Protein AF-0000000080703286 (afdb_homodimer)

InterPro domains:
  IPR001001 DNA polymerase III, beta sliding clamp [PIRSF000804] (1-372)
  IPR001001 DNA polymerase III, beta sliding clamp [PTHR30478] (1-373)
  IPR001001 DNA polymerase III, beta sliding clamp [SM00480] (17-368)
  IPR001001 DNA polymerase III, beta sliding clamp [TIGR00663] (1-370)
  IPR001001 DNA polymerase III, beta sliding clamp [cd00140] (15-370)
  IPR022634 DNA polymerase III, beta sliding clamp, N-terminal [PF00712] (1-120)
  IPR022635 DNA polymerase III, beta sliding clamp, C-terminal [PF02768] (248-370)
  IPR022637 DNA polymerase III, beta sliding clamp, central [PF02767] (132-245)
  IPR046938 DNA clamp superfamily [SSF55979] (1-121)
  IPR046938 DNA clamp superfamily [SSF55979] (129-246)
  IPR046938 DNA clamp superfamily [SSF55979] (248-371)

pLDDT: mean 95.36, std 4.74, range [57.53, 98.88]

Nearest PDB structures (foldseek):
  8dt6-assembly1_D  TM=9.372E-01  e=6.647E-42  Elizabethkingia anophelis NUHP1
  8dt6-assembly1_B  TM=9.494E-01  e=1.550E-41  Elizabethkingia anophelis NUHP1
  8dt6-assembly1_A  TM=9.505E-01  e=1.676E-40  Elizabethkingia anophelis NUHP1
  8dt6-assembly1_C  TM=9.365E-01  e=1.287E-40  Elizabethkingia anophelis NUHP1
  7azg-assembly4_G  TM=9.129E-01  e=4.544E-32  Escherichia coli 2-427-07_S4_C3

Secondary structure (DSSP, 8-state):
-EEEEEHHHHHHHHHHHHTTS-SS-SSGGGGEEEEEEETTEEEEEEE-SSEEEEEEEE-S-B-S-EEEEEEHHHHHHHHTTPPS-EEEEEEETTTTEEEEEETTEEEEEE-EEGGGSPPPPPPPTT-EEEEEEHHHHHHHHHHHGGG----SS-GGGSEEEEEE-SS-EEEEEE-SSEEEEEEETT---SS-EEEEEEHHHHHHHHHH--TT--EEEEEE-SSEEEEEETTEEEEEEPBPSPPP-GGGGS-S---EEEEEEHHHHHHHHHHHGGGS-TTT-EEEEEEETTEEEEEEEETTTTEEEEEEEEEE--S--EEEEEEHHHHHHHHHT--SSEEEEEE-STTSPEEEEESSPPTTEEEEEEE--B----/-EEEEEHHHHHHHHHHHHTTS-SS-SSGGGGEEEEEEETTEEEEEEE-SSEEEEEEEE-S-B-S-EEEEEEHHHHHHHHTTPPS-EEEEEEETTTTEEEEEETTEEEEEE-EEGGGSPPPPPPPTT-EEEEEEHHHHHHHHHHHGGG----SS-GGGSEEEEEE-SS-EEEEEE-SSEEEEEEETT---SS-EEEEEEHHHHHHHHHH--TT--EEEEEE-SSEEEEEETTEEEEEEPPPSPPP-GGGGS-S---EEEEEEHHHHHHHHHHHGGGS-TTT-EEEEEEETTEEEEEEEETTTTEEEEEEEEEE--S--EEEEEEHHHHHHHHHT--SSEEEEEE-STTSPEEEEESSPPTTEEEEEEE--B----

Structure (mmCIF, N/CA/C/O backbone):
data_AF-0000000080703286-model_v1
#
loop_
_entity.id
_entity.type
_entity.pdbx_description
1 polymer 'Beta sliding clamp'
#
loop_
_atom_site.group_PDB
_atom_site.id
_atom_site.type_symbol
_atom_site.label_atom_id
_atom_site.label_alt_id
_atom_site.label_comp_id
_atom_site.label_asym_id
_atom_site.label_entity_id
_atom_site.label_seq_id
_atom_site.pdbx_PDB_ins_code
_atom_site.Cartn_x
_atom_site.Cartn_y
_atom_site.Cartn_z
_atom_site.occupancy
_atom_site.B_iso_or_equiv
_atom_site.auth_seq_id
_atom_site.auth_comp_id
_atom_site.auth_asym_id
_atom_site.auth_atom_id
_atom_site.pdbx_PDB_model_num
ATOM 1 N N . MET A 1 1 ? 35.312 19.719 4.98 1 90.06 1 MET A N 1
ATOM 2 C CA . MET A 1 1 ? 34.688 19.703 6.301 1 90.06 1 MET A CA 1
ATOM 3 C C . MET A 1 1 ? 34.188 18.312 6.652 1 90.06 1 MET A C 1
ATOM 5 O O . MET A 1 1 ? 33.625 17.609 5.805 1 90.06 1 MET A O 1
ATOM 9 N N . ARG A 1 2 ? 34.469 17.969 7.996 1 92.44 2 ARG A N 1
ATOM 10 C CA . ARG A 1 2 ? 34.062 16.641 8.438 1 92.44 2 ARG A CA 1
ATOM 11 C C . ARG A 1 2 ? 33.188 16.703 9.68 1 92.44 2 ARG A C 1
ATOM 13 O O . ARG A 1 2 ? 33.438 17.516 10.57 1 92.44 2 ARG A O 1
ATOM 20 N N . PHE A 1 3 ? 32.156 15.828 9.695 1 93.69 3 PHE A N 1
ATOM 21 C CA . PHE A 1 3 ? 31.312 15.695 10.875 1 93.69 3 PHE A CA 1
ATOM 22 C C . PHE A 1 3 ? 30.656 14.32 10.914 1 93.69 3 PHE A C 1
ATOM 24 O O . PHE A 1 3 ? 30.625 13.617 9.898 1 93.69 3 PHE A O 1
ATOM 31 N N . ASN A 1 4 ? 30.234 13.93 12.094 1 93.81 4 ASN A N 1
ATOM 32 C CA . ASN A 1 4 ? 29.625 12.625 12.312 1 93.81 4 ASN A CA 1
ATOM 33 C C . ASN A 1 4 ? 28.188 12.766 12.828 1 93.81 4 ASN A C 1
ATOM 35 O O . ASN A 1 4 ? 27.875 13.719 13.539 1 93.81 4 ASN A O 1
ATOM 39 N N . LEU A 1 5 ? 27.406 11.805 12.422 1 94.38 5 LEU A N 1
ATOM 40 C CA . LEU A 1 5 ? 26.047 11.75 12.977 1 94.38 5 LEU A CA 1
ATOM 41 C C . LEU A 1 5 ? 25.438 10.367 12.797 1 94.38 5 LEU A C 1
ATOM 43 O O . LEU A 1 5 ? 26.047 9.492 12.164 1 94.38 5 LEU A O 1
ATOM 47 N N . SER A 1 6 ? 24.359 10.156 13.438 1 95.75 6 SER A N 1
ATOM 48 C CA . SER A 1 6 ? 23.656 8.875 13.391 1 95.75 6 SER A CA 1
ATOM 49 C C . SER A 1 6 ? 22.922 8.695 12.062 1 95.75 6 SER A C 1
ATOM 51 O O . SER A 1 6 ? 22.266 9.617 11.578 1 95.75 6 SER A O 1
ATOM 53 N N . SER A 1 7 ? 22.969 7.473 11.516 1 96.75 7 SER A N 1
ATOM 54 C CA . SER A 1 7 ? 22.281 7.16 10.266 1 96.75 7 SER A CA 1
ATOM 55 C C . SER A 1 7 ? 20.766 7.316 10.414 1 96.75 7 SER A C 1
ATOM 57 O O . SER A 1 7 ? 20.109 7.914 9.562 1 96.75 7 SER A O 1
ATOM 59 N N . SER A 1 8 ? 20.203 6.863 11.508 1 96.88 8 SER A N 1
ATOM 60 C CA . SER A 1 8 ? 18.766 6.883 11.719 1 96.88 8 SER A CA 1
ATOM 61 C C . SER A 1 8 ? 18.25 8.305 11.914 1 96.88 8 SER A C 1
ATOM 63 O O . SER A 1 8 ? 17.172 8.648 11.445 1 96.88 8 SER A O 1
ATOM 65 N N . VAL A 1 9 ? 19.062 9.133 12.617 1 95.69 9 VAL A N 1
ATOM 66 C CA . VAL A 1 9 ? 18.672 10.516 12.844 1 95.69 9 VAL A CA 1
ATOM 67 C C . VAL A 1 9 ? 18.625 11.273 11.516 1 95.69 9 VAL A C 1
ATOM 69 O O . VAL A 1 9 ? 17.656 11.953 11.219 1 95.69 9 VAL A O 1
ATOM 72 N N . LEU A 1 10 ? 19.656 11.086 10.742 1 97 10 LEU A N 1
ATOM 73 C CA . LEU A 1 10 ? 19.703 11.758 9.445 1 97 10 LEU A CA 1
ATOM 74 C C . LEU A 1 10 ? 18.562 11.289 8.555 1 97 10 LEU A C 1
ATOM 76 O O . LEU A 1 10 ? 17.859 12.117 7.961 1 97 10 LEU A O 1
ATOM 80 N N . SER A 1 11 ? 18.375 9.992 8.469 1 97.75 11 SER A N 1
ATOM 81 C CA . SER A 1 11 ? 17.328 9.422 7.621 1 97.75 11 SER A CA 1
ATOM 82 C C . SER A 1 11 ? 15.945 9.945 8.008 1 97.75 11 SER A C 1
ATOM 84 O O . SER A 1 11 ? 15.164 10.352 7.145 1 97.75 11 SER A O 1
ATOM 86 N N . SER A 1 12 ? 15.68 9.969 9.258 1 96.12 12 SER A N 1
ATOM 87 C CA . SER A 1 12 ? 14.383 10.406 9.758 1 96.12 12 SER A CA 1
ATOM 88 C C . SER A 1 12 ? 14.125 11.867 9.398 1 96.12 12 SER A C 1
ATOM 90 O O . SER A 1 12 ? 13.039 12.211 8.922 1 96.12 12 SER A O 1
ATOM 92 N N . LYS A 1 13 ? 15.141 12.727 9.602 1 96.5 13 LYS A N 1
ATOM 93 C CA . LYS A 1 13 ? 14.992 14.148 9.289 1 96.5 13 LYS A CA 1
ATOM 94 C C . LYS A 1 13 ? 14.773 14.352 7.793 1 96.5 13 LYS A C 1
ATOM 96 O O . LYS A 1 13 ? 13.914 15.141 7.391 1 96.5 13 LYS A O 1
ATOM 101 N N . LEU A 1 14 ? 15.5 13.602 7.031 1 98.06 14 LEU A N 1
ATOM 102 C CA . LEU A 1 14 ? 15.391 13.75 5.582 1 98.06 14 LEU A CA 1
ATOM 103 C C . LEU A 1 14 ? 14.031 13.273 5.086 1 98.06 14 LEU A C 1
ATOM 105 O O . LEU A 1 14 ? 13.422 13.914 4.223 1 98.06 14 LEU A O 1
ATOM 109 N N . GLN A 1 15 ? 13.57 12.227 5.602 1 97.06 15 GLN A N 1
ATOM 110 C CA . GLN A 1 15 ? 12.266 11.703 5.199 1 97.06 15 GLN A CA 1
ATOM 111 C C . GLN A 1 15 ? 11.156 12.695 5.531 1 97.06 15 GLN A C 1
ATOM 113 O O . GLN A 1 15 ? 10.242 12.898 4.727 1 97.06 15 GLN A O 1
ATOM 118 N N . THR A 1 16 ? 11.266 13.273 6.652 1 95.31 16 THR A N 1
ATOM 119 C CA . THR A 1 16 ? 10.289 14.273 7.074 1 95.31 16 THR A CA 1
ATOM 120 C C . THR A 1 16 ? 10.32 15.484 6.148 1 95.31 16 THR A C 1
ATOM 122 O O . THR A 1 16 ? 9.281 15.945 5.688 1 95.31 16 THR A O 1
ATOM 125 N N . LEU A 1 17 ? 11.484 15.922 5.852 1 97.62 17 LEU A N 1
ATOM 126 C CA . LEU A 1 17 ? 11.664 17.141 5.062 1 97.62 17 LEU A CA 1
ATOM 127 C C . LEU A 1 17 ? 11.32 16.891 3.598 1 97.62 17 LEU A C 1
ATOM 129 O O . LEU A 1 17 ? 10.961 17.828 2.875 1 97.62 17 LEU A O 1
ATOM 133 N N . SER A 1 18 ? 11.461 15.672 3.186 1 97.75 18 SER A N 1
ATOM 134 C CA . SER A 1 18 ? 11.195 15.344 1.789 1 97.75 18 SER A CA 1
ATOM 135 C C . SER A 1 18 ? 9.75 15.641 1.417 1 97.75 18 SER A C 1
ATOM 137 O O . SER A 1 18 ? 9.438 15.891 0.25 1 97.75 18 SER A O 1
ATOM 139 N N . LYS A 1 19 ? 8.867 15.617 2.346 1 97.25 19 LYS A N 1
ATOM 140 C CA . LYS A 1 19 ? 7.441 15.852 2.121 1 97.25 19 LYS A CA 1
ATOM 141 C C . LYS A 1 19 ? 7.176 17.297 1.727 1 97.25 19 LYS A C 1
ATOM 143 O O . LYS A 1 19 ? 6.105 17.625 1.21 1 97.25 19 LYS A O 1
ATOM 148 N N . VAL A 1 20 ? 8.109 18.172 1.97 1 97.69 20 VAL A N 1
ATOM 149 C CA . VAL A 1 20 ? 7.984 19.578 1.628 1 97.69 20 VAL A CA 1
ATOM 150 C C . VAL A 1 20 ? 8.227 19.781 0.132 1 97.69 20 VAL A C 1
ATOM 152 O O . VAL A 1 20 ? 7.562 20.594 -0.509 1 97.69 20 VAL A O 1
ATOM 155 N N . ILE A 1 21 ? 9.133 18.969 -0.382 1 97.44 21 ILE A N 1
ATOM 156 C CA . ILE A 1 21 ? 9.617 19.156 -1.748 1 97.44 21 ILE A CA 1
ATOM 157 C C . ILE A 1 21 ? 8.516 18.766 -2.736 1 97.44 21 ILE A C 1
ATOM 159 O O . ILE A 1 21 ? 7.898 17.703 -2.598 1 97.44 21 ILE A O 1
ATOM 163 N N . ALA A 1 22 ? 8.312 19.594 -3.66 1 93.69 22 ALA A N 1
ATOM 164 C CA . ALA A 1 22 ? 7.277 19.359 -4.668 1 93.69 22 ALA A CA 1
ATOM 165 C C . ALA A 1 22 ? 7.746 18.359 -5.719 1 93.69 22 ALA A C 1
ATOM 167 O O . ALA A 1 22 ? 8.945 18.156 -5.898 1 93.69 22 ALA A O 1
ATOM 168 N N . SER A 1 23 ? 6.789 17.797 -6.352 1 89.94 23 SER A N 1
ATOM 169 C CA . SER A 1 23 ? 7.117 16.875 -7.438 1 89.94 23 SER A CA 1
ATOM 170 C C . SER A 1 23 ? 7.75 17.609 -8.617 1 89.94 23 SER A C 1
ATOM 172 O O . SER A 1 23 ? 8.641 17.078 -9.281 1 89.94 23 SER A O 1
ATOM 174 N N . LYS A 1 24 ? 7.297 18.891 -8.789 1 88.38 24 LYS A N 1
ATOM 175 C CA . LYS A 1 24 ? 7.859 19.75 -9.82 1 88.38 24 LYS A CA 1
ATOM 176 C C . LYS A 1 24 ? 8.195 21.125 -9.25 1 88.38 24 LYS A C 1
ATOM 178 O O . LYS A 1 24 ? 7.34 21.781 -8.641 1 88.38 24 LYS A O 1
ATOM 183 N N . ASN A 1 25 ? 9.469 21.5 -9.453 1 89.5 25 ASN A N 1
ATOM 184 C CA . ASN A 1 25 ? 9.914 22.797 -8.953 1 89.5 25 ASN A CA 1
ATOM 185 C C . ASN A 1 25 ? 10.422 23.688 -10.078 1 89.5 25 ASN A C 1
ATOM 187 O O . ASN A 1 25 ? 11.047 23.203 -11.023 1 89.5 25 ASN A O 1
ATOM 191 N N . SER A 1 26 ? 10.086 24.984 -10.016 1 86.88 26 SER A N 1
ATOM 192 C CA . SER A 1 26 ? 10.57 25.938 -11 1 86.88 26 SER A CA 1
ATOM 193 C C . SER A 1 26 ? 12.07 26.172 -10.852 1 86.88 26 SER A C 1
ATOM 195 O O . SER A 1 26 ? 12.773 26.375 -11.844 1 86.88 26 SER A O 1
ATOM 197 N N . LEU A 1 27 ? 12.523 26.156 -9.633 1 92.06 27 LEU A N 1
ATOM 198 C CA . LEU A 1 27 ? 13.953 26.281 -9.344 1 92.06 27 LEU A CA 1
ATOM 199 C C . LEU A 1 27 ? 14.562 24.922 -9.039 1 92.06 27 LEU A C 1
ATOM 201 O O . LEU A 1 27 ? 14.156 24.25 -8.086 1 92.06 27 LEU A O 1
ATOM 205 N N . ALA A 1 28 ? 15.547 24.562 -9.773 1 92.62 28 ALA A N 1
ATOM 206 C CA . ALA A 1 28 ? 16.125 23.219 -9.703 1 92.62 28 ALA A CA 1
ATOM 207 C C . ALA A 1 28 ? 16.703 22.953 -8.312 1 92.62 28 ALA A C 1
ATOM 209 O O . ALA A 1 28 ? 16.641 21.828 -7.816 1 92.62 28 ALA A O 1
ATOM 210 N N . ILE A 1 29 ? 17.219 23.922 -7.699 1 96.38 29 ILE A N 1
ATOM 211 C CA . ILE A 1 29 ? 17.891 23.734 -6.422 1 96.38 29 ILE A CA 1
ATOM 212 C C . ILE A 1 29 ? 16.875 23.344 -5.352 1 96.38 29 ILE A C 1
ATOM 214 O O . ILE A 1 29 ? 17.25 22.812 -4.297 1 96.38 29 ILE A O 1
ATOM 218 N N . LEU A 1 30 ? 15.594 23.547 -5.621 1 96.81 30 LEU A N 1
ATOM 219 C CA . LEU A 1 30 ? 14.547 23.219 -4.664 1 96.81 30 LEU A CA 1
ATOM 220 C C . LEU A 1 30 ? 14.266 21.719 -4.664 1 96.81 30 LEU A C 1
ATOM 222 O O . LEU A 1 30 ? 13.562 21.219 -3.781 1 96.81 30 LEU A O 1
ATOM 226 N N . ASP A 1 31 ? 14.875 21.047 -5.57 1 97.06 31 ASP A N 1
ATOM 227 C CA . ASP A 1 31 ? 14.859 19.578 -5.535 1 97.06 31 ASP A CA 1
ATOM 228 C C . ASP A 1 31 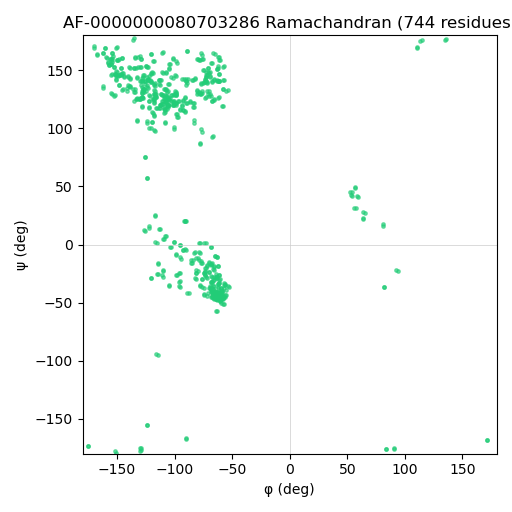? 15.867 19.047 -4.516 1 97.06 31 ASP A C 1
ATOM 230 O O . ASP A 1 31 ? 15.945 17.844 -4.293 1 97.06 31 ASP A O 1
ATOM 234 N N . SER A 1 32 ? 16.531 19.953 -3.857 1 97.94 32 SER A N 1
ATOM 235 C CA . SER A 1 32 ? 17.609 19.594 -2.943 1 97.94 32 SER A CA 1
ATOM 236 C C . SER A 1 32 ? 17.281 20.016 -1.515 1 97.94 32 SER A C 1
ATOM 238 O O . SER A 1 32 ? 16.391 20.844 -1.293 1 97.94 32 SER A O 1
ATOM 240 N N . PHE A 1 33 ? 17.938 19.359 -0.617 1 98.38 33 PHE A N 1
ATOM 241 C CA . PHE A 1 33 ? 18.031 19.859 0.748 1 98.38 33 PHE A CA 1
ATOM 242 C C . PHE A 1 33 ? 19.172 20.859 0.884 1 98.38 33 PHE A C 1
ATOM 244 O O . PHE A 1 33 ? 20.234 20.688 0.299 1 98.38 33 PHE A O 1
ATOM 251 N N . LEU A 1 34 ? 18.969 21.891 1.649 1 98.25 34 LEU A N 1
ATOM 252 C CA . LEU A 1 34 ? 20.047 22.797 2.043 1 98.25 34 LEU A CA 1
ATOM 253 C C . LEU A 1 34 ? 20.656 22.359 3.371 1 98.25 34 LEU A C 1
ATOM 255 O O . LEU A 1 34 ? 19.938 22.219 4.371 1 98.25 34 LEU A O 1
ATOM 259 N N . PHE A 1 35 ? 21.938 22.141 3.361 1 97.88 35 PHE A N 1
ATOM 260 C CA . PHE A 1 35 ? 22.703 21.812 4.562 1 97.88 35 PHE A CA 1
ATOM 261 C C . PHE A 1 35 ? 23.516 23.016 5.023 1 97.88 35 PHE A C 1
ATOM 263 O O . PHE A 1 35 ? 24.266 23.609 4.242 1 97.88 35 PHE A O 1
ATOM 270 N N . GLU A 1 36 ? 23.281 23.344 6.301 1 96.69 36 GLU A N 1
ATOM 271 C CA . GLU A 1 36 ? 24.078 24.406 6.91 1 96.69 36 GLU A CA 1
ATOM 272 C C . GLU A 1 36 ? 24.656 23.969 8.25 1 96.69 36 GLU A C 1
ATOM 274 O O . GLU A 1 36 ? 23.922 23.547 9.141 1 96.69 36 GLU A O 1
ATOM 279 N N . ILE A 1 37 ? 25.969 24.094 8.367 1 95.69 37 ILE A N 1
ATOM 280 C CA . ILE A 1 37 ? 26.656 23.766 9.609 1 95.69 37 ILE A CA 1
ATOM 281 C C . ILE A 1 37 ? 27.234 25.047 10.234 1 95.69 37 ILE A C 1
ATOM 283 O O . ILE A 1 37 ? 28.047 25.734 9.609 1 95.69 37 ILE A O 1
ATOM 287 N N . LYS A 1 38 ? 26.766 25.344 11.359 1 92.94 38 LYS A N 1
ATOM 288 C CA . LYS A 1 38 ? 27.219 26.484 12.141 1 92.94 38 LYS A CA 1
ATOM 289 C C . LYS A 1 38 ? 27.188 26.172 13.633 1 92.94 38 LYS A C 1
ATOM 291 O O . LYS A 1 38 ? 26.203 25.625 14.133 1 92.94 38 LYS A O 1
ATOM 296 N N . ASN A 1 39 ? 28.266 26.516 14.375 1 90.69 39 ASN A N 1
ATOM 297 C CA . ASN A 1 39 ? 28.312 26.359 15.828 1 90.69 39 ASN A CA 1
ATOM 298 C C . ASN A 1 39 ? 27.969 24.938 16.25 1 90.69 39 ASN A C 1
ATOM 300 O O . ASN A 1 39 ? 27.141 24.734 17.156 1 90.69 39 ASN A O 1
ATOM 304 N N . ASN A 1 40 ? 28.469 23.969 15.586 1 91.38 40 ASN A N 1
ATOM 305 C CA . ASN A 1 40 ? 28.312 22.547 15.875 1 91.38 40 ASN A CA 1
ATOM 306 C C . ASN A 1 40 ? 26.859 22.094 15.75 1 91.38 40 ASN A C 1
ATOM 308 O O . ASN A 1 40 ? 26.422 21.203 16.469 1 91.38 40 ASN A O 1
ATOM 312 N N . GLN A 1 41 ? 26.156 22.797 14.898 1 93.5 41 GLN A N 1
ATOM 313 C CA . GLN A 1 41 ? 24.766 22.438 14.617 1 93.5 41 GLN A CA 1
ATOM 314 C C . GLN A 1 41 ? 24.531 22.312 13.109 1 93.5 41 GLN A C 1
ATOM 316 O O . GLN A 1 41 ? 24.969 23.156 12.336 1 93.5 41 GLN A O 1
ATOM 321 N N . LEU A 1 42 ? 23.922 21.266 12.773 1 95.88 42 LEU A N 1
ATOM 322 C CA . LEU A 1 42 ? 23.5 21.078 11.391 1 95.88 42 LEU A CA 1
ATOM 323 C C . LEU A 1 42 ? 22.031 21.438 11.211 1 95.88 42 LEU A C 1
ATOM 325 O O . LEU A 1 42 ? 21.172 20.906 11.914 1 95.88 42 LEU A O 1
ATOM 329 N N . THR A 1 43 ? 21.75 22.375 10.336 1 96.19 43 THR A N 1
ATOM 330 C CA . THR A 1 43 ? 20.391 22.703 9.93 1 96.19 43 THR A CA 1
ATOM 331 C C . THR A 1 43 ? 20.125 22.219 8.516 1 96.19 43 THR A C 1
ATOM 333 O O . THR A 1 43 ? 20.875 22.531 7.586 1 96.19 43 THR A O 1
ATOM 336 N N . ILE A 1 44 ? 19.125 21.406 8.383 1 97.94 44 ILE A N 1
ATOM 337 C CA . ILE A 1 44 ? 18.688 20.938 7.07 1 97.94 44 ILE A CA 1
ATOM 338 C C . ILE A 1 44 ? 17.359 21.625 6.699 1 97.94 44 ILE A C 1
ATOM 340 O O . ILE A 1 44 ? 16.438 21.656 7.5 1 97.94 44 ILE A O 1
ATOM 344 N N . THR A 1 45 ? 17.297 22.141 5.457 1 97.88 45 THR A N 1
ATOM 345 C CA . THR A 1 45 ? 16.141 22.922 5.023 1 97.88 45 THR A CA 1
ATOM 346 C C . THR A 1 45 ? 15.57 22.359 3.727 1 97.88 45 THR A C 1
ATOM 348 O O . THR A 1 45 ? 16.312 22 2.812 1 97.88 45 THR A O 1
ATOM 351 N N . ALA A 1 46 ? 14.305 22.203 3.641 1 97.75 46 ALA A N 1
ATOM 352 C CA . ALA A 1 46 ? 13.562 21.906 2.42 1 97.75 46 ALA A CA 1
ATOM 353 C C . ALA A 1 46 ? 12.531 22.984 2.127 1 97.75 46 ALA A C 1
ATOM 355 O O . ALA A 1 46 ? 11.977 23.594 3.049 1 97.75 46 ALA A O 1
ATOM 356 N N . SER A 1 47 ? 12.281 23.234 0.828 1 97.19 47 SER A N 1
ATOM 357 C CA . SER A 1 47 ? 11.352 24.281 0.455 1 97.19 47 SER A CA 1
ATOM 358 C C . SER A 1 47 ? 10.68 23.984 -0.882 1 97.19 47 SER A C 1
ATOM 360 O O . SER A 1 47 ? 11.258 23.312 -1.734 1 97.19 47 SER A O 1
ATOM 362 N N . ASP A 1 48 ? 9.43 24.406 -1.013 1 96.12 48 ASP A N 1
ATOM 363 C CA . ASP A 1 48 ? 8.766 24.453 -2.312 1 96.12 48 ASP A CA 1
ATOM 364 C C . ASP A 1 48 ? 8.391 25.891 -2.684 1 96.12 48 ASP A C 1
ATOM 366 O O . ASP A 1 48 ? 7.434 26.109 -3.43 1 96.12 48 ASP A O 1
ATOM 370 N N . SER A 1 49 ? 9.148 26.828 -2.1 1 93 49 SER A N 1
ATOM 371 C CA . SER A 1 49 ? 8.984 28.25 -2.311 1 93 49 SER A CA 1
ATOM 372 C C . SER A 1 49 ? 7.863 28.828 -1.448 1 93 49 SER A C 1
ATOM 374 O O . SER A 1 49 ? 7.984 29.922 -0.902 1 93 49 SER A O 1
ATOM 376 N N . GLU A 1 50 ? 6.777 28.078 -1.243 1 94 50 GLU A N 1
ATOM 377 C CA . GLU A 1 50 ? 5.656 28.531 -0.425 1 94 50 GLU A CA 1
ATOM 378 C C . GLU A 1 50 ? 5.77 28.016 1.005 1 94 50 GLU A C 1
ATOM 380 O O . GLU A 1 50 ? 5.266 28.641 1.94 1 94 50 GLU A O 1
ATOM 385 N N . ASN A 1 51 ? 6.344 26.875 1.113 1 96.69 51 ASN A N 1
ATOM 386 C CA . ASN A 1 51 ? 6.59 26.219 2.391 1 96.69 51 ASN A CA 1
ATOM 387 C C . ASN A 1 51 ? 8.07 25.922 2.594 1 96.69 51 ASN A C 1
ATOM 389 O O . ASN A 1 51 ? 8.734 25.375 1.704 1 96.69 51 ASN A O 1
ATOM 393 N N . THR A 1 52 ? 8.609 26.312 3.691 1 97.38 52 THR A N 1
ATOM 394 C CA . THR A 1 52 ? 9.984 26.016 4.051 1 97.38 52 THR A CA 1
ATOM 395 C C . THR A 1 52 ? 10.062 25.406 5.449 1 97.38 52 THR A C 1
ATOM 397 O O . THR A 1 52 ? 9.508 25.953 6.402 1 97.38 52 THR A O 1
ATOM 400 N N . MET A 1 53 ? 10.68 24.281 5.555 1 97.31 53 MET A N 1
ATOM 401 C CA . MET A 1 53 ? 10.82 23.578 6.832 1 97.31 53 MET A CA 1
ATOM 402 C C . MET A 1 53 ? 12.289 23.328 7.152 1 97.31 53 MET A C 1
ATOM 404 O O . MET A 1 53 ? 13.078 23 6.262 1 97.31 53 MET A O 1
ATOM 408 N N . HIS A 1 54 ? 12.609 23.469 8.43 1 95.81 54 HIS A N 1
ATOM 409 C CA . HIS A 1 54 ? 13.961 23.266 8.922 1 95.81 54 HIS A CA 1
ATOM 410 C C . HIS A 1 54 ? 13.992 22.203 10.023 1 95.81 54 HIS A C 1
ATOM 412 O O . HIS A 1 54 ? 13.102 22.156 10.875 1 95.81 54 HIS A O 1
ATOM 418 N N . SER A 1 55 ? 14.984 21.453 9.984 1 95.19 55 SER A N 1
ATOM 419 C CA . SER A 1 55 ? 15.312 20.547 11.078 1 95.19 55 SER A CA 1
ATOM 420 C C . SER A 1 55 ? 16.75 20.734 11.547 1 95.19 55 SER A C 1
ATOM 422 O O . SER A 1 55 ? 17.641 21.016 10.742 1 95.19 55 SER A O 1
ATOM 424 N N . THR A 1 56 ? 16.938 20.562 12.828 1 93.31 56 THR A N 1
ATOM 425 C CA . THR A 1 56 ? 18.266 20.781 13.383 1 93.31 56 THR A CA 1
ATOM 426 C C . THR A 1 56 ? 18.781 19.516 14.055 1 93.31 56 THR A C 1
ATOM 428 O O . THR A 1 56 ? 18.016 18.781 14.688 1 93.31 56 THR A O 1
ATOM 431 N N . ILE A 1 57 ? 20.031 19.25 13.891 1 94 57 ILE A N 1
ATOM 432 C CA . ILE A 1 57 ? 20.75 18.156 14.523 1 94 57 ILE A CA 1
ATOM 433 C C . ILE A 1 57 ? 22 18.688 15.227 1 94 57 ILE A C 1
ATOM 435 O O . ILE A 1 57 ? 22.812 19.375 14.617 1 94 57 ILE A O 1
ATOM 439 N N . ASN A 1 58 ? 22.094 18.344 16.516 1 93 58 ASN A N 1
ATOM 440 C CA . ASN A 1 58 ? 23.312 18.688 17.219 1 93 58 ASN A CA 1
ATOM 441 C C . ASN A 1 58 ? 24.453 17.734 16.844 1 93 58 ASN A C 1
ATOM 443 O O . ASN A 1 58 ? 24.281 16.516 16.844 1 93 58 ASN A O 1
ATOM 447 N N . LEU A 1 59 ? 25.531 18.359 16.547 1 93.5 59 LEU A N 1
ATOM 448 C CA . LEU A 1 59 ? 26.703 17.562 16.188 1 93.5 59 LEU A CA 1
ATOM 449 C C . LEU A 1 59 ? 27.688 17.5 17.344 1 93.5 59 LEU A C 1
ATOM 451 O O . LEU A 1 59 ? 27.812 18.453 18.125 1 93.5 59 LEU A O 1
ATOM 455 N N . ASP A 1 60 ? 28.328 16.375 17.5 1 87.31 60 ASP A N 1
ATOM 456 C CA . ASP A 1 60 ? 29.359 16.266 18.531 1 87.31 60 ASP A CA 1
ATOM 457 C C . ASP A 1 60 ? 30.562 17.156 18.203 1 87.31 60 ASP A C 1
ATOM 459 O O . ASP A 1 60 ? 31.125 17.797 19.094 1 87.31 60 ASP A O 1
ATOM 463 N N . SER A 1 61 ? 31 17.109 17 1 83.75 61 SER A N 1
ATOM 464 C CA . SER A 1 61 ? 32.094 17.938 16.547 1 83.75 61 SER A CA 1
ATOM 465 C C . SER A 1 61 ? 32 18.234 15.055 1 83.75 61 SER A C 1
ATOM 467 O O . SER A 1 61 ? 31.641 17.359 14.273 1 83.75 61 SER A O 1
ATOM 469 N N . ALA A 1 62 ? 32.094 19.578 14.812 1 81.44 62 ALA A N 1
ATOM 470 C CA . ALA A 1 62 ? 32.188 19.984 13.414 1 81.44 62 ALA A CA 1
ATOM 471 C C . ALA A 1 62 ? 33.281 21.047 13.242 1 81.44 62 ALA A C 1
ATOM 473 O O . ALA A 1 62 ? 33.406 21.969 14.047 1 81.44 62 ALA A O 1
ATOM 474 N N . GLU A 1 63 ? 34.219 20.703 12.336 1 77.44 63 GLU A N 1
ATOM 475 C CA . GLU A 1 63 ? 35.281 21.688 12.078 1 77.44 63 GLU A CA 1
ATOM 476 C C . GLU A 1 63 ? 34.844 22.734 11.07 1 77.44 63 GLU A C 1
ATOM 478 O O . GLU A 1 63 ? 34.688 22.438 9.883 1 77.44 63 GLU A O 1
ATOM 483 N N . GLY A 1 64 ? 34.594 23.938 11.547 1 82.5 64 GLY A N 1
ATOM 484 C CA . GLY A 1 64 ? 34.312 25.047 10.648 1 82.5 64 GLY A CA 1
ATOM 485 C C . GLY A 1 64 ? 32.844 25.203 10.344 1 82.5 64 GLY A C 1
ATOM 486 O O . GLY A 1 64 ? 31.984 24.609 11.031 1 82.5 64 GLY A O 1
ATOM 487 N N . GLU A 1 65 ? 32.531 26.203 9.414 1 91.81 65 GLU A N 1
ATOM 488 C CA . GLU A 1 65 ? 31.172 26.5 8.922 1 91.81 65 GLU A CA 1
ATOM 489 C C . GLU A 1 65 ? 31.078 26.266 7.418 1 91.81 65 GLU A C 1
ATOM 491 O O . GLU A 1 65 ? 32.031 26.5 6.684 1 91.81 65 GLU A O 1
ATOM 496 N N . THR A 1 66 ? 30 25.672 6.988 1 93.19 66 THR A N 1
ATOM 497 C CA . THR A 1 66 ? 29.781 25.422 5.566 1 93.19 66 THR A CA 1
ATOM 498 C C . THR A 1 66 ? 28.297 25.297 5.25 1 93.19 66 THR A C 1
ATOM 500 O O . THR A 1 66 ? 27.484 25.109 6.148 1 93.19 66 THR A O 1
ATOM 503 N N . SER A 1 67 ? 27.969 25.594 3.959 1 96.5 67 SER A N 1
ATOM 504 C CA . SER A 1 67 ? 26.609 25.438 3.436 1 96.5 67 SER A CA 1
ATOM 505 C C . SER A 1 67 ? 26.641 24.844 2.031 1 96.5 67 SER A C 1
ATOM 507 O O . SER A 1 67 ? 27.469 25.203 1.207 1 96.5 67 SER A O 1
ATOM 509 N N . PHE A 1 68 ? 25.797 23.906 1.773 1 97.5 68 PHE A N 1
ATOM 510 C CA . PHE A 1 68 ? 25.719 23.25 0.472 1 97.5 68 PHE A CA 1
ATOM 511 C C . PHE A 1 68 ? 24.359 22.578 0.281 1 97.5 68 PHE A C 1
ATOM 513 O O . PHE A 1 68 ? 23.609 22.406 1.243 1 97.5 68 PHE A O 1
ATOM 520 N N . ALA A 1 69 ? 24.016 22.297 -0.952 1 98.12 69 ALA A N 1
ATOM 521 C CA . ALA A 1 69 ? 22.766 21.625 -1.28 1 98.12 69 ALA A CA 1
ATOM 522 C C . ALA A 1 69 ? 23.031 20.234 -1.854 1 98.12 69 ALA A C 1
ATOM 524 O O . ALA A 1 69 ? 24.016 20.016 -2.568 1 98.12 69 ALA A O 1
ATOM 525 N N . VAL A 1 70 ? 22.188 19.344 -1.471 1 97.75 70 VAL A N 1
ATOM 526 C CA . VAL A 1 70 ? 22.297 17.953 -1.921 1 97.75 70 VAL A CA 1
ATOM 527 C C . VAL A 1 70 ? 20.969 17.484 -2.488 1 97.75 70 VAL A C 1
ATOM 529 O O . VAL A 1 70 ? 19.906 17.719 -1.889 1 97.75 70 VAL A O 1
ATOM 532 N N . ASN A 1 71 ? 21.031 16.812 -3.605 1 97.12 71 ASN A N 1
ATOM 533 C CA . ASN A 1 71 ? 19.797 16.266 -4.191 1 97.12 71 ASN A CA 1
ATOM 534 C C . ASN A 1 71 ? 19.031 15.406 -3.197 1 97.12 71 ASN A C 1
ATOM 536 O O . ASN A 1 71 ? 19.625 14.531 -2.555 1 97.12 71 ASN A O 1
ATOM 540 N N . ASN A 1 72 ? 17.734 15.641 -3.109 1 97.75 72 ASN A N 1
ATOM 541 C CA . ASN A 1 72 ? 16.938 15 -2.066 1 97.75 72 ASN A CA 1
ATOM 542 C C . ASN A 1 72 ? 16.844 13.492 -2.273 1 97.75 72 ASN A C 1
ATOM 544 O O . ASN A 1 72 ? 17 12.727 -1.322 1 97.75 72 ASN A O 1
ATOM 548 N N . ARG A 1 73 ? 16.688 13.016 -3.484 1 96.25 73 ARG A N 1
ATOM 549 C CA . ARG A 1 73 ? 16.562 11.594 -3.77 1 96.25 73 ARG A CA 1
ATOM 550 C C . ARG A 1 73 ? 17.859 10.852 -3.484 1 96.25 73 ARG A C 1
ATOM 552 O O . ARG A 1 73 ? 17.844 9.781 -2.873 1 96.25 73 ARG A O 1
ATOM 559 N N . THR A 1 74 ? 18.938 11.453 -3.928 1 97.06 74 THR A N 1
ATOM 560 C CA . THR A 1 74 ? 20.234 10.812 -3.816 1 97.06 74 THR A CA 1
ATOM 561 C C . THR A 1 74 ? 20.594 10.555 -2.355 1 97.06 74 THR A C 1
ATOM 563 O O . THR A 1 74 ? 20.984 9.445 -1.992 1 97.06 74 THR A O 1
ATOM 566 N N . ILE A 1 75 ? 20.422 11.516 -1.586 1 98.06 75 ILE A N 1
ATOM 567 C CA . ILE A 1 75 ? 20.875 11.375 -0.208 1 98.06 75 ILE A CA 1
ATOM 568 C C . ILE A 1 75 ? 19.906 10.492 0.571 1 98.06 75 ILE A C 1
ATOM 570 O O . ILE A 1 75 ? 20.297 9.742 1.459 1 98.06 75 ILE A O 1
ATOM 574 N N . ILE A 1 76 ? 18.656 10.578 0.328 1 98.06 76 ILE A N 1
ATOM 575 C CA . ILE A 1 76 ? 17.703 9.68 0.975 1 98.06 76 ILE A CA 1
ATOM 576 C C . ILE A 1 76 ? 18.031 8.234 0.617 1 98.06 76 ILE A C 1
ATOM 578 O O . ILE A 1 76 ? 18.062 7.359 1.489 1 98.06 76 ILE A O 1
ATOM 582 N N . ASP A 1 77 ? 18.25 7.988 -0.627 1 96.56 77 ASP A N 1
ATOM 583 C CA . ASP A 1 77 ? 18.625 6.645 -1.065 1 96.56 77 ASP A CA 1
ATOM 584 C C . ASP A 1 77 ? 19.875 6.16 -0.337 1 96.56 77 ASP A C 1
ATOM 586 O O . ASP A 1 77 ? 20.031 4.961 -0.082 1 96.56 77 ASP A O 1
ATOM 590 N N . ALA A 1 78 ? 20.734 7.031 -0.04 1 96.12 78 ALA A N 1
ATOM 591 C CA . ALA A 1 78 ? 21.984 6.688 0.638 1 96.12 78 ALA A CA 1
ATOM 592 C C . ALA A 1 78 ? 21.734 6.234 2.072 1 96.12 78 ALA A C 1
ATOM 594 O O . ALA A 1 78 ? 22.375 5.309 2.562 1 96.12 78 ALA A O 1
ATOM 595 N N . VAL A 1 79 ? 20.719 6.801 2.656 1 96.75 79 VAL A N 1
ATOM 596 C CA . VAL A 1 79 ? 20.688 6.598 4.102 1 96.75 79 VAL A CA 1
ATOM 597 C C . VAL A 1 79 ? 19.469 5.762 4.477 1 96.75 79 VAL A C 1
ATOM 599 O O . VAL A 1 79 ? 19.422 5.195 5.574 1 96.75 79 VAL A O 1
ATOM 602 N N . LYS A 1 80 ? 18.484 5.617 3.641 1 95.5 80 LYS A N 1
ATOM 603 C CA . LYS A 1 80 ? 17.203 5.031 4.012 1 95.5 80 LYS A CA 1
ATOM 604 C C . LYS A 1 80 ? 17.344 3.543 4.32 1 95.5 80 LYS A C 1
ATOM 606 O O . LYS A 1 80 ? 16.594 2.998 5.129 1 95.5 80 LYS A O 1
ATOM 611 N N . GLU A 1 81 ? 18.344 2.861 3.715 1 93.56 81 GLU A N 1
ATOM 612 C CA . GLU A 1 81 ? 18.484 1.421 3.904 1 93.56 81 GLU A CA 1
ATOM 613 C C . GLU A 1 81 ? 19.578 1.105 4.922 1 93.56 81 GLU A C 1
ATOM 615 O O . GLU A 1 81 ? 19.859 -0.063 5.199 1 93.56 81 GLU A O 1
ATOM 620 N N . LEU A 1 82 ? 20.188 2.109 5.504 1 96.81 82 LEU A N 1
ATOM 621 C CA . LEU A 1 82 ? 21.266 1.88 6.457 1 96.81 82 LEU A CA 1
ATOM 622 C C . LEU A 1 82 ? 20.719 1.525 7.832 1 96.81 82 LEU A C 1
ATOM 624 O O . LEU A 1 82 ? 19.812 2.203 8.336 1 96.81 82 LEU A O 1
ATOM 628 N N . PRO A 1 83 ? 21.266 0.483 8.445 1 95.31 83 PRO A N 1
ATOM 629 C CA . PRO A 1 83 ? 20.953 0.288 9.859 1 95.31 83 PRO A CA 1
ATOM 630 C C . PRO A 1 83 ? 21.516 1.396 10.75 1 95.31 83 PRO A C 1
ATOM 632 O O . PRO A 1 83 ? 22.344 2.186 10.297 1 95.31 83 PRO A O 1
ATOM 635 N N . GLU A 1 84 ? 21.047 1.474 11.945 1 97.12 84 GLU A N 1
ATOM 636 C CA . GLU A 1 84 ? 21.547 2.471 12.883 1 97.12 84 GLU A CA 1
ATOM 637 C C . GLU A 1 84 ? 23.047 2.299 13.109 1 97.12 84 GLU A C 1
ATOM 639 O O . GLU A 1 84 ? 23.5 1.235 13.539 1 97.12 84 GLU A O 1
ATOM 644 N N . GLN A 1 85 ? 23.797 3.273 12.797 1 97 85 GLN A N 1
ATOM 645 C CA . GLN A 1 85 ? 25.25 3.309 12.945 1 97 85 GLN A CA 1
ATOM 646 C C . GLN A 1 85 ? 25.781 4.727 12.773 1 97 85 GLN A C 1
ATOM 648 O O . GLN A 1 85 ? 25.109 5.586 12.203 1 97 85 GLN A O 1
ATOM 653 N N . PRO A 1 86 ? 26.984 4.969 13.211 1 95.88 86 PRO A N 1
ATOM 654 C CA . PRO A 1 86 ? 27.594 6.277 12.961 1 95.88 86 PRO A CA 1
ATOM 655 C C . PRO A 1 86 ? 27.984 6.477 11.492 1 95.88 86 PRO A C 1
ATOM 657 O O . PRO A 1 86 ? 28.422 5.535 10.836 1 95.88 86 PRO A O 1
ATOM 660 N N . LEU A 1 87 ? 27.734 7.656 11.023 1 96.38 87 LEU A N 1
ATOM 661 C CA . LEU A 1 87 ? 28.141 8.078 9.688 1 96.38 87 LEU A CA 1
ATOM 662 C C . LEU A 1 87 ? 29.203 9.172 9.766 1 96.38 87 LEU A C 1
ATOM 664 O O . LEU A 1 87 ? 29.109 10.07 10.594 1 96.38 87 LEU A O 1
ATOM 668 N N . SER A 1 88 ? 30.172 9.031 8.945 1 96 88 SER A N 1
ATOM 669 C CA . SER A 1 88 ? 31.125 10.109 8.75 1 96 88 SER A CA 1
ATOM 670 C C . SER A 1 88 ? 30.906 10.812 7.41 1 96 88 SER A C 1
ATOM 672 O O . SER A 1 88 ? 30.969 10.18 6.355 1 96 88 SER A O 1
ATOM 674 N N . LEU A 1 89 ? 30.625 12.07 7.469 1 95.75 89 LEU A N 1
ATOM 675 C CA . LEU A 1 89 ? 30.438 12.867 6.262 1 95.75 89 LEU A CA 1
ATOM 676 C C . LEU A 1 89 ? 31.625 13.805 6.027 1 95.75 89 LEU A C 1
ATOM 678 O O . LEU A 1 89 ? 32.062 14.5 6.945 1 95.75 89 LEU A O 1
ATOM 682 N N . ASP A 1 90 ? 32.125 13.719 4.855 1 95.88 90 ASP A N 1
ATOM 683 C CA . ASP A 1 90 ? 33.219 14.594 4.41 1 95.88 90 ASP A CA 1
ATOM 684 C C . ASP A 1 90 ? 32.781 15.414 3.191 1 95.88 90 ASP A C 1
ATOM 686 O O . ASP A 1 90 ? 32.594 14.859 2.107 1 95.88 90 ASP A O 1
ATOM 690 N N . VAL A 1 91 ? 32.688 16.734 3.404 1 95.62 91 VAL A N 1
ATOM 691 C CA . VAL A 1 91 ? 32.25 17.625 2.342 1 95.62 91 VAL A CA 1
ATOM 692 C C . VAL A 1 91 ? 33.469 18.328 1.721 1 95.62 91 VAL A C 1
ATOM 694 O O . VAL A 1 91 ? 34.188 19.031 2.408 1 95.62 91 VAL A O 1
ATOM 697 N N . ASN A 1 92 ? 33.625 18.094 0.421 1 95.38 92 ASN A N 1
ATOM 698 C CA . ASN A 1 92 ? 34.688 18.734 -0.338 1 95.38 92 ASN A CA 1
ATOM 699 C C . ASN A 1 92 ? 34.156 19.797 -1.285 1 95.38 92 ASN A C 1
ATOM 701 O O . ASN A 1 92 ? 33.656 19.484 -2.361 1 95.38 92 ASN A O 1
ATOM 705 N N . MET A 1 93 ? 34.344 21.031 -0.929 1 93.38 93 MET A N 1
ATOM 706 C CA . MET A 1 93 ? 33.781 22.141 -1.693 1 93.38 93 MET A CA 1
ATOM 707 C C . MET A 1 93 ? 34.562 22.344 -2.992 1 93.38 93 MET A C 1
ATOM 709 O O . MET A 1 93 ? 34 22.859 -3.973 1 93.38 93 MET A O 1
ATOM 713 N N . ASP A 1 94 ? 35.781 21.938 -3.014 1 94.94 94 ASP A N 1
ATOM 714 C CA . ASP A 1 94 ? 36.594 22.062 -4.215 1 94.94 94 ASP A CA 1
ATOM 715 C C . ASP A 1 94 ? 36.156 21.094 -5.297 1 94.94 94 ASP A C 1
ATOM 717 O O . ASP A 1 94 ? 36 21.469 -6.465 1 94.94 94 ASP A O 1
ATOM 721 N N . GLU A 1 95 ? 35.875 19.906 -4.852 1 95.62 95 GLU A N 1
ATOM 722 C CA . GLU A 1 95 ? 35.438 18.875 -5.777 1 95.62 95 GLU A CA 1
ATOM 723 C C . GLU A 1 95 ? 33.906 18.953 -6 1 95.62 95 GLU A C 1
ATOM 725 O O . GLU A 1 95 ? 33.375 18.328 -6.926 1 95.62 95 GLU A O 1
ATOM 730 N N . GLN A 1 96 ? 33.281 19.703 -5.148 1 96.25 96 GLN A N 1
ATOM 731 C CA . GLN A 1 96 ? 31.812 19.766 -5.125 1 96.25 96 GLN A CA 1
ATOM 732 C C . GLN A 1 96 ? 31.203 18.375 -4.945 1 96.25 96 GLN A C 1
ATOM 734 O O . GLN A 1 96 ? 30.312 17.984 -5.699 1 96.25 96 GLN A O 1
ATOM 739 N N . LYS A 1 97 ? 31.766 17.672 -3.91 1 97.69 97 LYS A N 1
ATOM 740 C CA . LYS A 1 97 ? 31.328 16.312 -3.615 1 97.69 97 LYS A CA 1
ATOM 741 C C . LYS A 1 97 ? 31.219 16.078 -2.109 1 97.69 97 LYS A C 1
ATOM 743 O O . LYS A 1 97 ? 31.906 16.734 -1.326 1 97.69 97 LYS A O 1
ATOM 748 N N . ILE A 1 98 ? 30.359 15.172 -1.776 1 97.69 98 ILE A N 1
ATOM 749 C CA . ILE A 1 98 ? 30.266 14.695 -0.401 1 97.69 98 ILE A CA 1
ATOM 750 C C . ILE A 1 98 ? 30.594 13.203 -0.35 1 97.69 98 ILE A C 1
ATOM 752 O O . ILE A 1 98 ? 30.203 12.445 -1.243 1 97.69 98 ILE A O 1
ATOM 756 N N . TYR A 1 99 ? 31.375 12.836 0.651 1 98 99 TYR A N 1
ATOM 757 C CA . TYR A 1 99 ? 31.734 11.445 0.925 1 98 99 TYR A CA 1
ATOM 758 C C . TYR A 1 99 ? 31.125 10.977 2.234 1 98 99 TYR A C 1
ATOM 760 O O . TYR A 1 99 ? 31.344 11.562 3.289 1 98 99 TYR A O 1
ATOM 768 N N . ILE A 1 100 ? 30.312 9.969 2.164 1 97.75 100 ILE A N 1
ATOM 769 C CA . ILE A 1 100 ? 29.688 9.383 3.344 1 97.75 100 ILE A CA 1
ATOM 770 C C . ILE A 1 100 ? 30.281 8 3.609 1 97.75 100 ILE A C 1
ATOM 772 O O . ILE A 1 100 ? 30.234 7.121 2.746 1 97.75 100 ILE A O 1
ATOM 776 N N . THR A 1 101 ? 30.812 7.824 4.785 1 98.06 101 THR A N 1
ATOM 777 C CA . THR A 1 101 ? 31.438 6.555 5.148 1 98.06 101 THR A CA 1
ATOM 778 C C . THR A 1 101 ? 30.688 5.906 6.312 1 98.06 101 THR A C 1
ATOM 780 O O . THR A 1 101 ? 30.328 6.582 7.277 1 98.06 101 THR A O 1
ATOM 783 N N . TYR A 1 102 ? 30.375 4.648 6.227 1 97.06 102 TYR A N 1
ATOM 784 C CA . TYR A 1 102 ? 29.797 3.834 7.289 1 97.06 102 TYR A CA 1
ATOM 785 C C . TYR A 1 102 ? 30.578 2.547 7.484 1 97.06 102 TYR A C 1
ATOM 787 O O . TYR A 1 102 ? 31.688 2.406 6.957 1 97.06 102 TYR A O 1
ATOM 795 N N . GLN A 1 103 ? 30.156 1.625 8.336 1 95.5 103 GLN A N 1
ATOM 796 C CA . GLN A 1 103 ? 30.938 0.507 8.852 1 95.5 103 GLN A CA 1
ATOM 797 C C . GLN A 1 103 ? 31.5 -0.336 7.711 1 95.5 103 GLN A C 1
ATOM 799 O O . GLN A 1 103 ? 32.688 -0.647 7.699 1 95.5 103 GLN A O 1
ATOM 804 N N . ASN A 1 104 ? 30.688 -0.64 6.648 1 95.81 104 ASN A N 1
ATOM 805 C CA . ASN A 1 104 ? 31.125 -1.595 5.637 1 95.81 104 ASN A CA 1
ATOM 806 C C . ASN A 1 104 ? 31.125 -0.977 4.242 1 95.81 104 ASN A C 1
ATOM 808 O O . ASN A 1 104 ? 31.234 -1.69 3.244 1 95.81 104 ASN A O 1
ATOM 812 N N . GLY A 1 105 ? 31.031 0.448 4.207 1 97.88 105 GLY A N 1
ATOM 813 C CA . GLY A 1 105 ? 30.938 0.999 2.863 1 97.88 105 GLY A CA 1
ATOM 814 C C . GLY A 1 105 ? 30.953 2.516 2.838 1 97.88 105 GLY A C 1
ATOM 815 O O . GLY A 1 105 ? 31.281 3.154 3.842 1 97.88 105 GLY A O 1
ATOM 816 N N . SER A 1 106 ? 30.719 2.988 1.627 1 98.38 106 SER A N 1
ATOM 817 C CA . SER A 1 106 ? 30.766 4.434 1.432 1 98.38 106 SER A CA 1
ATOM 818 C C . SER A 1 106 ? 29.969 4.848 0.194 1 98.38 106 SER A C 1
ATOM 820 O O . SER A 1 106 ? 29.734 4.027 -0.693 1 98.38 106 SER A O 1
ATOM 822 N N . TYR A 1 107 ? 29.562 6.086 0.225 1 98.25 107 TYR A N 1
ATOM 823 C CA . TYR A 1 107 ? 28.922 6.762 -0.895 1 98.25 107 TYR A CA 1
ATOM 824 C C . TYR A 1 107 ? 29.656 8.047 -1.254 1 98.25 107 TYR A C 1
ATOM 826 O O . TYR A 1 107 ? 30.312 8.656 -0.4 1 98.25 107 TYR A O 1
ATOM 834 N N . ASN A 1 108 ? 29.562 8.445 -2.432 1 97.75 108 ASN A N 1
ATOM 835 C CA . ASN A 1 108 ? 29.875 9.82 -2.775 1 97.75 108 ASN A CA 1
ATOM 836 C C . ASN A 1 108 ? 29.016 10.328 -3.924 1 97.75 108 ASN A C 1
ATOM 838 O O . ASN A 1 108 ? 28.656 9.562 -4.824 1 97.75 108 ASN A O 1
ATOM 842 N N . PHE A 1 109 ? 28.688 11.547 -3.912 1 98.06 109 PHE A N 1
ATOM 843 C CA . PHE A 1 109 ? 27.844 12.172 -4.926 1 98.06 109 PHE A CA 1
ATOM 844 C C . PHE A 1 109 ? 28 13.688 -4.883 1 98.06 109 PHE A C 1
ATOM 846 O O . PHE A 1 109 ? 28.547 14.242 -3.932 1 98.06 109 PHE A O 1
ATOM 853 N N . PRO A 1 110 ? 27.547 14.328 -5.922 1 98 110 PRO A N 1
ATOM 854 C CA . PRO A 1 110 ? 27.766 15.773 -6.055 1 98 110 PRO A CA 1
ATOM 855 C C . PRO A 1 110 ? 26.938 16.594 -5.062 1 98 110 PRO A C 1
ATOM 857 O O . PRO A 1 110 ? 25.891 16.141 -4.609 1 98 110 PRO A O 1
ATOM 860 N N . ILE A 1 111 ? 27.484 17.766 -4.723 1 97.62 111 ILE A N 1
ATOM 861 C CA . ILE A 1 111 ? 26.766 18.797 -3.984 1 97.62 111 ILE A CA 1
ATOM 862 C C . ILE A 1 111 ? 26.719 20.078 -4.812 1 97.62 111 ILE A C 1
ATOM 864 O O . ILE A 1 111 ? 27.391 20.188 -5.84 1 97.62 111 ILE A O 1
ATOM 868 N N . GLN A 1 112 ? 25.844 20.953 -4.43 1 95.75 112 GLN A N 1
ATOM 869 C CA . GLN A 1 112 ? 25.703 22.25 -5.105 1 95.75 112 GLN A CA 1
ATOM 870 C C . GLN A 1 112 ? 25.875 23.406 -4.125 1 95.75 112 GLN A C 1
ATOM 872 O O . GLN A 1 112 ? 25.594 23.266 -2.934 1 95.75 112 GLN A O 1
ATOM 877 N N . PRO A 1 113 ? 26.328 24.516 -4.715 1 95.56 113 PRO A N 1
ATOM 878 C CA . PRO A 1 113 ? 26.406 25.703 -3.852 1 95.56 113 PRO A CA 1
ATOM 879 C C . PRO A 1 113 ? 25.047 26.125 -3.311 1 95.56 113 PRO A C 1
ATOM 881 O O . PRO A 1 113 ? 24.031 26.016 -4.012 1 95.56 113 PRO A O 1
ATOM 884 N N . ALA A 1 114 ? 25.078 26.625 -2.166 1 95.5 114 ALA A N 1
ATOM 885 C CA . ALA A 1 114 ? 23.875 26.953 -1.435 1 95.5 114 ALA A CA 1
ATOM 886 C C . ALA A 1 114 ? 23.328 28.328 -1.868 1 95.5 114 ALA A C 1
ATOM 888 O O . ALA A 1 114 ? 22.203 28.688 -1.55 1 95.5 114 ALA A O 1
ATOM 889 N N . ASP A 1 115 ? 23.984 29.047 -2.635 1 93.19 115 ASP A N 1
ATOM 890 C CA . ASP A 1 115 ? 23.75 30.469 -2.848 1 93.19 115 ASP A CA 1
ATOM 891 C C . ASP A 1 115 ? 22.391 30.719 -3.51 1 93.19 115 ASP A C 1
ATOM 893 O O . ASP A 1 115 ? 21.734 31.734 -3.252 1 93.19 115 ASP A O 1
ATOM 897 N N . GLU A 1 116 ? 22.016 29.781 -4.281 1 92.12 116 GLU A N 1
ATOM 898 C CA . GLU A 1 116 ? 20.797 30 -5.047 1 92.12 116 GLU A CA 1
ATOM 899 C C . GLU A 1 116 ? 19.562 29.516 -4.277 1 92.12 116 GLU A C 1
ATOM 901 O O . GLU A 1 116 ? 18.438 29.703 -4.723 1 92.12 116 GLU A O 1
ATOM 906 N N . PHE A 1 117 ? 19.812 28.938 -3.178 1 95.38 117 PHE A N 1
ATOM 907 C CA . PHE A 1 117 ? 18.672 28.5 -2.393 1 95.38 117 PHE A CA 1
ATOM 908 C C . PHE A 1 117 ? 17.891 29.688 -1.829 1 95.38 117 PHE A C 1
ATOM 910 O O . PHE A 1 117 ? 18.469 30.562 -1.186 1 95.38 117 PHE A O 1
ATOM 917 N N . PRO A 1 118 ? 16.641 29.719 -2.047 1 92.69 118 PRO A N 1
ATOM 918 C CA . PRO A 1 118 ? 15.875 30.891 -1.628 1 92.69 118 PRO A CA 1
ATOM 919 C C . PRO A 1 118 ? 15.883 31.094 -0.114 1 92.69 118 PRO A C 1
ATOM 921 O O . PRO A 1 118 ? 15.82 30.125 0.641 1 92.69 118 PRO A O 1
ATOM 924 N N . LYS A 1 119 ? 15.977 32.281 0.227 1 88.62 119 LYS A N 1
ATOM 925 C CA . LYS A 1 119 ? 15.938 32.625 1.647 1 88.62 119 LYS A CA 1
ATOM 926 C C . LYS A 1 119 ? 14.516 32.938 2.102 1 88.62 119 LYS A C 1
ATOM 928 O O . LYS A 1 119 ? 13.75 33.562 1.367 1 88.62 119 LYS A O 1
ATOM 933 N N . VAL A 1 120 ? 14.258 32.5 3.295 1 86.06 120 VAL A N 1
ATOM 934 C CA . VAL A 1 120 ? 12.953 32.781 3.879 1 86.06 120 VAL A CA 1
ATOM 935 C C . VAL A 1 120 ? 12.922 34.188 4.438 1 86.06 120 VAL A C 1
ATOM 937 O O . VAL A 1 120 ? 13.844 34.625 5.148 1 86.06 120 VAL A O 1
ATOM 940 N N . GLN A 1 121 ? 11.898 34.875 4.047 1 84.44 121 GLN A N 1
ATOM 941 C CA . GLN A 1 121 ? 11.727 36.188 4.613 1 84.44 121 GLN A CA 1
ATOM 942 C C . GLN A 1 121 ? 11.156 36.125 6.027 1 84.44 121 GLN A C 1
ATOM 944 O O . GLN A 1 121 ? 10.164 35.438 6.27 1 84.44 121 GLN A O 1
ATOM 949 N N . PRO A 1 122 ? 11.812 36.844 6.895 1 85.19 122 PRO A N 1
ATOM 950 C CA . PRO A 1 122 ? 11.297 36.812 8.266 1 85.19 122 PRO A CA 1
ATOM 951 C C . PRO A 1 122 ? 9.945 37.531 8.414 1 85.19 122 PRO A C 1
ATOM 953 O O . PRO A 1 122 ? 9.648 38.469 7.664 1 85.19 122 PRO A O 1
ATOM 956 N N . ILE A 1 123 ? 9.18 37.031 9.32 1 87.81 123 ILE A N 1
ATOM 957 C CA . ILE A 1 123 ? 7.887 37.625 9.617 1 87.81 123 ILE A CA 1
ATOM 958 C C . ILE A 1 123 ? 8.094 38.938 10.375 1 87.81 123 ILE A C 1
ATOM 960 O O . ILE A 1 123 ? 9.07 39.094 11.109 1 87.81 123 ILE A O 1
ATOM 964 N N . ALA A 1 124 ? 7.203 39.844 10.172 1 84.31 124 ALA A N 1
ATOM 965 C CA . ALA A 1 124 ? 7.312 41.188 10.758 1 84.31 124 ALA A CA 1
ATOM 966 C C . ALA A 1 124 ? 7.293 41.094 12.289 1 84.31 124 ALA A C 1
ATOM 968 O O . ALA A 1 124 ? 6.711 40.188 12.859 1 84.31 124 ALA A O 1
ATOM 969 N N . ALA A 1 125 ? 7.898 42.062 12.953 1 84.44 125 ALA A N 1
ATOM 970 C CA . ALA A 1 125 ? 7.977 42.125 14.414 1 84.44 125 ALA A CA 1
ATOM 971 C C . ALA A 1 125 ? 6.59 42.281 15.031 1 84.44 125 ALA A C 1
ATOM 973 O O . ALA A 1 125 ? 6.34 41.812 16.141 1 84.44 125 ALA A O 1
ATOM 974 N N . GLY A 1 126 ? 5.613 42.875 14.367 1 87.31 126 GLY A N 1
ATOM 975 C CA . GLY A 1 126 ? 4.277 43.094 14.898 1 87.31 126 GLY A CA 1
ATOM 976 C C . GLY A 1 126 ? 3.318 41.969 14.609 1 87.31 126 GLY A C 1
ATOM 977 O O . GLY A 1 126 ? 2.104 42.125 14.766 1 87.31 126 GLY A O 1
ATOM 978 N N . ALA A 1 127 ? 3.863 40.844 14.32 1 91.38 127 ALA A N 1
ATOM 979 C CA . ALA A 1 127 ? 3.02 39.688 14.008 1 91.38 127 ALA A CA 1
ATOM 980 C C . ALA A 1 127 ? 2.314 39.156 15.258 1 91.38 127 ALA A C 1
ATOM 982 O O . ALA A 1 127 ? 2.824 39.312 16.375 1 91.38 127 ALA A O 1
ATOM 983 N N . THR A 1 128 ? 1.12 38.656 15.109 1 95.31 128 THR A N 1
ATOM 984 C CA . THR A 1 128 ? 0.391 38 16.203 1 95.31 128 THR A CA 1
ATOM 985 C C . THR A 1 128 ? 1.039 36.688 16.562 1 95.31 128 THR A C 1
ATOM 987 O O . THR A 1 128 ? 1.561 35.969 15.695 1 95.31 128 THR A O 1
ATOM 990 N N . THR A 1 129 ? 0.996 36.375 17.859 1 96.44 129 THR A N 1
ATOM 991 C CA . THR A 1 129 ? 1.614 35.156 18.328 1 96.44 129 THR A CA 1
ATOM 992 C C . THR A 1 129 ? 0.617 34.312 19.141 1 96.44 129 THR A C 1
ATOM 994 O O . THR A 1 129 ? -0.1 34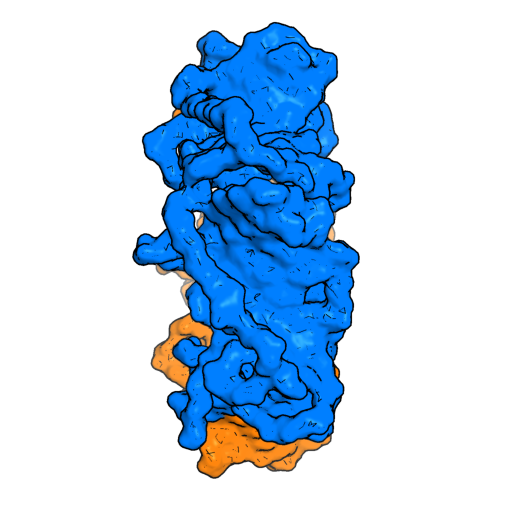.844 19.984 1 96.44 129 THR A O 1
ATOM 997 N N . ILE A 1 130 ? 0.569 33.062 18.797 1 96.62 130 ILE A N 1
ATOM 998 C CA . ILE A 1 130 ? -0.205 32.062 19.547 1 96.62 130 ILE A CA 1
ATOM 999 C C . ILE A 1 130 ? 0.708 30.922 20 1 96.62 130 ILE A C 1
ATOM 1001 O O . ILE A 1 130 ? 1.579 30.484 19.25 1 96.62 130 ILE A O 1
ATOM 1005 N N . THR A 1 131 ? 0.545 30.547 21.25 1 97.5 131 THR A N 1
ATOM 1006 C CA . THR A 1 131 ? 1.212 29.344 21.75 1 97.5 131 THR A CA 1
ATOM 1007 C C . THR A 1 131 ? 0.201 28.234 22.016 1 97.5 131 THR A C 1
ATOM 1009 O O . THR A 1 131 ? -0.807 28.469 22.688 1 97.5 131 THR A O 1
ATOM 1012 N N . ILE A 1 132 ? 0.489 27.141 21.484 1 96.69 132 ILE A N 1
ATOM 1013 C CA . ILE A 1 132 ? -0.448 26.031 21.594 1 96.69 132 ILE A CA 1
ATOM 1014 C C . ILE A 1 132 ? 0.316 24.734 21.859 1 96.69 132 ILE A C 1
ATOM 1016 O O . ILE A 1 132 ? 1.419 24.531 21.344 1 96.69 132 ILE A O 1
ATOM 1020 N N . ASP A 1 133 ? -0.276 23.922 22.688 1 96 133 ASP A N 1
ATOM 1021 C CA . ASP A 1 133 ? 0.311 22.594 22.938 1 96 133 ASP A CA 1
ATOM 1022 C C . ASP A 1 133 ? 0.364 21.781 21.641 1 96 133 ASP A C 1
ATOM 1024 O O . ASP A 1 133 ? -0.592 21.781 20.875 1 96 133 ASP A O 1
ATOM 1028 N N . ALA A 1 134 ? 1.463 21.031 21.453 1 96.19 134 ALA A N 1
ATOM 1029 C CA . ALA A 1 134 ? 1.698 20.297 20.219 1 96.19 134 ALA A CA 1
ATOM 1030 C C . ALA A 1 134 ? 0.616 19.25 20 1 96.19 134 ALA A C 1
ATOM 1032 O O . ALA A 1 134 ? 0.12 19.094 18.875 1 96.19 134 ALA A O 1
ATOM 1033 N N . ASP A 1 135 ? 0.236 18.562 21.031 1 94.94 135 ASP A N 1
ATOM 1034 C CA . ASP A 1 135 ? -0.771 17.5 20.906 1 94.94 135 ASP A CA 1
ATOM 1035 C C . ASP A 1 135 ? -2.133 18.094 20.531 1 94.94 135 ASP A C 1
ATOM 1037 O O . ASP A 1 135 ? -2.85 17.531 19.703 1 94.94 135 ASP A O 1
ATOM 1041 N N . ILE A 1 136 ? -2.455 19.203 21.141 1 95.94 136 ILE A N 1
ATOM 1042 C CA . ILE A 1 136 ? -3.73 19.859 20.891 1 95.94 136 ILE A CA 1
ATOM 1043 C C . ILE A 1 136 ? -3.785 20.328 19.438 1 95.94 136 ILE A C 1
ATOM 1045 O O . ILE A 1 136 ? -4.781 20.109 18.734 1 95.94 136 ILE A O 1
ATOM 1049 N N . LEU A 1 137 ? -2.688 20.906 19.016 1 97.25 137 LEU A N 1
ATOM 1050 C CA . LEU A 1 137 ? -2.65 21.375 17.625 1 97.25 137 LEU A CA 1
ATOM 1051 C C . LEU A 1 137 ? -2.75 20.203 16.656 1 97.25 137 LEU A C 1
ATOM 1053 O O . LEU A 1 137 ? -3.516 20.25 15.695 1 97.25 137 LEU A O 1
ATOM 1057 N N . ALA A 1 138 ? -1.999 19.156 16.906 1 96.31 138 ALA A N 1
ATOM 1058 C CA . ALA A 1 138 ? -1.999 17.984 16.031 1 96.31 138 ALA A CA 1
ATOM 1059 C C . ALA A 1 138 ? -3.395 17.375 15.938 1 96.31 138 ALA A C 1
ATOM 1061 O O . ALA A 1 138 ? -3.865 17.062 14.844 1 96.31 138 ALA A O 1
ATOM 1062 N N . GLU A 1 139 ? -4.039 17.203 17.016 1 95.56 139 GLU A N 1
ATOM 1063 C CA . GLU A 1 139 ? -5.375 16.609 17.062 1 95.56 139 GLU A CA 1
ATOM 1064 C C . GLU A 1 139 ? -6.379 17.469 16.281 1 95.56 139 GLU A C 1
ATOM 1066 O O . GLU A 1 139 ? -7.215 16.938 15.555 1 95.56 139 GLU A O 1
ATOM 1071 N N . ASN A 1 140 ? -6.281 18.75 16.5 1 97.06 140 ASN A N 1
ATOM 1072 C CA . ASN A 1 140 ? -7.207 19.656 15.828 1 97.06 140 ASN A CA 1
ATOM 1073 C C . ASN A 1 140 ? -6.984 19.672 14.32 1 97.06 140 ASN A C 1
ATOM 1075 O O . ASN A 1 140 ? -7.945 19.672 13.547 1 97.06 140 ASN A O 1
ATOM 1079 N N . ILE A 1 141 ? -5.758 19.609 13.914 1 97.81 141 ILE A N 1
ATOM 1080 C CA . ILE A 1 141 ? -5.445 19.547 12.492 1 97.81 141 ILE A CA 1
ATOM 1081 C C . ILE A 1 141 ? -5.965 18.234 11.914 1 97.81 141 ILE A C 1
ATOM 1083 O O . ILE A 1 141 ? -6.641 18.219 10.883 1 97.81 141 ILE A O 1
ATOM 1087 N N . ASN A 1 142 ? -5.766 17.172 12.586 1 96.25 142 ASN A N 1
ATOM 1088 C CA . ASN A 1 142 ? -6.168 15.852 12.133 1 96.25 142 ASN A CA 1
ATOM 1089 C C . ASN A 1 142 ? -7.684 15.75 11.969 1 96.25 142 ASN A C 1
ATOM 1091 O O . ASN A 1 142 ? -8.172 15.156 11.008 1 96.25 142 ASN A O 1
ATOM 1095 N N . ARG A 1 143 ? -8.391 16.375 12.836 1 96.62 143 ARG A N 1
ATOM 1096 C CA . ARG A 1 143 ? -9.844 16.312 12.844 1 96.62 143 ARG A CA 1
ATOM 1097 C C . ARG A 1 143 ? -10.445 17.203 11.766 1 96.62 143 ARG A C 1
ATOM 1099 O O . ARG A 1 143 ? -11.625 17.078 11.438 1 96.62 143 ARG A O 1
ATOM 1106 N N . SER A 1 144 ? -9.594 18.062 11.242 1 98.25 144 SER A N 1
ATOM 1107 C CA . SER A 1 144 ? -10.203 19.125 10.445 1 98.25 144 SER A CA 1
ATOM 1108 C C . SER A 1 144 ? -9.797 19.016 8.977 1 98.25 144 SER A C 1
ATOM 1110 O O . SER A 1 144 ? -10.547 19.438 8.086 1 98.25 144 SER A O 1
ATOM 1112 N N . LEU A 1 145 ? -8.68 18.422 8.711 1 98 145 LEU A N 1
ATOM 1113 C CA . LEU A 1 145 ? -8.055 18.484 7.395 1 98 145 LEU A CA 1
ATOM 1114 C C . LEU A 1 145 ? -8.984 17.922 6.328 1 98 145 LEU A C 1
ATOM 1116 O O . LEU A 1 145 ? -9.094 18.469 5.234 1 98 145 LEU A O 1
ATOM 1120 N N . PHE A 1 146 ? -9.695 16.859 6.59 1 97.5 146 PHE A N 1
ATOM 1121 C CA . PHE A 1 146 ? -10.5 16.156 5.598 1 97.5 146 PHE A CA 1
ATOM 1122 C C . PHE A 1 146 ? -11.648 17.031 5.109 1 97.5 146 PHE A C 1
ATOM 1124 O O . PHE A 1 146 ? -12.219 16.781 4.047 1 97.5 146 PHE A O 1
ATOM 1131 N N . ALA A 1 147 ? -11.977 18.047 5.863 1 98.44 147 ALA A N 1
ATOM 1132 C CA . ALA A 1 147 ? -13.164 18.844 5.57 1 98.44 147 ALA A CA 1
ATOM 1133 C C . ALA A 1 147 ? -12.82 20.047 4.695 1 98.44 147 ALA A C 1
ATOM 1135 O O . ALA A 1 147 ? -13.711 20.797 4.27 1 98.44 147 ALA A O 1
ATOM 1136 N N . THR A 1 148 ? -11.547 20.234 4.438 1 98.31 148 THR A N 1
ATOM 1137 C CA . THR A 1 148 ? -11.164 21.328 3.562 1 98.31 148 THR A CA 1
ATOM 1138 C C . THR A 1 148 ? -11.633 21.078 2.133 1 98.31 148 THR A C 1
ATOM 1140 O O . THR A 1 148 ? -11.82 19.938 1.731 1 98.31 148 THR A O 1
ATOM 1143 N N . ALA A 1 149 ? -11.789 22.109 1.394 1 97.38 149 ALA A N 1
ATOM 1144 C CA . ALA A 1 149 ? -12.203 22.016 -0.006 1 97.38 149 ALA A CA 1
ATOM 1145 C C . ALA A 1 149 ? -10.984 21.875 -0.923 1 97.38 149 ALA A C 1
ATOM 1147 O O . ALA A 1 149 ? -9.844 21.859 -0.456 1 97.38 149 ALA A O 1
ATOM 1148 N N . GLN A 1 150 ? -11.281 21.531 -2.08 1 94.25 150 GLN A N 1
ATOM 1149 C CA . GLN A 1 150 ? -10.336 21.609 -3.188 1 94.25 150 GLN A CA 1
ATOM 1150 C C . GLN A 1 150 ? -10.898 22.438 -4.336 1 94.25 150 GLN A C 1
ATOM 1152 O O . GLN A 1 150 ? -10.992 21.969 -5.469 1 94.25 150 GLN A O 1
ATOM 1157 N N . ASP A 1 151 ? -11.227 23.656 -3.992 1 89.62 151 ASP A N 1
ATOM 1158 C CA . ASP A 1 151 ? -11.93 24.547 -4.91 1 89.62 151 ASP A CA 1
ATOM 1159 C C . ASP A 1 151 ? -10.992 25.625 -5.453 1 89.62 151 ASP A C 1
ATOM 1161 O O . ASP A 1 151 ? -10.492 26.469 -4.695 1 89.62 151 ASP A O 1
ATOM 1165 N N . GLU A 1 152 ? -10.891 25.766 -6.699 1 90.94 152 GLU A N 1
ATOM 1166 C CA . GLU A 1 152 ? -10.016 26.781 -7.293 1 90.94 152 GLU A CA 1
ATOM 1167 C C . GLU A 1 152 ? -10.688 28.156 -7.297 1 90.94 152 GLU A C 1
ATOM 1169 O O . GLU A 1 152 ? -10.008 29.188 -7.266 1 90.94 152 GLU A O 1
ATOM 1174 N N . LEU A 1 153 ? -12 28.141 -7.281 1 91.69 153 LEU A N 1
ATOM 1175 C CA . LEU A 1 153 ? -12.766 29.375 -7.332 1 91.69 153 LEU A CA 1
ATOM 1176 C C . LEU A 1 153 ? -12.859 30.016 -5.949 1 91.69 153 LEU A C 1
ATOM 1178 O O . LEU A 1 153 ? -13.008 31.234 -5.832 1 91.69 153 LEU A O 1
ATOM 1182 N N . ARG A 1 154 ? -12.836 29.234 -4.898 1 91.56 154 ARG A N 1
ATOM 1183 C CA . ARG A 1 154 ? -12.891 29.719 -3.523 1 91.56 154 ARG A CA 1
ATOM 1184 C C . ARG A 1 154 ? -11.727 29.188 -2.707 1 91.56 154 ARG A C 1
ATOM 1186 O O . ARG A 1 154 ? -11.914 28.406 -1.763 1 91.56 154 ARG A O 1
ATOM 1193 N N . PRO A 1 155 ? -10.594 29.703 -2.9 1 96 155 PRO A N 1
ATOM 1194 C CA . PRO A 1 155 ? -9.391 29.156 -2.266 1 96 155 PRO A CA 1
ATOM 1195 C C . PRO A 1 155 ? -9.406 29.312 -0.748 1 96 155 PRO A C 1
ATOM 1197 O O . PRO A 1 155 ? -8.688 28.594 -0.043 1 96 155 PRO A O 1
ATOM 1200 N N . VAL A 1 156 ? -10.156 30.219 -0.26 1 97.5 156 VAL A N 1
ATOM 1201 C CA . VAL A 1 156 ? -10.203 30.484 1.175 1 97.5 156 VAL A CA 1
ATOM 1202 C C . VAL A 1 156 ? -10.719 29.234 1.908 1 97.5 156 VAL A C 1
ATOM 1204 O O . VAL A 1 156 ? -10.477 29.078 3.107 1 97.5 156 VAL A O 1
ATOM 1207 N N . MET A 1 157 ? -11.367 28.328 1.189 1 97.44 157 MET A N 1
ATOM 1208 C CA . MET A 1 157 ? -11.93 27.141 1.807 1 97.44 157 MET A CA 1
ATOM 1209 C C . MET A 1 157 ? -10.961 25.969 1.701 1 97.44 157 MET A C 1
ATOM 1211 O O . MET A 1 157 ? -11.25 24.875 2.195 1 97.44 157 MET A O 1
ATOM 1215 N N . ASN A 1 158 ? -9.805 26.172 1.083 1 98.12 158 ASN A N 1
ATOM 1216 C CA . ASN A 1 158 ? -8.836 25.109 0.842 1 98.12 158 ASN A CA 1
ATOM 1217 C C . ASN A 1 158 ? -7.836 25 1.989 1 98.12 158 ASN A C 1
ATOM 1219 O O . ASN A 1 158 ? -6.746 24.453 1.815 1 98.12 158 ASN A O 1
ATOM 1223 N N . GLY A 1 159 ? -8.164 25.516 3.178 1 98.56 159 GLY A N 1
ATOM 1224 C CA . GLY A 1 159 ? -7.281 25.469 4.332 1 98.56 159 GLY A CA 1
ATOM 1225 C C . GLY A 1 159 ? -8.023 25.453 5.652 1 98.56 159 GLY A C 1
ATOM 1226 O O . GLY A 1 159 ? -9.25 25.344 5.68 1 98.56 159 GLY A O 1
ATOM 1227 N N . LEU A 1 160 ? -7.273 25.453 6.676 1 98.81 160 LEU A N 1
ATOM 1228 C CA . LEU A 1 160 ? -7.797 25.531 8.039 1 98.81 160 LEU A CA 1
ATOM 1229 C C . LEU A 1 160 ? -7.891 26.984 8.5 1 98.81 160 LEU A C 1
ATOM 1231 O O . LEU A 1 160 ? -6.906 27.719 8.438 1 98.81 160 LEU A O 1
ATOM 1235 N N . TYR A 1 161 ? -9.031 27.375 8.938 1 98.81 161 TYR A N 1
ATOM 1236 C CA . TYR A 1 161 ? -9.258 28.719 9.445 1 98.81 161 TYR A CA 1
ATOM 1237 C C . TYR A 1 161 ? -9.008 28.797 10.953 1 98.81 161 TYR A C 1
ATOM 1239 O O . TYR A 1 161 ? -9.68 28.109 11.727 1 98.81 161 TYR A O 1
ATOM 1247 N N . PHE A 1 162 ? -7.996 29.547 11.297 1 98.88 162 PHE A N 1
ATOM 1248 C CA . PHE A 1 162 ? -7.727 29.844 12.695 1 98.88 162 PHE A CA 1
ATOM 1249 C C . PHE A 1 162 ? -8.406 31.156 13.109 1 98.88 162 PHE A C 1
ATOM 1251 O O . PHE A 1 162 ? -8.055 32.219 12.609 1 98.88 162 PHE A O 1
ATOM 1258 N N . ASP A 1 163 ? -9.32 31.016 14.008 1 98.62 163 ASP A N 1
ATOM 1259 C CA . ASP A 1 163 ? -10.148 32.125 14.438 1 98.62 163 ASP A CA 1
ATOM 1260 C C . ASP A 1 163 ? -9.945 32.438 15.922 1 98.62 163 ASP A C 1
ATOM 1262 O O . ASP A 1 163 ? -10.539 31.781 16.781 1 98.62 163 ASP A O 1
ATOM 1266 N N . LEU A 1 164 ? -9.094 33.469 16.188 1 98.5 164 LEU A N 1
ATOM 1267 C CA . LEU A 1 164 ? -8.758 33.844 17.562 1 98.5 164 LEU A CA 1
ATOM 1268 C C . LEU A 1 164 ? -9.68 34.938 18.062 1 98.5 164 LEU A C 1
ATOM 1270 O O . LEU A 1 164 ? -9.758 36.031 17.453 1 98.5 164 LEU A O 1
ATOM 1274 N N . SER A 1 165 ? -10.414 34.656 19.125 1 98.06 165 SER A N 1
ATOM 1275 C CA . SER A 1 165 ? -11.344 35.594 19.703 1 98.06 165 SER A CA 1
ATOM 1276 C C . SER A 1 165 ? -11.125 35.719 21.203 1 98.06 165 SER A C 1
ATOM 1278 O O . SER A 1 165 ? -10.18 35.156 21.75 1 98.06 165 SER A O 1
ATOM 1280 N N . ALA A 1 166 ? -11.938 36.5 21.844 1 97.81 166 ALA A N 1
ATOM 1281 C CA . ALA A 1 166 ? -11.836 36.719 23.281 1 97.81 166 ALA A CA 1
ATOM 1282 C C . ALA A 1 166 ? -12.25 35.469 24.078 1 97.81 166 ALA A C 1
ATOM 1284 O O . ALA A 1 166 ? -11.914 35.344 25.25 1 97.81 166 ALA A O 1
ATOM 1285 N N . ASP A 1 167 ? -12.867 34.594 23.453 1 97.44 167 ASP A N 1
ATOM 1286 C CA . ASP A 1 167 ? -13.43 33.438 24.156 1 97.44 167 ASP A CA 1
ATOM 1287 C C . ASP A 1 167 ? -12.609 32.188 23.922 1 97.44 167 ASP A C 1
ATOM 1289 O O . ASP A 1 167 ? -12.531 31.312 24.781 1 97.44 167 ASP A O 1
ATOM 1293 N N . SER A 1 168 ? -12.078 32.094 22.688 1 98.38 168 SER A N 1
ATOM 1294 C CA . SER A 1 168 ? -11.398 30.844 22.344 1 98.38 168 SER A CA 1
ATOM 1295 C C . SER A 1 168 ? -10.656 30.984 21.016 1 98.38 168 SER A C 1
ATOM 1297 O O . SER A 1 168 ? -10.773 32 20.328 1 98.38 168 SER A O 1
ATOM 1299 N N . LEU A 1 169 ? -9.891 30.016 20.719 1 98.75 169 LEU A N 1
ATOM 1300 C CA . LEU A 1 169 ? -9.383 29.781 19.375 1 98.75 169 LEU A CA 1
ATOM 1301 C C . LEU A 1 169 ? -10.195 28.688 18.688 1 98.75 169 LEU A C 1
ATOM 1303 O O . LEU A 1 169 ? -10.273 27.562 19.172 1 98.75 169 LEU A O 1
ATOM 1307 N N . ALA A 1 170 ? -10.797 29.016 17.594 1 98.75 170 ALA A N 1
ATOM 1308 C CA . ALA A 1 170 ? -11.5 28.031 16.781 1 98.75 170 ALA A CA 1
ATOM 1309 C C . ALA A 1 170 ? -10.68 27.641 15.562 1 98.75 170 ALA A C 1
ATOM 1311 O O . ALA A 1 170 ? -10.156 28.516 14.852 1 98.75 170 ALA A O 1
ATOM 1312 N N . ILE A 1 171 ? -10.492 26.406 15.344 1 98.81 171 ILE A N 1
ATOM 1313 C CA . ILE A 1 171 ? -9.906 25.875 14.117 1 98.81 171 ILE A CA 1
ATOM 1314 C C . ILE A 1 171 ? -10.992 25.219 13.266 1 98.81 171 ILE A C 1
ATOM 1316 O O . ILE A 1 171 ? -11.609 24.234 13.688 1 98.81 171 ILE A O 1
ATOM 1320 N N . VAL A 1 172 ? -11.18 25.75 12.062 1 98.81 172 VAL A N 1
ATOM 1321 C CA . VAL A 1 172 ? -12.375 25.438 11.289 1 98.81 172 VAL A CA 1
ATOM 1322 C C . VAL A 1 172 ? -11.977 25 9.875 1 98.81 172 VAL A C 1
ATOM 1324 O O . VAL A 1 172 ? -11.055 25.578 9.281 1 98.81 172 VAL A O 1
ATOM 1327 N N . ALA A 1 173 ? -12.648 24.031 9.336 1 98.75 173 ALA A N 1
ATOM 1328 C CA . ALA A 1 173 ? -12.555 23.656 7.926 1 98.75 173 ALA A CA 1
ATOM 1329 C C . ALA A 1 173 ? -13.922 23.281 7.363 1 98.75 173 ALA A C 1
ATOM 1331 O O . ALA A 1 173 ? -14.758 22.734 8.078 1 98.75 173 ALA A O 1
ATOM 1332 N N . SER A 1 174 ? -14.148 23.609 6.133 1 98.19 174 SER A N 1
ATOM 1333 C CA . SER A 1 174 ? -15.398 23.25 5.465 1 98.19 174 SER A CA 1
ATOM 1334 C C . SER A 1 174 ? -15.211 23.156 3.955 1 98.19 174 SER A C 1
ATOM 1336 O O . SER A 1 174 ? -14.375 23.859 3.383 1 98.19 174 SER A O 1
ATOM 1338 N N . ASP A 1 175 ? -15.969 22.234 3.352 1 97.38 175 ASP A N 1
ATOM 1339 C CA . ASP A 1 175 ? -16 22.172 1.893 1 97.38 175 ASP A CA 1
ATOM 1340 C C . ASP A 1 175 ? -17.375 22.547 1.355 1 97.38 175 ASP A C 1
ATOM 1342 O O . ASP A 1 175 ? -17.703 22.281 0.197 1 97.38 175 ASP A O 1
ATOM 1346 N N . GLY A 1 176 ? -18.188 23.109 2.184 1 96.12 176 GLY A N 1
ATOM 1347 C CA . GLY A 1 176 ? -19.516 23.5 1.779 1 96.12 176 GLY A CA 1
ATOM 1348 C C . GLY A 1 176 ? -20.562 22.422 2.049 1 96.12 176 GLY A C 1
ATOM 1349 O O . GLY A 1 176 ? -21.75 22.734 2.201 1 96.12 176 GLY A O 1
ATOM 1350 N N . HIS A 1 177 ? -20.156 21.188 2.166 1 96.19 177 HIS A N 1
ATOM 1351 C CA . HIS A 1 177 ? -21.078 20.078 2.434 1 96.19 177 HIS A CA 1
ATOM 1352 C C . HIS A 1 177 ? -20.875 19.531 3.84 1 96.19 177 HIS A C 1
ATOM 1354 O O . HIS A 1 177 ? -21.781 18.906 4.402 1 96.19 177 HIS A O 1
ATOM 1360 N N . LYS A 1 178 ? -19.734 19.672 4.305 1 98.12 178 LYS A N 1
ATOM 1361 C CA . LYS A 1 178 ? -19.406 19.344 5.688 1 98.12 178 LYS A CA 1
ATOM 1362 C C . LYS A 1 178 ? -18.562 20.438 6.336 1 98.12 178 LYS A C 1
ATOM 1364 O O . LYS A 1 178 ? -17.984 21.266 5.641 1 98.12 178 LYS A O 1
ATOM 1369 N N . LEU A 1 179 ? -18.531 20.438 7.684 1 98.62 179 LEU A N 1
ATOM 1370 C CA . LEU A 1 179 ? -17.828 21.438 8.469 1 98.62 179 LEU A CA 1
ATOM 1371 C C . LEU A 1 179 ? -17.297 20.828 9.766 1 98.62 179 LEU A C 1
ATOM 1373 O O . LEU A 1 179 ? -18 20.047 10.422 1 98.62 179 LEU A O 1
ATOM 1377 N N . VAL A 1 180 ? -16.078 21.156 10.125 1 98.81 180 VAL A N 1
ATOM 1378 C CA . VAL A 1 180 ? -15.5 20.844 11.422 1 98.81 180 VAL A CA 1
ATOM 1379 C C . VAL A 1 180 ? -15.141 22.125 12.164 1 98.81 180 VAL A C 1
ATOM 1381 O O . VAL A 1 180 ? -14.539 23.031 11.586 1 98.81 180 VAL A O 1
ATOM 1384 N N . ARG A 1 181 ? -15.539 22.25 13.352 1 98.81 181 ARG A N 1
ATOM 1385 C CA . ARG A 1 181 ? -15.125 23.344 14.227 1 98.81 181 ARG A CA 1
ATOM 1386 C C . ARG A 1 181 ? -14.602 22.797 15.555 1 98.81 181 ARG A C 1
ATOM 1388 O O . ARG A 1 181 ? -15.32 22.109 16.281 1 98.81 181 ARG A O 1
ATOM 1395 N N . ASN A 1 182 ? -13.391 23.078 15.844 1 98.5 182 ASN A N 1
ATOM 1396 C CA . ASN A 1 182 ? -12.766 22.797 17.141 1 98.5 182 ASN A CA 1
ATOM 1397 C C . ASN A 1 182 ? -12.516 24.094 17.922 1 98.5 182 ASN A C 1
ATOM 1399 O O . ASN A 1 182 ? -11.727 24.938 17.484 1 98.5 182 ASN A O 1
ATOM 1403 N N . LYS A 1 183 ? -13.117 24.234 19.016 1 98.62 183 LYS A N 1
ATOM 1404 C CA . LYS A 1 183 ? -12.82 25.375 19.891 1 98.62 183 LYS A CA 1
ATOM 1405 C C . LYS A 1 183 ? -11.859 24.969 21 1 98.62 183 LYS A C 1
ATOM 1407 O O . LYS A 1 183 ? -12.055 23.953 21.656 1 98.62 183 LYS A O 1
ATOM 1412 N N . ILE A 1 184 ? -10.836 25.719 21.141 1 98.56 184 ILE A N 1
ATOM 1413 C CA . ILE A 1 184 ? -9.875 25.578 22.234 1 98.56 184 ILE A CA 1
ATOM 1414 C C . ILE A 1 184 ? -10.031 26.734 23.203 1 98.56 184 ILE A C 1
ATOM 1416 O O . ILE A 1 184 ? -9.664 27.875 22.891 1 98.56 184 ILE A O 1
ATOM 1420 N N . PHE A 1 185 ? -10.461 26.453 24.422 1 98.5 185 PHE A N 1
ATOM 1421 C CA . PHE A 1 185 ? -10.867 27.516 25.328 1 98.5 185 PHE A CA 1
ATOM 1422 C C . PHE A 1 185 ? -9.672 28.078 26.094 1 98.5 185 PHE A C 1
ATOM 1424 O O . PHE A 1 185 ? -9.75 29.156 26.672 1 98.5 185 PHE A O 1
ATOM 1431 N N . THR A 1 186 ? -8.578 27.359 26.094 1 97.56 186 THR A N 1
ATOM 1432 C CA . THR A 1 186 ? -7.395 27.797 26.812 1 97.56 186 THR A CA 1
ATOM 1433 C C . THR A 1 186 ? -6.613 28.844 26.016 1 97.56 186 THR A C 1
ATOM 1435 O O . THR A 1 186 ? -5.68 29.453 26.531 1 97.56 186 THR A O 1
ATOM 1438 N N . ILE A 1 187 ? -6.926 29.016 24.812 1 97.88 187 ILE A N 1
ATOM 1439 C CA . ILE A 1 187 ? -6.25 29.984 23.953 1 97.88 187 ILE A CA 1
ATOM 1440 C C . ILE A 1 187 ? -7.238 31.062 23.516 1 97.88 187 ILE A C 1
ATOM 1442 O O . ILE A 1 187 ? -8.203 30.797 22.797 1 97.88 187 ILE A O 1
ATOM 1446 N N . LYS A 1 188 ? -6.977 32.25 23.891 1 96.94 188 LYS A N 1
ATOM 1447 C CA . LYS A 1 188 ? -7.859 33.375 23.609 1 96.94 188 LYS A CA 1
ATOM 1448 C C . LYS A 1 188 ? -7.082 34.719 23.578 1 96.94 188 LYS A C 1
ATOM 1450 O O . LYS A 1 188 ? -5.934 34.75 24.016 1 96.94 188 LYS A O 1
ATOM 1455 N N . SER A 1 189 ? -7.676 35.688 22.969 1 96.81 189 SER A N 1
ATOM 1456 C CA . SER A 1 189 ? -7.082 37.031 22.859 1 96.81 189 SER A CA 1
ATOM 1457 C C . SER A 1 189 ? -8.156 38.094 22.781 1 96.81 189 SER A C 1
ATOM 1459 O O . SER A 1 189 ? -9.156 37.938 22.078 1 96.81 189 SER A O 1
ATOM 1461 N N . ASP A 1 190 ? -7.879 39.219 23.438 1 95.94 190 ASP A N 1
ATOM 1462 C CA . ASP A 1 190 ? -8.797 40.344 23.375 1 95.94 190 ASP A CA 1
ATOM 1463 C C . ASP A 1 190 ? -8.742 41.031 22 1 95.94 190 ASP A C 1
ATOM 1465 O O . ASP A 1 190 ? -9.648 41.781 21.641 1 95.94 190 ASP A O 1
ATOM 1469 N N . THR A 1 191 ? -7.715 40.812 21.328 1 95.94 191 THR A N 1
ATOM 1470 C CA . THR A 1 191 ? -7.598 41.312 19.969 1 95.94 191 THR A CA 1
ATOM 1471 C C . THR A 1 191 ? -7.879 40.219 18.953 1 95.94 191 THR A C 1
ATOM 1473 O O . THR A 1 191 ? -7.012 39.375 18.672 1 95.94 191 THR A O 1
ATOM 1476 N N . PRO A 1 192 ? -9.039 40.219 18.453 1 96.25 192 PRO A N 1
ATOM 1477 C CA . PRO A 1 192 ? -9.375 39.188 17.5 1 96.25 192 PRO A CA 1
ATOM 1478 C C . PRO A 1 192 ? -8.445 39.156 16.297 1 96.25 192 PRO A C 1
ATOM 1480 O O . PRO A 1 192 ? -8 40.219 15.836 1 96.25 192 PRO A O 1
ATOM 1483 N N . SER A 1 193 ? -8.109 38.031 15.828 1 96.69 193 SER A N 1
ATOM 1484 C CA . SER A 1 193 ? -7.281 37.812 14.648 1 96.69 193 SER A CA 1
ATOM 1485 C C . SER A 1 193 ? -7.531 36.438 14.039 1 96.69 193 SER A C 1
ATOM 1487 O O . SER A 1 193 ? -8.031 35.531 14.711 1 96.69 193 SER A O 1
ATOM 1489 N N . ALA A 1 194 ? -7.246 36.406 12.75 1 97.88 194 ALA A N 1
ATOM 1490 C CA . ALA A 1 194 ? -7.492 35.125 12.07 1 97.88 194 ALA A CA 1
ATOM 1491 C C . ALA A 1 194 ? -6.527 34.938 10.906 1 97.88 194 ALA A C 1
ATOM 1493 O O . ALA A 1 194 ? -5.945 35.906 10.406 1 97.88 194 ALA A O 1
ATOM 1494 N N . PHE A 1 195 ? -6.352 33.781 10.516 1 98.31 195 PHE A N 1
ATOM 1495 C CA . PHE A 1 195 ? -5.613 33.438 9.297 1 98.31 195 PHE A CA 1
ATOM 1496 C C . PHE A 1 195 ? -6.066 32.094 8.75 1 98.31 195 PHE A C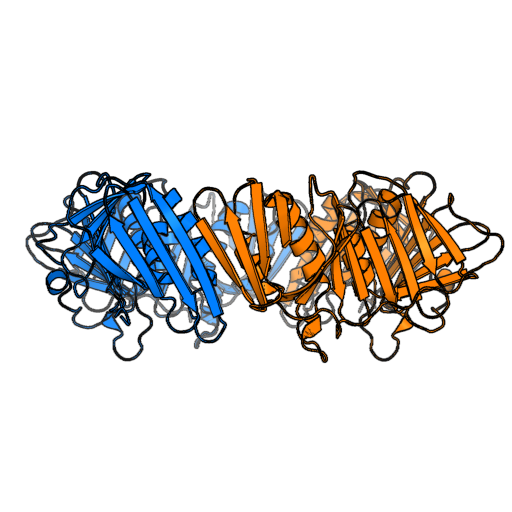 1
ATOM 1498 O O . PHE A 1 195 ? -6.754 31.328 9.438 1 98.31 195 PHE A O 1
ATOM 1505 N N . ILE A 1 196 ? -5.719 31.812 7.516 1 98.75 196 ILE A N 1
ATOM 1506 C CA . ILE A 1 196 ? -6.059 30.547 6.859 1 98.75 196 ILE A CA 1
ATOM 1507 C C . ILE A 1 196 ? -4.777 29.812 6.488 1 98.75 196 ILE A C 1
ATOM 1509 O O . ILE A 1 196 ? -4.012 30.266 5.633 1 98.75 196 ILE A O 1
ATOM 1513 N N . LEU A 1 197 ? -4.574 28.703 7.18 1 98.75 197 LEU A N 1
ATOM 1514 C CA . LEU A 1 197 ? -3.428 27.844 6.914 1 98.75 197 LEU A CA 1
ATOM 1515 C C . LEU A 1 197 ? -3.721 26.891 5.766 1 98.75 197 LEU A C 1
ATOM 1517 O O . LEU A 1 197 ? -4.629 26.062 5.859 1 98.75 197 LEU A O 1
ATOM 1521 N N . PRO A 1 198 ? -2.93 26.953 4.734 1 98.19 198 PRO A N 1
ATOM 1522 C CA . PRO A 1 198 ? -3.18 26.047 3.609 1 98.19 198 PRO A CA 1
ATOM 1523 C C . PRO A 1 198 ? -3.066 24.578 4 1 98.19 198 PRO A C 1
ATOM 1525 O O . PRO A 1 198 ? -2.457 24.25 5.023 1 98.19 198 PRO A O 1
ATOM 1528 N N . LYS A 1 199 ? -3.633 23.719 3.178 1 97.25 199 LYS A N 1
ATOM 1529 C CA . LYS A 1 199 ? -3.703 22.281 3.432 1 97.25 199 LYS A CA 1
ATOM 1530 C C . LYS A 1 199 ? -2.307 21.672 3.535 1 97.25 199 LYS A C 1
ATOM 1532 O O . LYS A 1 199 ? -2.035 20.875 4.438 1 97.25 199 LYS A O 1
ATOM 1537 N N . LYS A 1 200 ? -1.405 22.016 2.707 1 96.56 200 LYS A N 1
ATOM 1538 C CA . LYS A 1 200 ? -0.091 21.391 2.65 1 96.56 200 LYS A CA 1
ATOM 1539 C C . LYS A 1 200 ? 0.691 21.625 3.938 1 96.56 200 LYS A C 1
ATOM 1541 O O . LYS A 1 200 ? 1.128 20.672 4.59 1 96.56 200 LYS A O 1
ATOM 1546 N N . PRO A 1 201 ? 0.9 22.891 4.32 1 98.12 201 PRO A N 1
ATOM 1547 C CA . PRO A 1 201 ? 1.621 23.078 5.582 1 98.12 201 PRO A CA 1
ATOM 1548 C C . PRO A 1 201 ? 0.885 22.469 6.773 1 98.12 201 PRO A C 1
ATOM 1550 O O . PRO A 1 201 ? 1.519 22.016 7.734 1 98.12 201 PRO A O 1
ATOM 1553 N N . ALA A 1 202 ? -0.441 22.422 6.738 1 98.19 202 ALA A N 1
ATOM 1554 C CA . ALA A 1 202 ? -1.181 21.734 7.793 1 98.19 202 ALA A CA 1
ATOM 1555 C C . ALA A 1 202 ? -0.821 20.266 7.84 1 98.19 202 ALA A C 1
ATOM 1557 O O . ALA A 1 202 ? -0.607 19.703 8.922 1 98.19 202 ALA A O 1
ATOM 1558 N N . ASN A 1 203 ? -0.744 19.672 6.699 1 97.12 203 ASN A N 1
ATOM 1559 C CA . ASN A 1 203 ? -0.359 18.266 6.609 1 97.12 203 ASN A CA 1
ATOM 1560 C C . ASN A 1 203 ? 1.072 18.047 7.09 1 97.12 203 ASN A C 1
ATOM 1562 O O . ASN A 1 203 ? 1.363 17.047 7.754 1 97.12 203 ASN A O 1
ATOM 1566 N N . LEU A 1 204 ? 1.949 18.922 6.734 1 97.12 204 LEU A N 1
ATOM 1567 C CA . LEU A 1 204 ? 3.332 18.844 7.188 1 97.12 204 LEU A CA 1
ATOM 1568 C C . LEU A 1 204 ? 3.406 18.875 8.711 1 97.12 204 LEU A C 1
ATOM 1570 O O . LEU A 1 204 ? 4.152 18.094 9.312 1 97.12 204 LEU A O 1
ATOM 1574 N N . LEU A 1 205 ? 2.617 19.75 9.289 1 96.88 205 LEU A N 1
ATOM 1575 C CA . LEU A 1 205 ? 2.594 19.859 10.742 1 96.88 205 LEU A CA 1
ATOM 1576 C C . LEU A 1 205 ? 2.059 18.578 11.383 1 96.88 205 LEU A C 1
ATOM 1578 O O . LEU A 1 205 ? 2.586 18.125 12.398 1 96.88 205 LEU A O 1
ATOM 1582 N N . LYS A 1 206 ? 1.036 18.078 10.773 1 94.38 206 LYS A N 1
ATOM 1583 C CA . LYS A 1 206 ? 0.446 16.828 11.258 1 94.38 206 LYS A CA 1
ATOM 1584 C C . LYS A 1 206 ? 1.5 15.734 11.383 1 94.38 206 LYS A C 1
ATOM 1586 O O . LYS A 1 206 ? 1.485 14.953 12.336 1 94.38 206 LYS A O 1
ATOM 1591 N N . ASN A 1 207 ? 2.412 15.695 10.516 1 92.06 207 ASN A N 1
ATOM 1592 C CA . ASN A 1 207 ? 3.42 14.648 10.438 1 92.06 207 ASN A CA 1
ATOM 1593 C C . ASN A 1 207 ? 4.539 14.859 11.453 1 92.06 207 ASN A C 1
ATOM 1595 O O . ASN A 1 207 ? 5.227 13.914 11.828 1 92.06 207 ASN A O 1
ATOM 1599 N N . VAL A 1 208 ? 4.754 16.031 11.922 1 93.44 208 VAL A N 1
ATOM 1600 C CA . VAL A 1 208 ? 5.949 16.297 12.719 1 93.44 208 VAL A CA 1
ATOM 1601 C C . VAL A 1 208 ? 5.562 16.531 14.18 1 93.44 208 VAL A C 1
ATOM 1603 O O . VAL A 1 208 ? 6.402 16.438 15.07 1 93.44 208 VAL A O 1
ATOM 1606 N N . LEU A 1 209 ? 4.316 16.906 14.32 1 93.06 209 LEU A N 1
ATOM 1607 C CA . LEU A 1 209 ? 3.904 17.188 15.688 1 93.06 209 LEU A CA 1
ATOM 1608 C C . LEU A 1 209 ? 3.643 15.906 16.453 1 93.06 209 LEU A C 1
ATOM 1610 O O . LEU A 1 209 ? 2.873 15.055 16.016 1 93.06 209 LEU A O 1
ATOM 1614 N N . THR A 1 210 ? 4.723 15.406 17.016 1 75.88 210 THR A N 1
ATOM 1615 C CA . THR A 1 210 ? 4.66 14.141 17.75 1 75.88 210 THR A CA 1
ATOM 1616 C C . THR A 1 210 ? 4.023 14.344 19.125 1 75.88 210 THR A C 1
ATOM 1618 O O . THR A 1 210 ? 3.855 15.477 19.562 1 75.88 210 THR A O 1
ATOM 1621 N N . LYS A 1 211 ? 3.652 13.234 19.609 1 64.75 211 LYS A N 1
ATOM 1622 C CA . LYS A 1 211 ? 2.967 13.258 20.891 1 64.75 211 LYS A CA 1
ATOM 1623 C C . LYS A 1 211 ? 3.941 13.562 22.031 1 64.75 211 LYS A C 1
ATOM 1625 O O . LYS A 1 211 ? 3.543 13.633 23.188 1 64.75 211 LYS A O 1
ATOM 1630 N N . ASP A 1 212 ? 5.219 13.766 21.562 1 66.5 212 ASP A N 1
ATOM 1631 C CA . ASP A 1 212 ? 6.125 13.953 22.688 1 66.5 212 ASP A CA 1
ATOM 1632 C C . ASP A 1 212 ? 5.836 15.266 23.406 1 66.5 212 ASP A C 1
ATOM 1634 O O . ASP A 1 212 ? 6.508 15.602 24.391 1 66.5 212 ASP A O 1
ATOM 1638 N N . GLY A 1 213 ? 4.902 16.031 22.922 1 77.38 213 GLY A N 1
ATOM 1639 C CA . GLY A 1 213 ? 4.422 17.219 23.625 1 77.38 213 GLY A CA 1
ATOM 1640 C C . GLY A 1 213 ? 5.281 18.453 23.391 1 77.38 213 GLY A C 1
ATOM 1641 O O . GLY A 1 213 ? 6.016 18.516 22.391 1 77.38 213 GLY A O 1
ATOM 1642 N N . GLY A 1 214 ? 4.957 19.516 24.047 1 90.31 214 GLY A N 1
ATOM 1643 C CA . GLY A 1 214 ? 5.652 20.781 24 1 90.31 214 GLY A CA 1
ATOM 1644 C C . GLY A 1 214 ? 4.816 21.891 23.391 1 90.31 214 GLY A C 1
ATOM 1645 O O . GLY A 1 214 ? 3.703 21.656 22.906 1 90.31 214 GLY A O 1
ATOM 1646 N N . ASP A 1 215 ? 5.406 23.047 23.422 1 95.06 215 ASP A N 1
ATOM 1647 C CA . ASP A 1 215 ? 4.715 24.234 22.906 1 95.06 215 ASP A CA 1
ATOM 1648 C C . ASP A 1 215 ? 5.016 24.438 21.422 1 95.06 215 ASP A C 1
ATOM 1650 O O . ASP A 1 215 ? 6.141 24.219 20.969 1 95.06 215 ASP A O 1
ATOM 1654 N N . VAL A 1 216 ? 4.016 24.75 20.781 1 97.31 216 VAL A N 1
ATOM 1655 C CA . VAL A 1 216 ? 4.141 25.25 19.406 1 97.31 216 VAL A CA 1
ATOM 1656 C C . VAL A 1 216 ? 3.838 26.75 19.375 1 97.31 216 VAL A C 1
ATOM 1658 O O . VAL A 1 216 ? 2.801 27.188 19.875 1 97.31 216 VAL A O 1
ATOM 1661 N N . VAL A 1 217 ? 4.754 27.484 18.828 1 97.25 217 VAL A N 1
ATOM 1662 C CA . VAL A 1 217 ? 4.57 28.922 18.703 1 97.25 217 VAL A CA 1
ATOM 1663 C C . VAL A 1 217 ? 4.258 29.297 17.266 1 97.25 217 VAL A C 1
ATOM 1665 O O . VAL A 1 217 ? 5.059 29.031 16.359 1 97.25 217 VAL A O 1
ATOM 1668 N N . ILE A 1 218 ? 3.107 29.891 17.078 1 98 218 ILE A N 1
ATOM 1669 C CA . ILE A 1 218 ? 2.678 30.344 15.758 1 98 218 ILE A CA 1
ATOM 1670 C C . ILE A 1 218 ? 2.723 31.859 15.688 1 98 218 ILE A C 1
ATOM 1672 O O . ILE A 1 218 ? 1.995 32.562 16.406 1 98 218 ILE A O 1
ATOM 1676 N N . ARG A 1 219 ? 3.564 32.375 14.859 1 97.69 219 ARG A N 1
ATOM 1677 C CA . ARG A 1 219 ? 3.592 33.781 14.523 1 97.69 219 ARG A CA 1
ATOM 1678 C C . ARG A 1 219 ? 3.068 34.031 13.109 1 97.69 219 ARG A C 1
ATOM 1680 O O . ARG A 1 219 ? 3.465 33.344 12.172 1 97.69 219 ARG A O 1
ATOM 1687 N N . TYR A 1 220 ? 2.092 34.969 12.992 1 97.75 220 TYR A N 1
ATOM 1688 C CA . TYR A 1 220 ? 1.535 35.125 11.656 1 97.75 220 TYR A CA 1
ATOM 1689 C C . TYR A 1 220 ? 1.141 36.562 11.391 1 97.75 220 TYR A C 1
ATOM 1691 O O . TYR A 1 220 ? 0.874 37.312 12.328 1 97.75 220 TYR A O 1
ATOM 1699 N N . ASP A 1 221 ? 1.182 36.906 10.164 1 95 221 ASP A N 1
ATOM 1700 C CA . ASP A 1 221 ? 0.603 38.156 9.641 1 95 221 ASP A CA 1
ATOM 1701 C C . ASP A 1 221 ? -0.391 37.844 8.516 1 95 221 ASP A C 1
ATOM 1703 O O . ASP A 1 221 ? -0.979 36.781 8.469 1 95 221 ASP A O 1
ATOM 1707 N N . GLN A 1 222 ? -0.596 38.812 7.652 1 91.81 222 GLN A N 1
ATOM 1708 C CA . GLN A 1 222 ? -1.637 38.656 6.641 1 91.81 222 GLN A CA 1
ATOM 1709 C C . GLN A 1 222 ? -1.173 37.719 5.523 1 91.81 222 GLN A C 1
ATOM 1711 O O . GLN A 1 222 ? -1.994 37.156 4.805 1 91.81 222 GLN A O 1
ATOM 1716 N N . ARG A 1 223 ? 0.153 37.5 5.48 1 93.69 223 ARG A N 1
ATOM 1717 C CA . ARG A 1 223 ? 0.671 36.844 4.281 1 93.69 223 ARG A CA 1
ATOM 1718 C C . ARG A 1 223 ? 1.367 35.531 4.637 1 93.69 223 ARG A C 1
ATOM 1720 O O . ARG A 1 223 ? 1.445 34.625 3.807 1 93.69 223 ARG A O 1
ATOM 1727 N N . SER A 1 224 ? 1.914 35.5 5.855 1 96.25 224 SER A N 1
ATOM 1728 C CA . SER A 1 224 ? 2.775 34.344 6.156 1 96.25 224 SER A CA 1
ATOM 1729 C C . SER A 1 224 ? 2.65 33.938 7.621 1 96.25 224 SER A C 1
ATOM 1731 O O . SER A 1 224 ? 2.119 34.688 8.438 1 96.25 224 SER A O 1
ATOM 1733 N N . ALA A 1 225 ? 3.043 32.75 7.879 1 97.44 225 ALA A N 1
ATOM 1734 C CA . ALA A 1 225 ? 3.119 32.219 9.242 1 97.44 225 ALA A CA 1
ATOM 1735 C C . ALA A 1 225 ? 4.449 31.516 9.477 1 97.44 225 ALA A C 1
ATOM 1737 O O . ALA A 1 225 ? 5.008 30.906 8.562 1 97.44 225 ALA A O 1
ATOM 1738 N N . GLU A 1 226 ? 4.941 31.641 10.641 1 97.25 226 GLU A N 1
ATOM 1739 C CA . GLU A 1 226 ? 6.086 30.906 11.156 1 97.25 226 GLU A CA 1
ATOM 1740 C C . GLU A 1 226 ? 5.695 30.047 12.359 1 97.25 226 GLU A C 1
ATOM 1742 O O . GLU A 1 226 ? 5.195 30.578 13.359 1 97.25 226 GLU A O 1
ATOM 1747 N N . ILE A 1 227 ? 5.957 28.797 12.273 1 97.19 227 ILE A N 1
ATOM 1748 C CA . ILE A 1 227 ? 5.539 27.875 13.312 1 97.19 227 ILE A CA 1
ATOM 1749 C C . ILE A 1 227 ? 6.762 27.141 13.875 1 97.19 227 ILE A C 1
ATOM 1751 O O . ILE A 1 227 ? 7.434 26.406 13.156 1 97.19 227 ILE A O 1
ATOM 1755 N N . SER A 1 228 ? 7 27.344 15.133 1 95.5 228 SER A N 1
ATOM 1756 C CA . SER A 1 228 ? 8.141 26.719 15.805 1 95.5 228 SER A CA 1
ATOM 1757 C C . SER A 1 228 ? 7.691 25.578 16.719 1 95.5 228 SER A C 1
ATOM 1759 O O . SER A 1 228 ? 6.746 25.75 17.5 1 95.5 228 SER A O 1
ATOM 1761 N N . TYR A 1 229 ? 8.289 24.5 16.641 1 94.38 229 TYR A N 1
ATOM 1762 C CA . TYR A 1 229 ? 8.047 23.328 17.469 1 94.38 229 TYR A CA 1
ATOM 1763 C C . TYR A 1 229 ? 9.359 22.703 17.922 1 94.38 229 TYR A C 1
ATOM 1765 O O . TYR A 1 229 ? 10.438 23.203 17.625 1 94.38 229 TYR A O 1
ATOM 1773 N N . ALA A 1 230 ? 9.367 21.703 18.734 1 88.12 230 ALA A N 1
ATOM 1774 C CA . ALA A 1 230 ? 10.523 21.156 19.438 1 88.12 230 ALA A CA 1
ATOM 1775 C C . ALA A 1 230 ? 11.633 20.781 18.469 1 88.12 230 ALA A C 1
ATOM 1777 O O . ALA A 1 230 ? 12.797 21.125 18.688 1 88.12 230 ALA A O 1
ATOM 1778 N N . GLU A 1 231 ? 11.359 20.219 17.281 1 83.75 231 GLU A N 1
ATOM 1779 C CA . GLU A 1 231 ? 12.398 19.641 16.422 1 83.75 231 GLU A CA 1
ATOM 1780 C C . GLU A 1 231 ? 12.633 20.5 15.18 1 83.75 231 GLU A C 1
ATOM 1782 O O . GLU A 1 231 ? 13.375 20.094 14.281 1 83.75 231 GLU A O 1
ATOM 1787 N N . GLY A 1 232 ? 11.891 21.688 15.172 1 90.56 232 GLY A N 1
ATOM 1788 C CA . GLY A 1 232 ? 12.086 22.438 13.945 1 90.56 232 GLY A CA 1
ATOM 1789 C C . GLY A 1 232 ? 11.141 23.609 13.812 1 90.56 232 GLY A C 1
ATOM 1790 O O . GLY A 1 232 ? 10.609 24.109 14.812 1 90.56 232 GLY A O 1
ATOM 1791 N N . TYR A 1 233 ? 11.133 24.172 12.586 1 93.19 233 TYR A N 1
ATOM 1792 C CA . TYR A 1 233 ? 10.242 25.297 12.289 1 93.19 233 TYR A CA 1
ATOM 1793 C C . TYR A 1 233 ? 9.742 25.234 10.852 1 93.19 233 TYR A C 1
ATOM 1795 O O . TYR A 1 233 ? 10.414 24.672 9.984 1 93.19 233 TYR A O 1
ATOM 1803 N N . LEU A 1 234 ? 8.531 25.703 10.68 1 97.06 234 LEU A N 1
ATOM 1804 C CA . LEU A 1 234 ? 7.855 25.766 9.391 1 97.06 234 LEU A CA 1
ATOM 1805 C C . LEU A 1 234 ? 7.453 27.203 9.062 1 97.06 234 LEU A C 1
ATOM 1807 O O . LEU A 1 234 ? 6.867 27.891 9.898 1 97.06 234 LEU A O 1
ATOM 1811 N N . SER A 1 235 ? 7.895 27.703 7.945 1 97.25 235 SER A N 1
ATOM 1812 C CA . SER A 1 235 ? 7.41 28.953 7.387 1 97.25 235 SER A CA 1
ATOM 1813 C C . SER A 1 235 ? 6.555 28.719 6.148 1 97.25 235 SER A C 1
ATOM 1815 O O . SER A 1 235 ? 6.922 27.938 5.27 1 97.25 235 SER A O 1
ATOM 1817 N N . CYS A 1 236 ? 5.422 29.391 6.086 1 97.38 236 CYS A N 1
ATOM 1818 C CA . CYS A 1 236 ? 4.559 29.156 4.934 1 97.38 236 CYS A CA 1
ATOM 1819 C C . CYS A 1 236 ? 3.773 30.406 4.57 1 97.38 236 CYS A C 1
ATOM 1821 O O . CYS A 1 236 ? 3.66 31.328 5.383 1 97.38 236 CYS A O 1
ATOM 1823 N N . ARG A 1 237 ? 3.334 30.391 3.326 1 96.44 237 ARG A N 1
ATOM 1824 C CA . ARG A 1 237 ? 2.398 31.422 2.869 1 96.44 237 ARG A CA 1
ATOM 1825 C C . ARG A 1 237 ? 0.969 31.062 3.271 1 96.44 237 ARG A C 1
ATOM 1827 O O . ARG A 1 237 ? 0.569 29.906 3.219 1 96.44 237 ARG A O 1
ATOM 1834 N N . LEU A 1 238 ? 0.225 32.125 3.629 1 97.94 238 LEU A N 1
ATOM 1835 C CA . LEU A 1 238 ? -1.162 31.922 4.035 1 97.94 238 LEU A CA 1
ATOM 1836 C C . LEU A 1 238 ? -2.113 32.219 2.881 1 97.94 238 LEU A C 1
ATOM 1838 O O . LEU A 1 238 ? -1.728 32.875 1.902 1 97.94 238 LEU A O 1
ATOM 1842 N N . ILE A 1 239 ? -3.303 31.656 2.955 1 98 239 ILE A N 1
ATOM 1843 C CA . ILE A 1 239 ? -4.344 32 1.993 1 98 239 ILE A CA 1
ATOM 1844 C C . ILE A 1 239 ? -4.957 33.344 2.367 1 98 239 ILE A C 1
ATOM 1846 O O . ILE A 1 239 ? -5.367 33.562 3.512 1 98 239 ILE A O 1
ATOM 1850 N N . GLU A 1 240 ? -5.008 34.188 1.4 1 96.75 240 GLU A N 1
ATOM 1851 C CA . GLU A 1 240 ? -5.586 35.5 1.632 1 96.75 240 GLU A CA 1
ATOM 1852 C C . GLU A 1 240 ? -7.086 35.5 1.354 1 96.75 240 GLU A C 1
ATOM 1854 O O . GLU A 1 240 ? -7.551 34.844 0.424 1 96.75 240 GLU A O 1
ATOM 1859 N N . GLY A 1 241 ? -7.812 36.25 2.254 1 96.31 241 GLY A N 1
ATOM 1860 C CA . GLY A 1 241 ? -9.242 36.406 2.031 1 96.31 241 GLY A CA 1
ATOM 1861 C C . GLY A 1 241 ? -10.062 36.219 3.291 1 96.31 241 GLY A C 1
ATOM 1862 O O . GLY A 1 241 ? -9.516 35.938 4.359 1 96.31 241 GLY A O 1
ATOM 1863 N N . ARG A 1 242 ? -11.312 36.438 3.07 1 96.12 242 ARG A N 1
ATOM 1864 C CA . ARG A 1 242 ? -12.242 36.312 4.184 1 96.12 242 ARG A CA 1
ATOM 1865 C C . ARG A 1 242 ? -12.891 34.906 4.195 1 96.12 242 ARG A C 1
ATOM 1867 O O . ARG A 1 242 ? -13.484 34.5 3.197 1 96.12 242 ARG A O 1
ATOM 1874 N N . TYR A 1 243 ? -12.719 34.281 5.305 1 97.75 243 TYR A N 1
ATOM 1875 C CA . TYR A 1 243 ? -13.367 33 5.457 1 97.75 243 TYR A CA 1
ATOM 1876 C C . TYR A 1 243 ? -14.867 33.156 5.676 1 97.75 243 TYR A C 1
ATOM 1878 O O . TYR A 1 243 ? -15.305 34.094 6.367 1 97.75 243 TYR A O 1
ATOM 1886 N N . PRO A 1 244 ? -15.711 32.281 5.105 1 96.69 244 PRO A N 1
ATOM 1887 C CA . PRO A 1 244 ? -17.156 32.406 5.305 1 96.69 244 PRO A CA 1
ATOM 1888 C C . PRO A 1 244 ? -17.562 32.375 6.781 1 96.69 244 PRO A C 1
ATOM 1890 O O . PRO A 1 244 ? -16.844 31.797 7.598 1 96.69 244 PRO A O 1
ATOM 1893 N N . ASN A 1 245 ? -18.672 33 7.062 1 97.44 245 ASN A N 1
ATOM 1894 C CA . ASN A 1 245 ? -19.203 32.938 8.422 1 97.44 245 ASN A CA 1
ATOM 1895 C C . ASN A 1 245 ? -19.672 31.547 8.797 1 97.44 245 ASN A C 1
ATOM 1897 O O . ASN A 1 245 ? -20.844 31.219 8.648 1 97.44 245 ASN A O 1
ATOM 1901 N N . TYR A 1 246 ? -18.812 30.828 9.375 1 97.88 246 TYR A N 1
ATOM 1902 C CA . TYR A 1 246 ? -19.062 29.406 9.625 1 97.88 246 TYR A CA 1
ATOM 1903 C C . TYR A 1 246 ? -20.094 29.219 10.734 1 97.88 246 TYR A C 1
ATOM 1905 O O . TYR A 1 246 ? -20.812 28.219 10.773 1 97.88 246 TYR A O 1
ATOM 1913 N N . ASN A 1 247 ? -20.234 30.078 11.641 1 96.62 247 ASN A N 1
ATOM 1914 C CA . ASN A 1 247 ? -21.172 29.969 12.742 1 96.62 247 ASN A CA 1
ATOM 1915 C C . ASN A 1 247 ? -22.625 30.016 12.258 1 96.62 247 ASN A C 1
ATOM 1917 O O . ASN A 1 247 ? -23.5 29.422 12.867 1 96.62 247 ASN A O 1
ATOM 1921 N N . SER A 1 248 ? -22.875 30.641 11.188 1 96.25 248 SER A N 1
ATOM 1922 C CA . SER A 1 248 ? -24.234 30.859 10.688 1 96.25 248 SER A CA 1
ATOM 1923 C C . SER A 1 248 ? -24.844 29.562 10.195 1 96.25 248 SER A C 1
ATOM 1925 O O . SER A 1 248 ? -26.078 29.438 10.125 1 96.25 248 SER A O 1
ATOM 1927 N N . VAL A 1 249 ? -24.094 28.594 9.82 1 95.62 249 VAL A N 1
ATOM 1928 C CA . VAL A 1 249 ? -24.625 27.375 9.234 1 95.62 249 VAL A CA 1
ATOM 1929 C C . VAL A 1 249 ? -24.797 26.312 10.312 1 95.62 249 VAL A C 1
ATOM 1931 O O . VAL A 1 249 ? -25.406 25.266 10.078 1 95.62 249 VAL A O 1
ATOM 1934 N N . ILE A 1 250 ? -24.281 26.531 11.477 1 97.38 250 ILE A N 1
ATOM 1935 C CA . ILE A 1 250 ? -24.375 25.562 12.57 1 97.38 250 ILE A CA 1
ATOM 1936 C C . ILE A 1 250 ? -25.703 25.734 13.289 1 97.38 250 ILE A C 1
ATOM 1938 O O . ILE A 1 250 ? -25.969 26.766 13.914 1 97.38 250 ILE A O 1
ATOM 1942 N N . PRO A 1 251 ? -26.469 24.688 13.25 1 95.44 251 PRO A N 1
ATOM 1943 C CA . PRO A 1 251 ? -27.766 24.797 13.938 1 95.44 251 PRO A CA 1
ATOM 1944 C C . PRO A 1 251 ? -27.625 24.938 15.445 1 95.44 251 PRO A C 1
ATOM 1946 O O . PRO A 1 251 ? -26.75 24.312 16.062 1 95.44 251 PRO A O 1
ATOM 1949 N N . GLU A 1 252 ? -28.453 25.75 16 1 89.5 252 GLU A N 1
ATOM 1950 C CA . GLU A 1 252 ? -28.391 26 17.438 1 89.5 252 GLU A CA 1
ATOM 1951 C C . GLU A 1 252 ? -29.406 25.156 18.188 1 89.5 252 GLU A C 1
ATOM 1953 O O . GLU A 1 252 ? -29.25 24.891 19.391 1 89.5 252 GLU A O 1
ATOM 1958 N N . THR A 1 253 ? -30.453 24.812 17.484 1 89.5 253 THR A N 1
ATOM 1959 C CA . THR A 1 253 ? -31.5 24.047 18.141 1 89.5 253 THR A CA 1
ATOM 1960 C C . THR A 1 253 ? -31.766 22.75 17.391 1 89.5 253 THR A C 1
ATOM 1962 O O . THR A 1 253 ? -32.25 22.766 16.25 1 89.5 253 THR A O 1
ATOM 1965 N N . ASN A 1 254 ? -31.312 21.672 17.922 1 92.75 254 ASN A N 1
ATOM 1966 C CA . ASN A 1 254 ? -31.578 20.328 17.406 1 92.75 254 ASN A CA 1
ATOM 1967 C C . ASN A 1 254 ? -32.281 19.453 18.438 1 92.75 254 ASN A C 1
ATOM 1969 O O . ASN A 1 254 ? -31.641 18.906 19.328 1 92.75 254 ASN A O 1
ATOM 1973 N N . PRO A 1 255 ? -33.562 19.312 18.312 1 92.56 255 PRO A N 1
ATOM 1974 C CA . PRO A 1 255 ? -34.312 18.641 19.359 1 92.56 255 PRO A CA 1
ATOM 1975 C C . PRO A 1 255 ? -34.094 17.125 19.359 1 92.56 255 PRO A C 1
ATOM 1977 O O . PRO A 1 255 ? -34.344 16.469 20.375 1 92.56 255 PRO A O 1
ATOM 1980 N N . ASN A 1 256 ? -33.719 16.562 18.266 1 94.5 256 ASN A N 1
ATOM 1981 C CA . ASN A 1 256 ? -33.531 15.117 18.156 1 94.5 256 ASN A CA 1
ATOM 1982 C C . ASN A 1 256 ? -32.094 14.727 18.375 1 94.5 256 ASN A C 1
ATOM 1984 O O . ASN A 1 256 ? -31.203 15.086 17.594 1 94.5 256 ASN A O 1
ATOM 1988 N N . GLN A 1 257 ? -31.859 13.969 19.438 1 95.31 257 GLN A N 1
ATOM 1989 C CA . GLN A 1 257 ? -30.516 13.531 19.797 1 95.31 257 GLN A CA 1
ATOM 1990 C C . GLN A 1 257 ? -30.391 12.016 19.75 1 95.31 257 GLN A C 1
ATOM 1992 O O . GLN A 1 257 ? -31.141 11.305 20.438 1 95.31 257 GLN A O 1
ATOM 1997 N N . ILE A 1 258 ? -29.5 11.594 18.969 1 97.12 258 ILE A N 1
ATOM 1998 C CA . ILE A 1 258 ? -29.234 10.164 18.844 1 97.12 258 ILE A CA 1
ATOM 1999 C C . ILE A 1 258 ? -27.859 9.836 19.422 1 97.12 258 ILE A C 1
ATOM 2001 O O . ILE A 1 258 ? -26.844 10.367 18.953 1 97.12 258 ILE A O 1
ATOM 2005 N N . THR A 1 259 ? -27.734 8.984 20.422 1 98 259 THR A N 1
ATOM 2006 C CA . THR A 1 259 ? -26.469 8.461 20.906 1 98 259 THR A CA 1
ATOM 2007 C C . THR A 1 259 ? -26.219 7.051 20.375 1 98 259 THR A C 1
ATOM 2009 O O . THR A 1 259 ? -27.094 6.18 20.5 1 98 259 THR A O 1
ATOM 2012 N N . ILE A 1 260 ? -25.094 6.84 19.812 1 98.31 260 ILE A N 1
ATOM 2013 C CA . ILE A 1 260 ? -24.859 5.582 19.094 1 98.31 260 ILE A CA 1
ATOM 2014 C C . ILE A 1 260 ? -23.391 5.211 19.156 1 98.31 260 ILE A C 1
ATOM 2016 O O . ILE A 1 260 ? -22.516 6.086 19.234 1 98.31 260 ILE A O 1
ATOM 2020 N N . ASP A 1 261 ? -23.109 3.949 19.156 1 98.31 261 ASP A N 1
ATOM 2021 C CA . ASP A 1 261 ? -21.734 3.463 19.094 1 98.31 261 ASP A CA 1
ATOM 2022 C C . ASP A 1 261 ? -21.094 3.818 17.75 1 98.31 261 ASP A C 1
ATOM 2024 O O . ASP A 1 261 ? -21.594 3.438 16.703 1 98.31 261 ASP A O 1
ATOM 2028 N N . ARG A 1 262 ? -19.984 4.48 17.75 1 98.25 262 ARG A N 1
ATOM 2029 C CA . ARG A 1 262 ? -19.312 5.02 16.562 1 98.25 262 ARG A CA 1
ATOM 2030 C C . ARG A 1 262 ? -18.859 3.898 15.641 1 98.25 262 ARG A C 1
ATOM 2032 O O . ARG A 1 262 ? -19.062 3.973 14.422 1 98.25 262 ARG A O 1
ATOM 2039 N N . ARG A 1 263 ? -18.25 2.906 16.156 1 97.62 263 ARG A N 1
ATOM 2040 C CA . ARG A 1 263 ? -17.703 1.814 15.367 1 97.62 263 ARG A CA 1
ATOM 2041 C C . ARG A 1 263 ? -18.812 1.006 14.703 1 97.62 263 ARG A C 1
ATOM 2043 O O . ARG A 1 263 ? -18.688 0.592 13.547 1 97.62 263 ARG A O 1
ATOM 2050 N N . SER A 1 264 ? -19.859 0.771 15.453 1 97.75 264 SER A N 1
ATOM 2051 C CA . SER A 1 264 ? -21 0.062 14.906 1 97.75 264 SER A CA 1
ATOM 2052 C C . SER A 1 264 ? -21.609 0.819 13.727 1 97.75 264 SER A C 1
ATOM 2054 O O . SER A 1 264 ? -21.969 0.216 12.711 1 97.75 264 SER A O 1
ATOM 2056 N N . LEU A 1 265 ? -21.688 2.064 13.93 1 98.5 265 LEU A N 1
ATOM 2057 C CA . LEU A 1 265 ? -22.25 2.887 12.867 1 98.5 265 LEU A CA 1
ATOM 2058 C C . LEU A 1 265 ? -21.328 2.887 11.641 1 98.5 265 LEU A C 1
ATOM 2060 O O . LEU A 1 265 ? -21.812 2.756 10.508 1 98.5 265 LEU A O 1
ATOM 2064 N N . ILE A 1 266 ? -20.047 3 11.836 1 98.44 266 ILE A N 1
ATOM 2065 C CA . ILE A 1 266 ? -19.078 2.955 10.75 1 98.44 266 ILE A CA 1
ATOM 2066 C C . ILE A 1 266 ? -19.234 1.643 9.977 1 98.44 266 ILE A C 1
ATOM 2068 O O . ILE A 1 266 ? -19.328 1.645 8.75 1 98.44 266 ILE A O 1
ATOM 2072 N N . GLY A 1 267 ? -19.234 0.545 10.742 1 97.81 267 GLY A N 1
ATOM 2073 C CA . GLY A 1 267 ? -19.375 -0.756 10.109 1 97.81 267 GLY A CA 1
ATOM 2074 C C . GLY A 1 267 ? -20.641 -0.875 9.273 1 97.81 267 GLY A C 1
ATOM 2075 O O . GLY A 1 267 ? -20.594 -1.365 8.148 1 97.81 267 GLY A O 1
ATOM 2076 N N . ALA A 1 268 ? -21.734 -0.43 9.797 1 98.38 268 ALA A N 1
ATOM 2077 C CA . ALA A 1 268 ? -23.016 -0.515 9.109 1 98.38 268 ALA A CA 1
ATOM 2078 C C . ALA A 1 268 ? -23.016 0.32 7.832 1 98.38 268 ALA A C 1
ATOM 2080 O O . ALA A 1 268 ? -23.484 -0.132 6.785 1 98.38 268 ALA A O 1
ATOM 2081 N N . ILE A 1 269 ? -22.5 1.523 7.941 1 98.56 269 ILE A N 1
ATOM 2082 C CA . ILE A 1 269 ? -22.438 2.396 6.773 1 98.56 269 ILE A CA 1
ATOM 2083 C C . ILE A 1 269 ? -21.547 1.773 5.707 1 98.56 269 ILE A C 1
ATOM 2085 O O . ILE A 1 269 ? -21.875 1.782 4.52 1 98.56 269 ILE A O 1
ATOM 2089 N N . ARG A 1 270 ? -20.422 1.223 6.09 1 97.88 270 ARG A N 1
ATOM 2090 C CA . ARG A 1 270 ? -19.516 0.569 5.152 1 97.88 270 ARG A CA 1
ATOM 2091 C C . ARG A 1 270 ? -20.203 -0.583 4.434 1 97.88 270 ARG A C 1
ATOM 2093 O O . ARG A 1 270 ? -19.953 -0.823 3.248 1 97.88 270 ARG A O 1
ATOM 2100 N N . ARG A 1 271 ? -21.031 -1.303 5.129 1 97.88 271 ARG A N 1
ATOM 2101 C CA . ARG A 1 271 ? -21.688 -2.486 4.582 1 97.88 271 ARG A CA 1
ATOM 2102 C C . ARG A 1 271 ? -22.828 -2.1 3.645 1 97.88 271 ARG A C 1
ATOM 2104 O O . ARG A 1 271 ? -23.047 -2.76 2.629 1 97.88 271 ARG A O 1
ATOM 2111 N N . VAL A 1 272 ? -23.5 -0.955 3.828 1 98.19 272 VAL A N 1
ATOM 2112 C CA . VAL A 1 272 ? -24.656 -0.616 3.012 1 98.19 272 VAL A CA 1
ATOM 2113 C C . VAL A 1 272 ? -24.234 0.283 1.854 1 98.19 272 VAL A C 1
ATOM 2115 O O . VAL A 1 272 ? -24.859 0.282 0.794 1 98.19 272 VAL A O 1
ATOM 2118 N N . SER A 1 273 ? -23.172 0.988 1.998 1 97.88 273 SER A N 1
ATOM 2119 C CA . SER A 1 273 ? -22.75 2.049 1.089 1 97.88 273 SER A CA 1
ATOM 2120 C C . SER A 1 273 ? -22.547 1.517 -0.326 1 97.88 273 SER A C 1
ATOM 2122 O O . SER A 1 273 ? -22.922 2.17 -1.301 1 97.88 273 SER A O 1
ATOM 2124 N N . PRO A 1 274 ? -21.953 0.279 -0.518 1 97.12 274 PRO A N 1
ATOM 2125 C CA . PRO A 1 274 ? -21.688 -0.196 -1.878 1 97.12 274 PRO A CA 1
ATOM 2126 C C . PRO A 1 274 ? -22.953 -0.385 -2.695 1 97.12 274 PRO A C 1
ATOM 2128 O O . PRO A 1 274 ? -22.891 -0.547 -3.918 1 97.12 274 PRO A O 1
ATOM 2131 N N . PHE A 1 275 ? -24.125 -0.337 -2.123 1 97.69 275 PHE A N 1
ATOM 2132 C CA . PHE A 1 275 ? -25.391 -0.629 -2.801 1 97.69 275 PHE A CA 1
ATOM 2133 C C . PHE A 1 275 ? -26.141 0.657 -3.123 1 97.69 275 PHE A C 1
ATOM 2135 O O . PHE A 1 275 ? -27.219 0.619 -3.719 1 97.69 275 PHE A O 1
ATOM 2142 N N . ALA A 1 276 ? -25.547 1.768 -2.701 1 96.75 276 ALA A N 1
ATOM 2143 C CA . ALA A 1 276 ? -26.062 3.08 -3.086 1 96.75 276 ALA A CA 1
ATOM 2144 C C . ALA A 1 276 ? -25.609 3.461 -4.488 1 96.75 276 ALA A C 1
ATOM 2146 O O . ALA A 1 276 ? -24.656 2.881 -5.016 1 96.75 276 ALA A O 1
ATOM 2147 N N . SER A 1 277 ? -26.344 4.387 -5.047 1 95.06 277 SER A N 1
ATOM 2148 C CA . SER A 1 277 ? -25.906 4.93 -6.328 1 95.06 277 SER A CA 1
ATOM 2149 C C . SER A 1 277 ? -24.5 5.523 -6.227 1 95.06 277 SER A C 1
ATOM 2151 O O . SER A 1 277 ? -24.188 6.234 -5.266 1 95.06 277 SER A O 1
ATOM 2153 N N . GLU A 1 278 ? -23.656 5.172 -7.211 1 91.38 278 GLU A N 1
ATOM 2154 C CA . GLU A 1 278 ? -22.281 5.672 -7.207 1 91.38 278 GLU A CA 1
ATOM 2155 C C . GLU A 1 278 ? -22.25 7.195 -7.289 1 91.38 278 GLU A C 1
ATOM 2157 O O . GLU A 1 278 ? -21.359 7.832 -6.715 1 91.38 278 GLU A O 1
ATOM 2162 N N . SER A 1 279 ? -23.234 7.719 -8 1 92.38 279 SER A N 1
ATOM 2163 C CA . SER A 1 279 ? -23.266 9.164 -8.227 1 92.38 279 SER A CA 1
ATOM 2164 C C . SER A 1 279 ? -23.688 9.914 -6.965 1 92.38 279 SER A C 1
ATOM 2166 O O . SER A 1 279 ? -23.031 10.875 -6.566 1 92.38 279 SER A O 1
ATOM 2168 N N . SER A 1 280 ? -24.703 9.43 -6.27 1 91.56 280 SER A N 1
ATOM 2169 C CA . SER A 1 280 ? -25.219 10.18 -5.137 1 91.56 280 SER A CA 1
ATOM 2170 C C . SER A 1 280 ? -24.594 9.711 -3.824 1 91.56 280 SER A C 1
ATOM 2172 O O . SER A 1 280 ? -24.391 10.508 -2.906 1 91.56 280 SER A O 1
ATOM 2174 N N . GLN A 1 281 ? -24.344 8.391 -3.695 1 96.5 281 GLN A N 1
ATOM 2175 C CA . GLN A 1 281 ? -23.875 7.773 -2.459 1 96.5 281 GLN A CA 1
ATOM 2176 C C . GLN A 1 281 ? -24.844 8.055 -1.311 1 96.5 281 GLN A C 1
ATOM 2178 O O . GLN A 1 281 ? -24.422 8.234 -0.168 1 96.5 281 GLN A O 1
ATOM 2183 N N . LEU A 1 282 ? -26.125 8.18 -1.625 1 97.62 282 LEU A N 1
ATOM 2184 C CA . LEU A 1 282 ? -27.172 8.516 -0.656 1 97.62 282 LEU A CA 1
ATOM 2185 C C . LEU A 1 282 ? -27.469 7.328 0.255 1 97.62 282 LEU A C 1
ATOM 2187 O O . LEU A 1 282 ? -27.719 6.223 -0.225 1 97.62 282 LEU A O 1
ATOM 2191 N N . ILE A 1 283 ? -27.406 7.551 1.522 1 98.38 283 ILE A N 1
ATOM 2192 C CA . ILE A 1 283 ? -27.875 6.605 2.529 1 98.38 283 ILE A CA 1
ATOM 2193 C C . ILE A 1 283 ? -29.031 7.219 3.311 1 98.38 283 ILE A C 1
ATOM 2195 O O . ILE A 1 283 ? -28.906 8.32 3.848 1 98.38 283 ILE A O 1
ATOM 2199 N N . ARG A 1 284 ? -30.141 6.523 3.393 1 98.06 284 ARG A N 1
ATOM 2200 C CA . ARG A 1 284 ? -31.297 6.957 4.18 1 98.06 284 ARG A CA 1
ATOM 2201 C C . ARG A 1 284 ? -31.156 6.5 5.629 1 98.06 284 ARG A C 1
ATOM 2203 O O . ARG A 1 284 ? -31 5.309 5.898 1 98.06 284 ARG A O 1
ATOM 2210 N N . PHE A 1 285 ? -31.203 7.461 6.488 1 98.44 285 PHE A N 1
ATOM 2211 C CA . PHE A 1 285 ? -31.234 7.227 7.926 1 98.44 285 PHE A CA 1
ATOM 2212 C C . PHE A 1 285 ? -32.656 7.305 8.461 1 98.44 285 PHE A C 1
ATOM 2214 O O . PHE A 1 285 ? -33.281 8.375 8.461 1 98.44 285 PHE A O 1
ATOM 2221 N N . HIS A 1 286 ? -33.156 6.176 8.898 1 98.12 286 HIS A N 1
ATOM 2222 C CA . HIS A 1 286 ? -34.438 6.156 9.562 1 98.12 286 HIS A CA 1
ATOM 2223 C C . HIS A 1 286 ? -34.281 5.848 11.055 1 98.12 286 HIS A C 1
ATOM 2225 O O . HIS A 1 286 ? -33.781 4.789 11.422 1 98.12 286 HIS A O 1
ATOM 2231 N N . ILE A 1 287 ? -34.719 6.742 11.898 1 97.06 287 ILE A N 1
ATOM 2232 C CA . ILE A 1 287 ? -34.562 6.562 13.336 1 97.06 287 ILE A CA 1
ATOM 2233 C C . ILE A 1 287 ? -35.938 6.449 14.008 1 97.06 287 ILE A C 1
ATOM 2235 O O . ILE A 1 287 ? -36.812 7.262 13.758 1 97.06 287 ILE A O 1
ATOM 2239 N N . GLU A 1 288 ? -36.062 5.398 14.805 1 95.31 288 GLU A N 1
ATOM 2240 C CA . GLU A 1 288 ? -37.281 5.176 15.547 1 95.31 288 GLU A CA 1
ATOM 2241 C C . GLU A 1 288 ? -37.062 4.195 16.703 1 95.31 288 GLU A C 1
ATOM 2243 O O . GLU A 1 288 ? -36.438 3.143 16.516 1 95.31 288 GLU A O 1
ATOM 2248 N N . ASN A 1 289 ? -37.562 4.477 17.891 1 90.88 289 ASN A N 1
ATOM 2249 C CA . ASN A 1 289 ? -37.688 3.541 19.016 1 90.88 289 ASN A CA 1
ATOM 2250 C C . ASN A 1 289 ? -36.344 2.885 19.328 1 90.88 289 ASN A C 1
ATOM 2252 O O . ASN A 1 289 ? -36.25 1.661 19.422 1 90.88 289 ASN A O 1
ATOM 2256 N N . GLY A 1 290 ? -35.281 3.711 19.359 1 94.5 290 GLY A N 1
ATOM 2257 C CA . GLY A 1 290 ? -34 3.203 19.797 1 94.5 290 GLY A CA 1
ATOM 2258 C C . GLY A 1 290 ? -33.25 2.455 18.719 1 94.5 290 GLY A C 1
ATOM 2259 O O . GLY A 1 290 ? -32.312 1.711 19.016 1 94.5 290 GLY A O 1
ATOM 2260 N N . GLN A 1 291 ? -33.688 2.689 17.484 1 96.88 291 GLN A N 1
ATOM 2261 C CA . GLN A 1 291 ? -33.062 1.987 16.359 1 96.88 291 GLN A CA 1
ATOM 2262 C C . GLN A 1 291 ? -32.812 2.928 15.188 1 96.88 291 GLN A C 1
ATOM 2264 O O . GLN A 1 291 ? -33.688 3.727 14.836 1 96.88 291 GLN A O 1
ATOM 2269 N N . LEU A 1 292 ? -31.656 2.82 14.688 1 98.31 292 LEU A N 1
ATOM 2270 C CA . LEU A 1 292 ? -31.312 3.502 13.445 1 98.31 292 LEU A CA 1
ATOM 2271 C C . LEU A 1 292 ? -31.234 2.514 12.289 1 98.31 292 LEU A C 1
ATOM 2273 O O . LEU A 1 292 ? -30.422 1.587 12.312 1 98.31 292 LEU A O 1
ATOM 2277 N N . THR A 1 293 ? -32.062 2.684 11.32 1 98.62 293 THR A N 1
ATOM 2278 C CA . THR A 1 293 ? -32.031 1.837 10.133 1 98.62 293 THR A CA 1
ATOM 2279 C C . THR A 1 293 ? -31.422 2.576 8.953 1 98.62 293 THR A C 1
ATOM 2281 O O . THR A 1 293 ? -31.875 3.668 8.594 1 98.62 293 THR A O 1
ATOM 2284 N N . LEU A 1 294 ? -30.438 2.01 8.414 1 98.75 294 LEU A N 1
ATOM 2285 C CA . LEU A 1 294 ? -29.75 2.543 7.238 1 98.75 294 LEU A CA 1
ATOM 2286 C C . LEU A 1 294 ? -30.234 1.833 5.973 1 98.75 294 LEU A C 1
ATOM 2288 O O . LEU A 1 294 ? -30.297 0.603 5.934 1 98.75 294 LEU A O 1
ATOM 2292 N N . ASN A 1 295 ? -30.562 2.621 5.008 1 98.19 295 ASN A N 1
ATOM 2293 C CA . ASN A 1 295 ? -30.984 2.082 3.721 1 98.19 295 ASN A CA 1
ATOM 2294 C C . ASN A 1 295 ? -30.203 2.695 2.564 1 98.19 295 ASN A C 1
ATOM 2296 O O . ASN A 1 295 ? -30.047 3.914 2.498 1 98.19 295 ASN A O 1
ATOM 2300 N N . ALA A 1 296 ? -29.688 1.881 1.72 1 97.88 296 ALA A N 1
ATOM 2301 C CA . ALA A 1 296 ? -29.031 2.289 0.482 1 97.88 296 ALA A CA 1
ATOM 2302 C C . ALA A 1 296 ? -29.609 1.549 -0.719 1 97.88 296 ALA A C 1
ATOM 2304 O O . ALA A 1 296 ? -29.922 0.359 -0.631 1 97.88 296 ALA A O 1
ATOM 2305 N N . GLU A 1 297 ? -29.75 2.285 -1.823 1 96.81 297 GLU A N 1
ATOM 2306 C CA . GLU A 1 297 ? -30.281 1.65 -3.025 1 96.81 297 GLU A CA 1
ATOM 2307 C C . GLU A 1 297 ? -29.719 2.291 -4.285 1 96.81 297 GLU A C 1
ATOM 2309 O O . GLU A 1 297 ? -29.406 3.484 -4.297 1 96.81 297 GLU A O 1
ATOM 2314 N N . ASP A 1 298 ? -29.531 1.478 -5.258 1 96.5 298 ASP A N 1
ATOM 2315 C CA . ASP A 1 298 ? -29.234 1.896 -6.625 1 96.5 298 ASP A CA 1
ATOM 2316 C C . ASP A 1 298 ? -30.312 1.406 -7.59 1 96.5 298 ASP A C 1
ATOM 2318 O O . ASP A 1 298 ? -30.328 0.235 -7.977 1 96.5 298 ASP A O 1
ATOM 2322 N N . ILE A 1 299 ? -31.094 2.27 -8 1 93.88 299 ILE A N 1
ATOM 2323 C CA . ILE A 1 299 ? -32.25 1.921 -8.805 1 93.88 299 ILE A CA 1
ATOM 2324 C C . ILE A 1 299 ? -31.812 1.428 -10.18 1 93.88 299 ILE A C 1
ATOM 2326 O O . ILE A 1 299 ? -32.375 0.461 -10.711 1 93.88 299 ILE A O 1
ATOM 2330 N N . ASP A 1 300 ? -30.797 2.059 -10.734 1 93.38 300 ASP A N 1
ATOM 2331 C CA . ASP A 1 300 ? -30.312 1.722 -12.07 1 93.38 300 ASP A CA 1
ATOM 2332 C C . ASP A 1 300 ? -29.781 0.29 -12.125 1 93.38 300 ASP A C 1
ATOM 2334 O O . ASP A 1 300 ? -29.922 -0.392 -13.141 1 93.38 300 ASP A O 1
ATOM 2338 N N . PHE A 1 301 ? -29.328 -0.167 -10.984 1 93.25 301 PHE A N 1
ATOM 2339 C CA . PHE A 1 301 ? -28.703 -1.485 -10.984 1 93.25 301 PHE A CA 1
ATOM 2340 C C . PHE A 1 301 ? -29.484 -2.455 -10.109 1 93.25 301 PHE A C 1
ATOM 2342 O O . PHE A 1 301 ? -29.062 -3.594 -9.898 1 93.25 301 PHE A O 1
ATOM 2349 N N . SER A 1 302 ? -30.578 -1.992 -9.547 1 96.06 302 SER A N 1
ATOM 2350 C CA . SER A 1 302 ? -31.516 -2.799 -8.766 1 96.06 302 SER A CA 1
ATOM 2351 C C . SER A 1 302 ? -30.812 -3.449 -7.578 1 96.06 302 SER A C 1
ATOM 2353 O O . SER A 1 302 ? -31 -4.641 -7.32 1 96.06 302 SER A O 1
ATOM 2355 N N . THR A 1 303 ? -29.953 -2.744 -6.902 1 96.81 303 THR A N 1
ATOM 2356 C CA . THR A 1 303 ? -29.312 -3.209 -5.676 1 96.81 303 THR A CA 1
ATOM 2357 C C . THR A 1 303 ? -29.875 -2.467 -4.461 1 96.81 303 THR A C 1
ATOM 2359 O O . THR A 1 303 ? -30.266 -1.307 -4.57 1 96.81 303 THR A O 1
ATOM 2362 N N . SER A 1 304 ? -29.906 -3.137 -3.363 1 97.5 304 SER A N 1
ATOM 2363 C CA . SER A 1 304 ? -30.359 -2.506 -2.131 1 97.5 304 SER A CA 1
ATOM 2364 C C . SER A 1 304 ? -29.734 -3.166 -0.906 1 97.5 304 SER A C 1
ATOM 2366 O O . SER A 1 304 ? -29.359 -4.336 -0.951 1 97.5 304 SER A O 1
ATOM 2368 N N . ALA A 1 305 ? -29.609 -2.428 0.115 1 98.31 305 ALA A N 1
ATOM 2369 C CA . ALA A 1 305 ? -29.125 -2.887 1.409 1 98.31 305 ALA A CA 1
ATOM 2370 C C . ALA A 1 305 ? -29.844 -2.182 2.555 1 98.31 305 ALA A C 1
ATOM 2372 O O . ALA A 1 305 ? -30.203 -1.011 2.438 1 98.31 305 ALA A O 1
ATOM 2373 N N . LYS A 1 306 ? -30.047 -2.9 3.57 1 98.5 306 LYS A N 1
ATOM 2374 C CA . LYS A 1 306 ? -30.656 -2.396 4.793 1 98.5 306 LYS A CA 1
ATOM 2375 C C . LYS A 1 306 ? -29.984 -2.971 6.031 1 98.5 306 LYS A C 1
ATOM 2377 O O . LYS A 1 306 ? -29.656 -4.16 6.074 1 98.5 306 LYS A O 1
ATOM 2382 N N . GLU A 1 307 ? -29.766 -2.113 6.988 1 98.38 307 GLU A N 1
ATOM 2383 C CA . GLU A 1 307 ? -29.172 -2.59 8.234 1 98.38 307 GLU A CA 1
ATOM 2384 C C . GLU A 1 307 ? -29.625 -1.729 9.414 1 98.38 307 GLU A C 1
ATOM 2386 O O . GLU A 1 307 ? -29.75 -0.512 9.289 1 98.38 307 GLU A O 1
ATOM 2391 N N . SER A 1 308 ? -29.766 -2.361 10.523 1 98.44 308 SER A N 1
ATOM 2392 C CA . SER A 1 308 ? -30.203 -1.665 11.727 1 98.44 308 SER A CA 1
ATOM 2393 C C . SER A 1 308 ? -29.094 -1.633 12.773 1 98.44 308 SER A C 1
ATOM 2395 O O . SER A 1 308 ? -28.375 -2.617 12.953 1 98.44 308 SER A O 1
ATOM 2397 N N . VAL A 1 309 ? -29 -0.526 13.438 1 98.19 309 VAL A N 1
ATOM 2398 C CA . VAL A 1 309 ? -28.062 -0.324 14.531 1 98.19 309 VAL A CA 1
ATOM 2399 C C . VAL A 1 309 ? -28.797 0.169 15.773 1 98.19 309 VAL A C 1
ATOM 2401 O O . VAL A 1 309 ? -29.609 1.091 15.688 1 98.19 309 VAL A O 1
ATOM 2404 N N . ILE A 1 310 ? -28.469 -0.426 16.859 1 97.94 310 ILE A N 1
ATOM 2405 C CA . ILE A 1 310 ? -29.094 0.002 18.109 1 97.94 310 ILE A CA 1
ATOM 2406 C C . ILE A 1 310 ? -28.516 1.354 18.531 1 97.94 310 ILE A C 1
ATOM 2408 O O . ILE A 1 310 ? -27.312 1.584 18.438 1 97.94 310 ILE A O 1
ATOM 2412 N N . CYS A 1 311 ? -29.422 2.182 19.031 1 97.88 311 CYS A N 1
ATOM 2413 C CA . CYS A 1 311 ? -29 3.498 19.5 1 97.88 311 CYS A CA 1
ATOM 2414 C C . CYS A 1 311 ? -29.906 3.988 20.625 1 97.88 311 CYS A C 1
ATOM 2416 O O . CYS A 1 311 ? -30.875 3.314 20.984 1 97.88 311 CYS A O 1
ATOM 2418 N N . ASP A 1 312 ? -29.453 5.059 21.25 1 97.5 312 ASP A N 1
ATOM 2419 C CA . ASP A 1 312 ? -30.297 5.734 22.234 1 97.5 312 ASP A CA 1
ATOM 2420 C C . ASP A 1 312 ? -31.016 6.93 21.609 1 97.5 312 ASP A C 1
ATOM 2422 O O . ASP A 1 312 ? -30.391 7.918 21.234 1 97.5 312 ASP A O 1
ATOM 2426 N N . TYR A 1 313 ? -32.281 6.797 21.453 1 95.69 313 TYR A N 1
ATOM 2427 C CA . TYR A 1 313 ? -33.156 7.816 20.844 1 95.69 313 TYR A CA 1
ATOM 2428 C C . TYR A 1 313 ? -34.594 7.691 21.344 1 95.69 313 TYR A C 1
ATOM 2430 O O . TYR A 1 313 ? -35.156 6.609 21.297 1 95.69 313 TYR A O 1
ATOM 2438 N N . ALA A 1 314 ? -35.188 8.828 21.812 1 89.25 314 ALA A N 1
ATOM 2439 C CA . ALA A 1 314 ? -36.531 8.789 22.359 1 89.25 314 ALA A CA 1
ATOM 2440 C C . ALA A 1 314 ? -37.438 9.789 21.656 1 89.25 314 ALA A C 1
ATOM 2442 O O . ALA A 1 314 ? -38.562 10.031 22.109 1 89.25 314 ALA A O 1
ATOM 2443 N N . GLY A 1 315 ? -37.062 10.352 20.594 1 90 315 GLY A N 1
ATOM 2444 C CA . GLY A 1 315 ? -37.844 11.344 19.906 1 90 315 GLY A CA 1
ATOM 2445 C C . GLY A 1 315 ? -38.781 10.742 18.859 1 90 315 GLY A C 1
ATOM 2446 O O . GLY A 1 315 ? -39.031 9.539 18.875 1 90 315 GLY A O 1
ATOM 2447 N N . ASN A 1 316 ? -39.312 11.594 18.031 1 92.56 316 ASN A N 1
ATOM 2448 C CA . ASN A 1 316 ? -40.219 11.164 16.953 1 92.56 316 ASN A CA 1
ATOM 2449 C C . ASN A 1 316 ? -39.438 10.508 15.812 1 92.56 316 ASN A C 1
ATOM 2451 O O . ASN A 1 316 ? -38.281 10.898 15.523 1 92.56 316 ASN A O 1
ATOM 2455 N N . ALA A 1 317 ? -40.156 9.633 15.227 1 95.75 317 ALA A N 1
ATOM 2456 C CA . ALA A 1 317 ? -39.562 8.977 14.062 1 95.75 317 ALA A CA 1
ATOM 2457 C C . ALA A 1 317 ? -39.25 9.992 12.961 1 95.75 317 ALA A C 1
ATOM 2459 O O . ALA A 1 317 ? -40.031 10.922 12.727 1 95.75 317 ALA A O 1
ATOM 2460 N N . MET A 1 318 ? -38.125 9.812 12.305 1 95.31 318 MET A N 1
ATOM 2461 C CA . MET A 1 318 ? -37.75 10.688 11.195 1 95.31 318 MET A CA 1
ATOM 2462 C C . MET A 1 318 ? -36.812 9.977 10.227 1 95.31 318 MET A C 1
ATOM 2464 O O . MET A 1 318 ? -36.219 8.961 10.578 1 95.31 318 MET A O 1
ATOM 2468 N N . SER A 1 319 ? -36.812 10.477 9.039 1 97.19 319 SER A N 1
ATOM 2469 C CA . SER A 1 319 ? -35.875 10.031 8 1 97.19 319 SER A CA 1
ATOM 2470 C C . SER A 1 319 ? -35.062 11.195 7.438 1 97.19 319 SER A C 1
ATOM 2472 O O . SER A 1 319 ? -35.625 12.289 7.23 1 97.19 319 SER A O 1
ATOM 2474 N N . ILE A 1 320 ? -33.875 10.969 7.266 1 97.56 320 ILE A N 1
ATOM 2475 C CA . ILE A 1 320 ? -33 11.992 6.707 1 97.56 320 ILE A CA 1
ATOM 2476 C C . ILE A 1 320 ? -31.906 11.328 5.855 1 97.56 320 ILE A C 1
ATOM 2478 O O . ILE A 1 320 ? -31.484 10.203 6.145 1 97.56 320 ILE A O 1
ATOM 2482 N N . GLY A 1 321 ? -31.5 11.953 4.812 1 98 321 GLY A N 1
ATOM 2483 C CA . GLY A 1 321 ? -30.484 11.43 3.916 1 98 321 GLY A CA 1
ATOM 2484 C C . GLY A 1 321 ? -29.141 12.102 4.082 1 98 321 GLY A C 1
ATOM 2485 O O . GLY A 1 321 ? -29.062 13.32 4.242 1 98 321 GLY A O 1
ATOM 2486 N N . PHE A 1 322 ? -28.094 11.258 4.043 1 98.31 322 PHE A N 1
ATOM 2487 C CA . PHE A 1 322 ? -26.734 11.781 4.047 1 98.31 322 PHE A CA 1
ATOM 2488 C C . PHE A 1 322 ? -25.875 11.07 3.012 1 98.31 322 PHE A C 1
ATOM 2490 O O . PHE A 1 322 ? -26.172 9.938 2.627 1 98.31 322 PHE A O 1
ATOM 2497 N N . LYS A 1 323 ? -24.891 11.781 2.521 1 97.94 323 LYS A N 1
ATOM 2498 C CA . LYS A 1 323 ? -23.859 11.133 1.71 1 97.94 323 LYS A CA 1
ATOM 2499 C C . LYS A 1 323 ? -23.016 10.18 2.549 1 97.94 323 LYS A C 1
ATOM 2501 O O . LYS A 1 323 ? -22.344 10.609 3.488 1 97.94 323 LYS A O 1
ATOM 2506 N N . GLY A 1 324 ? -22.953 8.953 2.166 1 98.06 324 GLY A N 1
ATOM 2507 C CA . GLY A 1 324 ? -22.281 7.93 2.941 1 98.06 324 GLY A CA 1
ATOM 2508 C C . GLY A 1 324 ? -20.797 8.203 3.131 1 98.06 324 GLY A C 1
ATOM 2509 O O . GLY A 1 324 ? -20.281 8.102 4.246 1 98.06 324 GLY A O 1
ATOM 2510 N N . ALA A 1 325 ? -20.141 8.57 2.105 1 97.69 325 ALA A N 1
ATOM 2511 C CA . ALA A 1 325 ? -18.703 8.82 2.154 1 97.69 325 ALA A CA 1
ATOM 2512 C C . ALA A 1 325 ? -18.375 9.961 3.121 1 97.69 325 ALA A C 1
ATOM 2514 O O . ALA A 1 325 ? -17.422 9.867 3.893 1 97.69 325 ALA A O 1
ATOM 2515 N N . SER A 1 326 ? -19.172 10.984 3.102 1 97.88 326 SER A N 1
ATOM 2516 C CA . SER A 1 326 ? -18.969 12.125 3.988 1 97.88 326 SER A CA 1
ATOM 2517 C C . SER A 1 326 ? -19.172 11.734 5.449 1 97.88 326 SER A C 1
ATOM 2519 O O . SER A 1 326 ? -18.406 12.141 6.32 1 97.88 326 SER A O 1
ATOM 2521 N N . MET A 1 327 ? -20.188 10.977 5.66 1 98.5 327 MET A N 1
ATOM 2522 C CA . MET A 1 327 ? -20.469 10.523 7.02 1 98.5 327 MET A CA 1
ATOM 2523 C C . MET A 1 327 ? -19.328 9.672 7.551 1 98.5 327 MET A C 1
ATOM 2525 O O . MET A 1 327 ? -18.906 9.828 8.695 1 98.5 327 MET A O 1
ATOM 2529 N N . LEU A 1 328 ? -18.844 8.797 6.723 1 98.38 328 LEU A N 1
ATOM 2530 C CA . LEU A 1 328 ? -17.734 7.949 7.117 1 98.38 328 LEU A CA 1
ATOM 2531 C C . LEU A 1 328 ? -16.5 8.789 7.441 1 98.38 328 LEU A C 1
ATOM 2533 O O . LEU A 1 328 ? -15.797 8.523 8.414 1 98.38 328 LEU A O 1
ATOM 2537 N N . GLU A 1 329 ? -16.234 9.758 6.648 1 98.06 329 GLU A N 1
ATOM 2538 C CA . GLU A 1 329 ? -15.109 10.648 6.922 1 98.06 329 GLU A CA 1
ATOM 2539 C C . GLU A 1 329 ? -15.25 11.312 8.289 1 98.06 329 GLU A C 1
ATOM 2541 O O . GLU A 1 329 ? -14.289 11.352 9.07 1 98.06 329 GLU A O 1
ATOM 2546 N N . ILE A 1 330 ? -16.391 11.781 8.531 1 98.56 330 ILE A N 1
ATOM 2547 C CA . ILE A 1 330 ? -16.672 12.453 9.797 1 98.56 330 ILE A CA 1
ATOM 2548 C C . ILE A 1 330 ? -16.453 11.477 10.953 1 98.56 330 ILE A C 1
ATOM 2550 O O . ILE A 1 330 ? -15.711 11.781 11.898 1 98.56 330 ILE A O 1
ATOM 2554 N N . LEU A 1 331 ? -17.016 10.336 10.82 1 98.56 331 LEU A N 1
ATOM 2555 C CA . LEU A 1 331 ? -16.969 9.359 11.906 1 98.56 331 LEU A CA 1
ATOM 2556 C C . LEU A 1 331 ? -15.539 8.875 12.125 1 98.56 331 LEU A C 1
ATOM 2558 O O . LEU A 1 331 ? -15.141 8.594 13.258 1 98.56 331 LEU A O 1
ATOM 2562 N N . ASN A 1 332 ? -14.82 8.758 11.055 1 97.94 332 ASN A N 1
ATOM 2563 C CA . ASN A 1 332 ? -13.445 8.273 11.148 1 97.94 332 ASN A CA 1
ATOM 2564 C C . ASN A 1 332 ? -12.523 9.312 11.781 1 97.94 332 ASN A C 1
ATOM 2566 O O . ASN A 1 332 ? -11.43 8.984 12.234 1 97.94 332 ASN A O 1
ATOM 2570 N N . ASN A 1 333 ? -12.938 10.516 11.812 1 97.31 333 ASN A N 1
ATOM 2571 C CA . ASN A 1 333 ? -12.086 11.57 12.352 1 97.31 333 ASN A CA 1
ATOM 2572 C C . ASN A 1 333 ? -12.586 12.062 13.703 1 97.31 333 ASN A C 1
ATOM 2574 O O . ASN A 1 333 ? -12.109 13.078 14.219 1 97.31 333 ASN A O 1
ATOM 2578 N N . LEU A 1 334 ? -13.555 11.383 14.195 1 95.81 334 LEU A N 1
ATOM 2579 C CA . LEU A 1 334 ? -14.008 11.602 15.562 1 95.81 334 LEU A CA 1
ATOM 2580 C C . LEU A 1 334 ? -13.43 10.547 16.5 1 95.81 334 LEU A C 1
ATOM 2582 O O . LEU A 1 334 ? -13.188 9.406 16.094 1 95.81 334 LEU A O 1
ATOM 2586 N N . GLU A 1 335 ? -13.164 10.953 17.656 1 91.06 335 GLU A N 1
ATOM 2587 C CA . GLU A 1 335 ? -12.656 10 18.641 1 91.06 335 GLU A CA 1
ATOM 2588 C C . GLU A 1 335 ? -13.734 9.609 19.656 1 91.06 335 GLU A C 1
ATOM 2590 O O . GLU A 1 335 ? -14.719 10.336 19.828 1 91.06 335 GLU A O 1
ATOM 2595 N N . GLY A 1 336 ? -13.492 8.422 20.203 1 92.12 336 GLY A N 1
ATOM 2596 C CA . GLY A 1 336 ? -14.406 7.949 21.234 1 92.12 336 GLY A CA 1
ATOM 2597 C C . GLY A 1 336 ? -15.25 6.77 20.781 1 92.12 336 GLY A C 1
ATOM 2598 O O . GLY A 1 336 ? -15.375 6.504 19.578 1 92.12 336 GLY A O 1
ATOM 2599 N N . ASP A 1 337 ? -15.883 6.211 21.734 1 95.06 337 ASP A N 1
ATOM 2600 C CA . ASP A 1 337 ? -16.688 5.023 21.469 1 95.06 337 ASP A CA 1
ATOM 2601 C C . ASP A 1 337 ? -18.109 5.41 21.047 1 95.06 337 ASP A C 1
ATOM 2603 O O . ASP A 1 337 ? -18.641 4.895 20.062 1 95.06 337 ASP A O 1
ATOM 2607 N N . ASP A 1 338 ? -18.656 6.449 21.766 1 96.94 338 ASP A N 1
ATOM 2608 C CA . ASP A 1 338 ? -20 6.922 21.453 1 96.94 338 ASP A CA 1
ATOM 2609 C C . ASP A 1 338 ? -19.953 8.32 20.844 1 96.94 338 ASP A C 1
ATOM 2611 O O . ASP A 1 338 ? -19.078 9.125 21.172 1 96.94 338 ASP A O 1
ATOM 2615 N N . ILE A 1 339 ? -20.938 8.5 19.984 1 98.06 339 ILE A N 1
ATOM 2616 C CA . ILE A 1 339 ? -21.125 9.836 19.422 1 98.06 339 ILE A CA 1
ATOM 2617 C C . ILE A 1 339 ? -22.594 10.234 19.531 1 98.06 339 ILE A C 1
ATOM 2619 O O . ILE A 1 339 ? -23.453 9.383 19.75 1 98.06 339 ILE A O 1
ATOM 2623 N N . THR A 1 340 ? -22.812 11.484 19.422 1 97.75 340 THR A N 1
ATOM 2624 C CA . THR A 1 340 ? -24.172 12.016 19.422 1 97.75 340 THR A CA 1
ATOM 2625 C C . THR A 1 340 ? -24.469 12.727 18.094 1 97.75 340 THR A C 1
ATOM 2627 O O . THR A 1 340 ? -23.703 13.602 17.672 1 97.75 340 THR A O 1
ATOM 2630 N N . ILE A 1 341 ? -25.516 12.297 17.469 1 97.94 341 ILE A N 1
ATOM 2631 C CA . ILE A 1 341 ? -26.031 12.961 16.281 1 97.94 341 ILE A CA 1
ATOM 2632 C C . ILE A 1 341 ? -27.219 13.828 16.641 1 97.94 341 ILE A C 1
ATOM 2634 O O . ILE A 1 341 ? -28.219 13.336 17.188 1 97.94 341 ILE A O 1
ATOM 2638 N N . GLN A 1 342 ? -27.078 15.094 16.344 1 97.56 342 GLN A N 1
ATOM 2639 C CA . GLN A 1 342 ? -28.125 16.062 16.656 1 97.56 342 GLN A CA 1
ATOM 2640 C C . GLN A 1 342 ? -28.844 16.516 15.383 1 97.56 342 GLN A C 1
ATOM 2642 O O . GLN A 1 342 ? -28.219 17.062 14.477 1 97.56 342 GLN A O 1
ATOM 2647 N N . LEU A 1 343 ? -30.203 16.297 15.438 1 96.69 343 LEU A N 1
ATOM 2648 C CA . LEU A 1 343 ? -30.984 16.562 14.242 1 96.69 343 LEU A CA 1
ATOM 2649 C C . LEU A 1 343 ? -32.188 17.438 14.57 1 96.69 343 LEU A C 1
ATOM 2651 O O . LEU A 1 343 ? -32.656 17.453 15.719 1 96.69 343 LEU A O 1
ATOM 2655 N N . ALA A 1 344 ? -32.625 18.188 13.594 1 94 344 ALA A N 1
ATOM 2656 C CA . ALA A 1 344 ? -33.875 18.891 13.656 1 94 344 ALA A CA 1
ATOM 2657 C C . ALA A 1 344 ? -34.875 18.359 12.617 1 94 344 ALA A C 1
ATOM 2659 O O . ALA A 1 344 ? -35.5 17.312 12.82 1 94 344 ALA A O 1
ATOM 2660 N N . ASP A 1 345 ? -34.938 19.031 11.414 1 90.19 345 ASP A N 1
ATOM 2661 C CA . ASP A 1 345 ? -35.75 18.5 10.312 1 90.19 345 ASP A CA 1
ATOM 2662 C C . ASP A 1 345 ? -34.844 17.984 9.18 1 90.19 345 ASP A C 1
ATOM 2664 O O . ASP A 1 345 ? -33.656 18.312 9.125 1 90.19 345 ASP A O 1
ATOM 2668 N N . PRO A 1 346 ? -35.469 17.219 8.297 1 92.25 346 PRO A N 1
ATOM 2669 C CA . PRO A 1 346 ? -34.688 16.531 7.273 1 92.25 346 PRO A CA 1
ATOM 2670 C C . PRO A 1 346 ? -34 17.484 6.293 1 92.25 346 PRO A C 1
ATOM 2672 O O . PRO A 1 346 ? -33.156 17.078 5.5 1 92.25 346 PRO A O 1
ATOM 2675 N N . SER A 1 347 ? -34.281 18.719 6.305 1 93.5 347 SER A N 1
ATOM 2676 C CA . SER A 1 347 ? -33.688 19.688 5.383 1 93.5 347 SER A CA 1
ATOM 2677 C C . SER A 1 347 ? -32.531 20.438 6.035 1 93.5 347 SER A C 1
ATOM 2679 O O . SER A 1 347 ? -31.797 21.156 5.363 1 93.5 347 SER A O 1
ATOM 2681 N N . ARG A 1 348 ? -32.375 20.25 7.262 1 94.69 348 ARG A N 1
ATOM 2682 C CA . ARG A 1 348 ? -31.391 21 8.008 1 94.69 348 ARG A CA 1
ATOM 2683 C C . ARG A 1 348 ? -30.141 20.156 8.25 1 94.69 348 ARG A C 1
ATOM 2685 O O . ARG A 1 348 ? -30.219 18.938 8.328 1 94.69 348 ARG A O 1
ATOM 2692 N N . ALA A 1 349 ? -29.094 20.828 8.523 1 96.94 349 ALA A N 1
ATOM 2693 C CA . ALA A 1 349 ? -27.797 20.188 8.742 1 96.94 349 ALA A CA 1
ATOM 2694 C C . ALA A 1 349 ? -27.812 19.359 10.016 1 96.94 349 ALA A C 1
ATOM 2696 O O . ALA A 1 349 ? -28.438 19.734 11.008 1 96.94 349 ALA A O 1
ATOM 2697 N N . GLY A 1 350 ? -27.172 18.188 9.945 1 97.69 350 GLY A N 1
ATOM 2698 C CA . GLY A 1 350 ? -26.922 17.391 11.133 1 97.69 350 GLY A CA 1
ATOM 2699 C C . GLY A 1 350 ? -25.625 17.734 11.82 1 97.69 350 GLY A C 1
ATOM 2700 O O . GLY A 1 350 ? -24.609 18 11.164 1 97.69 350 GLY A O 1
ATOM 2701 N N . VAL A 1 351 ? -25.641 17.703 13.141 1 98.5 351 VAL A N 1
ATOM 2702 C CA . VAL A 1 351 ? -24.453 17.969 13.93 1 98.5 351 VAL A CA 1
ATOM 2703 C C . VAL A 1 351 ? -24 16.688 14.641 1 98.5 351 VAL A C 1
ATOM 2705 O O . VAL A 1 351 ? -24.812 15.984 15.234 1 98.5 351 VAL A O 1
ATOM 2708 N N . ILE A 1 352 ? -22.766 16.359 14.508 1 98.5 352 ILE A N 1
ATOM 2709 C CA . ILE A 1 352 ? -22.188 15.195 15.156 1 98.5 352 ILE A CA 1
ATOM 2710 C C . ILE A 1 352 ? -21.125 15.625 16.156 1 98.5 352 ILE A C 1
ATOM 2712 O O . ILE A 1 352 ? -20.203 16.375 15.805 1 98.5 352 ILE A O 1
ATOM 2716 N N . VAL A 1 353 ? -21.234 15.172 17.391 1 97.88 353 VAL A N 1
ATOM 2717 C CA . VAL A 1 353 ? -20.266 15.516 18.438 1 97.88 353 VAL A CA 1
ATOM 2718 C C . VAL A 1 353 ? -19.844 14.25 19.172 1 97.88 353 VAL A C 1
ATOM 2720 O O . VAL A 1 353 ? -20.578 13.258 19.203 1 97.88 353 VAL A O 1
ATOM 2723 N N . PRO A 1 354 ? -18.625 14.266 19.719 1 97.75 354 PRO A N 1
ATOM 2724 C CA . PRO A 1 354 ? -18.25 13.117 20.562 1 97.75 354 PRO A CA 1
ATOM 2725 C C . PRO A 1 354 ? -19.109 12.969 21.797 1 97.75 354 PRO A C 1
ATOM 2727 O O . PRO A 1 354 ? -19.656 13.961 22.297 1 97.75 354 PRO A O 1
ATOM 2730 N N . GLY A 1 355 ? -19.25 11.75 22.234 1 95.19 355 GLY A N 1
ATOM 2731 C CA . GLY A 1 355 ? -20 11.523 23.469 1 95.19 355 GLY A CA 1
ATOM 2732 C C . GLY A 1 355 ? -19.453 12.297 24.641 1 95.19 355 GLY A C 1
ATOM 2733 O O . GLY A 1 355 ? -20.219 12.711 25.531 1 95.19 355 GLY A O 1
ATOM 2734 N N . LYS A 1 356 ? -18.172 12.422 24.641 1 95.56 356 LYS A N 1
ATOM 2735 C CA . LYS A 1 356 ? -17.484 13.242 25.641 1 95.56 356 LYS A CA 1
ATOM 2736 C C . LYS A 1 356 ? -16.5 14.203 24.984 1 95.56 356 LYS A C 1
ATOM 2738 O O . LYS A 1 356 ? -15.602 13.773 24.25 1 95.56 356 LYS A O 1
ATOM 2743 N N . GLN A 1 357 ? -16.688 15.43 25.312 1 96.62 357 GLN A N 1
ATOM 2744 C CA . GLN A 1 357 ? -15.789 16.438 24.766 1 96.62 357 GLN A CA 1
ATOM 2745 C C . GLN A 1 357 ? -14.414 16.359 25.422 1 96.62 357 GLN A C 1
ATOM 2747 O O . GLN A 1 357 ? -14.297 16.047 26.609 1 96.62 357 GLN A O 1
ATOM 2752 N N . PRO A 1 358 ? -13.352 16.625 24.625 1 94.94 358 PRO A N 1
ATOM 2753 C CA . PRO A 1 358 ? -12.047 16.766 25.281 1 94.94 358 PRO A CA 1
ATOM 2754 C C . PRO A 1 358 ? -12.008 17.922 26.281 1 94.94 358 PRO A C 1
ATOM 2756 O O . PRO A 1 358 ? -12.805 18.844 26.188 1 94.94 358 PRO A O 1
ATOM 2759 N N . GLU A 1 359 ? -11.078 17.844 27.188 1 95.44 359 GLU A N 1
ATOM 2760 C CA . GLU A 1 359 ? -10.969 18.875 28.203 1 95.44 359 GLU A CA 1
ATOM 2761 C C . GLU A 1 359 ? -10.688 20.25 27.578 1 95.44 359 GLU A C 1
ATOM 2763 O O . GLU A 1 359 ? -9.766 20.391 26.781 1 95.44 359 GLU A O 1
ATOM 2768 N N . ASN A 1 360 ? -11.508 21.234 27.922 1 97 360 ASN A N 1
ATOM 2769 C CA . ASN A 1 360 ? -11.367 22.625 27.531 1 97 360 ASN A CA 1
ATOM 2770 C C . ASN A 1 360 ? -11.484 22.797 26.016 1 97 360 ASN A C 1
ATOM 2772 O O . ASN A 1 360 ? -10.883 23.719 25.453 1 97 360 ASN A O 1
ATOM 2776 N N . GLU A 1 361 ? -12.109 21.875 25.344 1 97.75 361 GLU A N 1
ATOM 2777 C CA . GLU A 1 361 ? -12.359 21.969 23.906 1 97.75 361 GLU A CA 1
ATOM 2778 C C . GLU A 1 361 ? -13.828 21.703 23.578 1 97.75 361 GLU A C 1
ATOM 2780 O O . GLU A 1 361 ? -14.57 21.188 24.422 1 97.75 361 GLU A O 1
ATOM 2785 N N . ASP A 1 362 ? -14.242 22.109 22.516 1 98.12 362 ASP A N 1
ATOM 2786 C CA . ASP A 1 362 ? -15.555 21.828 21.938 1 98.12 362 ASP A CA 1
ATOM 2787 C C . ASP A 1 362 ? -15.43 21.422 20.469 1 98.12 362 ASP A C 1
ATOM 2789 O O . ASP A 1 362 ? -15.109 22.234 19.609 1 98.12 362 ASP A O 1
ATOM 2793 N N . VAL A 1 363 ? -15.648 20.094 20.281 1 98.56 363 VAL A N 1
ATOM 2794 C CA . VAL A 1 363 ? -15.523 19.531 18.938 1 98.56 363 VAL A CA 1
ATOM 2795 C C . VAL A 1 363 ? -16.906 19.391 18.312 1 98.56 363 VAL A C 1
ATOM 2797 O O . VAL A 1 363 ? -17.828 18.828 18.922 1 98.56 363 VAL A O 1
ATOM 2800 N N . LEU A 1 364 ? -17.016 19.891 17.094 1 98.5 364 LEU A N 1
ATOM 2801 C CA . LEU A 1 364 ? -18.281 19.797 16.375 1 98.5 364 LEU A CA 1
ATOM 2802 C C . LEU A 1 364 ? -18.031 19.516 14.898 1 98.5 364 LEU A C 1
ATOM 2804 O O . LEU A 1 364 ? -17.172 20.141 14.273 1 98.5 364 LEU A O 1
ATOM 2808 N N . MET A 1 365 ? -18.781 18.594 14.406 1 98.62 365 MET A N 1
ATOM 2809 C CA . MET A 1 365 ? -18.797 18.328 12.969 1 98.62 365 MET A CA 1
ATOM 2810 C C . MET A 1 365 ? -20.203 18.422 12.406 1 98.62 365 MET A C 1
ATOM 2812 O O . MET A 1 365 ? -21.172 18.109 13.102 1 98.62 365 MET A O 1
ATOM 2816 N N . LEU A 1 366 ? -20.266 18.906 11.234 1 98.62 366 LEU A N 1
ATOM 2817 C CA . LEU A 1 366 ? -21.547 19.156 10.586 1 98.62 366 LEU A CA 1
ATOM 2818 C C . LEU A 1 366 ? -21.594 18.5 9.211 1 98.62 366 LEU A C 1
ATOM 2820 O O . LEU A 1 366 ? -20.609 18.484 8.484 1 98.62 366 LEU A O 1
ATOM 2824 N N . ILE A 1 367 ? -22.797 17.969 8.805 1 98.56 367 ILE A N 1
ATOM 2825 C CA . ILE A 1 367 ? -23.016 17.375 7.492 1 98.56 367 ILE A CA 1
ATOM 2826 C C . ILE A 1 367 ? -24.344 17.875 6.918 1 98.56 367 ILE A C 1
ATOM 2828 O O . ILE A 1 367 ? -25.375 17.875 7.609 1 98.56 367 ILE A O 1
ATOM 2832 N N . MET A 1 368 ? -24.266 18.312 5.656 1 97.81 368 MET A N 1
ATOM 2833 C CA . MET A 1 368 ? -25.484 18.75 4.977 1 97.81 368 MET A CA 1
ATOM 2834 C C . MET A 1 368 ? -26.297 17.562 4.523 1 97.81 368 MET A C 1
ATOM 2836 O O . MET A 1 368 ? -25.75 16.562 4.035 1 97.81 368 MET A O 1
ATOM 2840 N N . PRO A 1 369 ? -27.609 17.609 4.672 1 97.38 369 PRO A N 1
ATOM 2841 C CA . PRO A 1 369 ? -28.453 16.5 4.23 1 97.38 369 PRO A CA 1
ATOM 2842 C C . PRO A 1 369 ? -28.641 16.469 2.713 1 97.38 369 PRO A C 1
ATOM 2844 O O . PRO A 1 369 ? -28.328 17.453 2.027 1 97.38 369 PRO A O 1
ATOM 2847 N N . MET A 1 370 ? -29 15.352 2.266 1 95.88 370 MET A N 1
ATOM 2848 C CA . MET A 1 370 ? -29.391 15.148 0.874 1 95.88 370 MET A CA 1
ATOM 2849 C C . MET A 1 370 ? -30.906 15.008 0.757 1 95.88 370 MET A C 1
ATOM 2851 O O . MET A 1 370 ? -31.562 14.516 1.682 1 95.88 370 MET A O 1
ATOM 2855 N N . LEU A 1 371 ? -31.391 15.414 -0.418 1 90.44 371 LEU A N 1
ATOM 2856 C CA . LEU A 1 371 ? -32.844 15.281 -0.654 1 90.44 371 LEU A CA 1
ATOM 2857 C C . LEU A 1 371 ? -33.219 13.812 -0.812 1 90.44 371 LEU A C 1
ATOM 2859 O O . LEU A 1 371 ? -32.531 13.055 -1.516 1 90.44 371 LEU A O 1
ATOM 2863 N N . LEU A 1 372 ? -34.219 13.492 -0.041 1 89.44 372 LEU A N 1
ATOM 2864 C CA . LEU A 1 372 ? -34.75 12.148 -0.189 1 89.44 372 LEU A CA 1
ATOM 2865 C C . LEU A 1 372 ? -35.844 12.117 -1.236 1 89.44 372 LEU A C 1
ATOM 2867 O O . LEU A 1 372 ? -36.656 13.039 -1.307 1 89.44 372 LEU A O 1
ATOM 2871 N N . ASN A 1 373 ? -35.719 11.32 -2.283 1 73.56 373 ASN A N 1
ATOM 2872 C CA . ASN A 1 373 ? -36.812 11.172 -3.238 1 73.56 373 ASN A CA 1
ATOM 2873 C C . ASN A 1 373 ? -37.906 10.273 -2.688 1 73.56 373 ASN A C 1
ATOM 2875 O O . ASN A 1 373 ? -37.625 9.18 -2.189 1 73.56 373 ASN A O 1
ATOM 2879 N N . ASP A 1 374 ? -39.094 10.781 -2.111 1 57.56 374 ASP A N 1
ATOM 2880 C CA . ASP A 1 374 ? -40.25 9.953 -1.726 1 57.56 374 ASP A CA 1
ATOM 2881 C C . ASP A 1 374 ? -40.75 9.141 -2.912 1 57.56 374 ASP A C 1
ATOM 2883 O O . ASP A 1 374 ? -40.688 9.594 -4.055 1 57.56 374 ASP A O 1
ATOM 2887 N N . MET B 1 1 ? -35.188 -20.75 -3.93 1 90.12 1 MET B N 1
ATOM 2888 C CA . MET B 1 1 ? -34.281 -21.672 -3.246 1 90.12 1 MET B CA 1
ATOM 2889 C C . MET B 1 1 ? -33.562 -20.969 -2.09 1 90.12 1 MET B C 1
ATOM 2891 O O . MET B 1 1 ? -33.125 -19.828 -2.221 1 90.12 1 MET B O 1
ATOM 2895 N N . ARG B 1 2 ? -33.5 -21.797 -0.961 1 92.44 2 ARG B N 1
ATO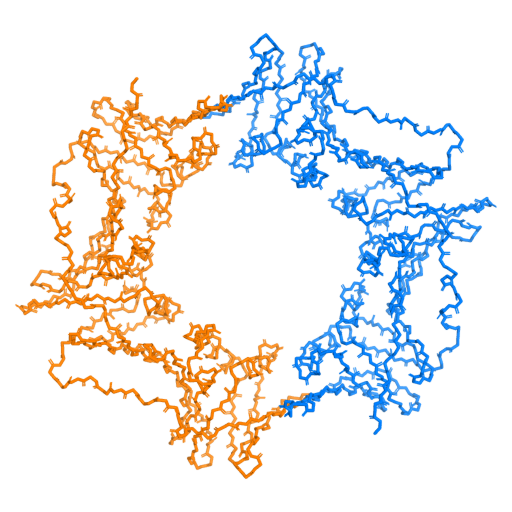M 2896 C CA . ARG B 1 2 ? -32.875 -21.219 0.228 1 92.44 2 ARG B CA 1
ATOM 2897 C C . ARG B 1 2 ? -31.734 -22.109 0.746 1 92.44 2 ARG B C 1
ATOM 2899 O O . ARG B 1 2 ? -31.859 -23.344 0.747 1 92.44 2 ARG B O 1
ATOM 2906 N N . PHE B 1 3 ? -30.656 -21.438 1.188 1 93.69 3 PHE B N 1
ATOM 2907 C CA . PHE B 1 3 ? -29.547 -22.156 1.831 1 93.69 3 PHE B CA 1
ATOM 2908 C C . PHE B 1 3 ? -28.766 -21.219 2.734 1 93.69 3 PHE B C 1
ATOM 2910 O O . PHE B 1 3 ? -28.875 -20 2.627 1 93.69 3 PHE B O 1
ATOM 2917 N N . ASN B 1 4 ? -28.047 -21.797 3.662 1 93.81 4 ASN B N 1
ATOM 2918 C CA . ASN B 1 4 ? -27.266 -21.047 4.633 1 93.81 4 ASN B CA 1
ATOM 2919 C C . ASN B 1 4 ? -25.781 -21.375 4.527 1 93.81 4 ASN B C 1
ATOM 2921 O O . ASN B 1 4 ? -25.406 -22.5 4.184 1 93.81 4 ASN B O 1
ATOM 2925 N N . LEU B 1 5 ? -25 -20.375 4.828 1 94.44 5 LEU B N 1
ATOM 2926 C CA . LEU B 1 5 ? -23.562 -20.609 4.902 1 94.44 5 LEU B CA 1
ATOM 2927 C C . LEU B 1 5 ? -22.859 -19.516 5.699 1 94.44 5 LEU B C 1
ATOM 2929 O O . LEU B 1 5 ? -23.5 -18.547 6.102 1 94.44 5 LEU B O 1
ATOM 2933 N N . SER B 1 6 ? -21.641 -19.734 6.004 1 95.75 6 SER B N 1
ATOM 2934 C CA . SER B 1 6 ? -20.844 -18.797 6.777 1 95.75 6 SER B CA 1
ATOM 2935 C C . SER B 1 6 ? -20.422 -17.609 5.93 1 95.75 6 SER B C 1
ATOM 2937 O O . SER B 1 6 ? -20 -17.766 4.781 1 95.75 6 SER B O 1
ATOM 2939 N N . SER B 1 7 ? -20.469 -16.391 6.508 1 96.69 7 SER B N 1
ATOM 2940 C CA . SER B 1 7 ? -20.047 -15.188 5.809 1 96.69 7 SER B CA 1
ATOM 2941 C C . SER B 1 7 ? -18.562 -15.242 5.445 1 96.69 7 SER B C 1
ATOM 2943 O O . SER B 1 7 ? -18.188 -14.922 4.316 1 96.69 7 SER B O 1
ATOM 2945 N N . SER B 1 8 ? -17.734 -15.703 6.344 1 96.81 8 SER B N 1
ATOM 2946 C CA . SER B 1 8 ? -16.281 -15.727 6.137 1 96.81 8 SER B CA 1
ATOM 2947 C C . SER B 1 8 ? -15.898 -16.75 5.074 1 96.81 8 SER B C 1
ATOM 2949 O O . SER B 1 8 ? -14.984 -16.516 4.281 1 96.81 8 SER B O 1
ATOM 2951 N N . VAL B 1 9 ? -16.609 -17.906 5.07 1 95.69 9 VAL B N 1
ATOM 2952 C CA . VAL B 1 9 ? -16.328 -18.938 4.086 1 95.69 9 VAL B CA 1
ATOM 2953 C C . VAL B 1 9 ? -16.656 -18.438 2.686 1 95.69 9 VAL B C 1
ATOM 2955 O O . VAL B 1 9 ? -15.844 -18.547 1.765 1 95.69 9 VAL B O 1
ATOM 2958 N N . LEU B 1 10 ? -17.812 -17.828 2.57 1 96.94 10 LEU B N 1
ATOM 2959 C CA . LEU B 1 10 ? -18.219 -17.297 1.271 1 96.94 10 LEU B CA 1
ATOM 2960 C C . LEU B 1 10 ? -17.266 -16.203 0.808 1 96.94 10 LEU B C 1
ATOM 2962 O O . LEU B 1 10 ? -16.797 -16.219 -0.334 1 96.94 10 LEU B O 1
ATOM 2966 N N . SER B 1 11 ? -16.953 -15.281 1.684 1 97.69 11 SER B N 1
ATOM 2967 C CA . SER B 1 11 ? -16.078 -14.164 1.351 1 97.69 11 SER B CA 1
ATOM 2968 C C . SER B 1 11 ? -14.703 -14.656 0.89 1 97.69 11 SER B C 1
ATOM 2970 O O . SER B 1 11 ? -14.188 -14.188 -0.126 1 97.69 11 SER B O 1
ATOM 2972 N N . SER B 1 12 ? -14.172 -15.578 1.597 1 96.06 12 SER B N 1
ATOM 2973 C CA . SER B 1 12 ? -12.852 -16.109 1.28 1 96.06 12 SER B CA 1
ATOM 2974 C C . SER B 1 12 ? -12.828 -16.75 -0.1 1 96.06 12 SER B C 1
ATOM 2976 O O . SER B 1 12 ? -11.922 -16.516 -0.894 1 96.06 12 SER B O 1
ATOM 2978 N N . LYS B 1 13 ? -13.859 -17.578 -0.388 1 96.44 13 LYS B N 1
ATOM 2979 C CA . LYS B 1 13 ? -13.93 -18.25 -1.684 1 96.44 13 LYS B CA 1
ATOM 2980 C C . LYS B 1 13 ? -14.078 -17.234 -2.816 1 96.44 13 LYS B C 1
ATOM 2982 O O . LYS B 1 13 ? -13.422 -17.359 -3.852 1 96.44 13 LYS B O 1
ATOM 2987 N N . LEU B 1 14 ? -14.883 -16.25 -2.566 1 98.06 14 LEU B N 1
ATOM 2988 C CA . LEU B 1 14 ? -15.117 -15.25 -3.596 1 98.06 14 LEU B CA 1
ATOM 2989 C C . LEU B 1 14 ? -13.859 -14.422 -3.857 1 98.06 14 LEU B C 1
ATOM 2991 O O . LEU B 1 14 ? -13.539 -14.125 -5.008 1 98.06 14 LEU B O 1
ATOM 2995 N N . GLN B 1 15 ? -13.188 -14.078 -2.848 1 97.06 15 GLN B N 1
ATOM 2996 C CA . GLN B 1 15 ? -11.969 -13.297 -2.998 1 97.06 15 GLN B CA 1
ATOM 2997 C C . GLN B 1 15 ? -10.914 -14.078 -3.787 1 97.06 15 GLN B C 1
ATOM 2999 O O . GLN B 1 15 ? -10.242 -13.516 -4.652 1 97.06 15 GLN B O 1
ATOM 3004 N N . THR B 1 16 ? -10.828 -15.305 -3.506 1 95.25 16 THR B N 1
ATOM 3005 C CA . THR B 1 16 ? -9.891 -16.172 -4.215 1 95.25 16 THR B CA 1
ATOM 3006 C C . THR B 1 16 ? -10.258 -16.266 -5.691 1 95.25 16 THR B C 1
ATOM 3008 O O . THR B 1 16 ? -9.398 -16.125 -6.562 1 95.25 16 THR B O 1
ATOM 3011 N N . LEU B 1 17 ? -11.492 -16.453 -5.945 1 97.62 17 LEU B N 1
ATOM 3012 C CA . LEU B 1 17 ? -11.969 -16.672 -7.305 1 97.62 17 LEU B CA 1
ATOM 3013 C C . LEU B 1 17 ? -11.953 -15.375 -8.109 1 97.62 17 LEU B C 1
ATOM 3015 O O . LEU B 1 17 ? -11.859 -15.406 -9.336 1 97.62 17 LEU B O 1
ATOM 3019 N N . SER B 1 18 ? -12.055 -14.289 -7.418 1 97.75 18 SER B N 1
ATOM 3020 C CA . SER B 1 18 ? -12.078 -13 -8.094 1 97.75 18 SER B CA 1
ATOM 3021 C C . SER B 1 18 ? -10.789 -12.758 -8.875 1 97.75 18 SER B C 1
ATOM 3023 O O . SER B 1 18 ? -10.781 -12.016 -9.852 1 97.75 18 SER B O 1
ATOM 3025 N N . LYS B 1 19 ? -9.719 -13.352 -8.484 1 97.25 19 LYS B N 1
ATOM 3026 C CA . LYS B 1 19 ? -8.414 -13.188 -9.117 1 97.25 19 LYS B CA 1
ATOM 3027 C C . LYS B 1 19 ? -8.398 -13.812 -10.516 1 97.25 19 LYS B C 1
ATOM 3029 O O . LYS B 1 19 ? -7.512 -13.523 -11.32 1 97.25 19 LYS B O 1
ATOM 3034 N N . VAL B 1 20 ? -9.344 -14.656 -10.797 1 97.69 20 VAL B N 1
ATOM 3035 C CA . VAL B 1 20 ? -9.445 -15.305 -12.102 1 97.69 20 VAL B CA 1
ATOM 3036 C C . VAL B 1 20 ? -10.031 -14.336 -13.117 1 97.69 20 VAL B C 1
ATOM 3038 O O . VAL B 1 20 ? -9.617 -14.312 -14.281 1 97.69 20 VAL B O 1
ATOM 3041 N N . ILE B 1 21 ? -10.953 -13.531 -12.633 1 97.44 21 ILE B N 1
ATOM 3042 C CA . ILE B 1 21 ? -11.742 -12.672 -13.508 1 97.44 21 ILE B CA 1
ATOM 3043 C C . ILE B 1 21 ? -10.859 -11.562 -14.07 1 97.44 21 ILE B C 1
ATOM 3045 O O . ILE B 1 21 ? -10.117 -10.914 -13.328 1 97.44 21 ILE B O 1
ATOM 3049 N N . ALA B 1 22 ? -10.953 -11.383 -15.312 1 93.69 22 ALA B N 1
ATOM 3050 C CA . ALA B 1 22 ? -10.148 -10.367 -15.992 1 93.69 22 ALA B CA 1
ATOM 3051 C C . ALA B 1 22 ? -10.742 -8.977 -15.789 1 93.69 22 ALA B C 1
ATOM 3053 O O . ALA B 1 22 ? -11.93 -8.836 -15.484 1 93.69 22 ALA B O 1
ATOM 3054 N N . SER B 1 23 ? -9.898 -8.031 -15.977 1 89.88 23 SER B N 1
ATOM 3055 C CA . SER B 1 23 ? -10.367 -6.656 -15.883 1 89.88 23 SER B CA 1
ATOM 3056 C C . SER B 1 23 ? -11.32 -6.316 -17.031 1 89.88 23 SER B C 1
ATOM 3058 O O . SER B 1 23 ? -12.281 -5.562 -16.844 1 89.88 23 SER B O 1
ATOM 3060 N N . LYS B 1 24 ? -11.047 -6.973 -18.203 1 88.31 24 LYS B N 1
ATOM 3061 C CA . LYS B 1 24 ? -11.914 -6.824 -19.359 1 88.31 24 LYS B CA 1
ATOM 3062 C C . LYS B 1 24 ? -12.25 -8.188 -19.969 1 88.31 24 LYS B C 1
ATOM 3064 O O . LYS B 1 24 ? -11.352 -8.977 -20.266 1 88.31 24 LYS B O 1
ATOM 3069 N N . ASN B 1 25 ? -13.586 -8.398 -20.094 1 89.31 25 ASN B N 1
ATOM 3070 C CA . ASN B 1 25 ? -14.031 -9.672 -20.641 1 89.31 25 ASN B CA 1
ATOM 3071 C C . ASN B 1 25 ? -14.867 -9.461 -21.906 1 89.31 25 ASN B C 1
ATOM 3073 O O . ASN B 1 25 ? -15.633 -8.508 -22 1 89.31 25 ASN B O 1
ATOM 3077 N N . SER B 1 26 ? -14.656 -10.32 -22.906 1 86.81 26 SER B N 1
ATOM 3078 C CA . SER B 1 26 ? -15.453 -10.266 -24.141 1 86.81 26 SER B CA 1
ATOM 3079 C C . SER B 1 26 ? -16.891 -10.68 -23.875 1 86.81 26 SER B C 1
ATOM 3081 O O . SER B 1 26 ? -17.828 -10.148 -24.5 1 86.81 26 SER B O 1
ATOM 3083 N N . LEU B 1 27 ? -17.078 -11.625 -23.016 1 92.06 27 LEU B N 1
ATOM 3084 C CA . LEU B 1 27 ? -18.406 -12.07 -22.594 1 92.06 27 LEU B CA 1
ATOM 3085 C C . LEU B 1 27 ? -18.781 -11.469 -21.25 1 92.06 27 LEU B C 1
ATOM 3087 O O . LEU B 1 27 ? -18.094 -11.711 -20.25 1 92.06 27 LEU B O 1
ATOM 3091 N N . ALA B 1 28 ? -19.859 -10.797 -21.219 1 92.56 28 ALA B N 1
ATOM 3092 C CA . ALA B 1 28 ? -20.266 -10.039 -20.031 1 92.56 28 ALA B CA 1
ATOM 3093 C C . ALA B 1 28 ? -20.484 -10.961 -18.828 1 92.56 28 ALA B C 1
ATOM 3095 O O . ALA B 1 28 ? -20.188 -10.594 -17.703 1 92.56 28 ALA B O 1
ATOM 3096 N N . ILE B 1 29 ? -20.938 -12.102 -19.062 1 96.31 29 ILE B N 1
ATOM 3097 C CA . ILE B 1 29 ? -21.297 -13.008 -17.984 1 96.31 29 ILE B CA 1
ATOM 3098 C C . ILE B 1 29 ? -20.031 -13.445 -17.25 1 96.31 29 ILE B C 1
ATOM 3100 O O . ILE B 1 29 ? -20.094 -13.93 -16.109 1 96.31 29 ILE B O 1
ATOM 3104 N N . LEU B 1 30 ? -18.859 -13.258 -17.859 1 96.81 30 LEU B N 1
ATOM 3105 C CA . LEU B 1 30 ? -17.594 -13.656 -17.25 1 96.81 30 LEU B CA 1
ATOM 3106 C C . LEU B 1 30 ? -17.172 -12.648 -16.188 1 96.81 30 LEU B C 1
ATOM 3108 O O . LEU B 1 30 ? -16.25 -12.906 -15.422 1 96.81 30 LEU B O 1
ATOM 3112 N N . ASP B 1 31 ? -17.891 -11.578 -16.109 1 97 31 ASP B N 1
ATOM 3113 C CA . ASP B 1 31 ? -17.734 -10.656 -14.992 1 97 31 ASP B CA 1
ATOM 3114 C C . ASP B 1 31 ? -18.422 -11.172 -13.734 1 97 31 ASP B C 1
ATOM 3116 O O . ASP B 1 31 ? -18.328 -10.562 -12.664 1 97 31 ASP B O 1
ATOM 3120 N N . SER B 1 32 ? -19 -12.328 -13.852 1 97.94 32 SER B N 1
ATOM 3121 C CA . SER B 1 32 ? -19.797 -12.891 -12.766 1 97.94 32 SER B CA 1
ATOM 3122 C C . SER B 1 32 ? -19.219 -14.211 -12.273 1 97.94 32 SER B C 1
ATOM 3124 O O . SER B 1 32 ? -18.391 -14.82 -12.953 1 97.94 32 SER B O 1
ATOM 3126 N N . PHE B 1 33 ? -19.578 -14.523 -11.07 1 98.38 33 PHE B N 1
ATOM 3127 C CA . PHE B 1 33 ? -19.406 -15.883 -10.586 1 98.38 33 PHE B CA 1
ATOM 3128 C C . PHE B 1 33 ? -20.578 -16.766 -11 1 98.38 33 PHE B C 1
ATOM 3130 O O . PHE B 1 33 ? -21.734 -16.312 -10.977 1 98.38 33 PHE B O 1
ATOM 3137 N N . LEU B 1 34 ? -20.312 -17.984 -11.344 1 98.31 34 LEU B N 1
ATOM 3138 C CA . LEU B 1 34 ? -21.359 -18.969 -11.531 1 98.31 34 LEU B CA 1
ATOM 3139 C C . LEU B 1 34 ? -21.609 -19.75 -10.242 1 98.31 34 LEU B C 1
ATOM 3141 O O . LEU B 1 34 ? -20.688 -20.344 -9.68 1 98.31 34 LEU B O 1
ATOM 3145 N N . PHE B 1 35 ? -22.844 -19.734 -9.789 1 97.88 35 PHE B N 1
ATOM 3146 C CA . PHE B 1 35 ? -23.281 -20.5 -8.633 1 97.88 35 PHE B CA 1
ATOM 3147 C C . PHE B 1 35 ? -24.078 -21.719 -9.07 1 97.88 35 PHE B C 1
ATOM 3149 O O . PHE B 1 35 ? -25.047 -21.594 -9.82 1 97.88 35 PHE B O 1
ATOM 3156 N N . GLU B 1 36 ? -23.609 -22.859 -8.57 1 96.62 36 GLU B N 1
ATOM 3157 C CA . GLU B 1 36 ? -24.344 -24.094 -8.82 1 96.62 36 GLU B CA 1
ATOM 3158 C C . GLU B 1 36 ? -24.562 -24.875 -7.523 1 96.62 36 GLU B C 1
ATOM 3160 O O . GLU B 1 36 ? -23.609 -25.203 -6.816 1 96.62 36 GLU B O 1
ATOM 3165 N N . ILE B 1 37 ? -25.812 -25.188 -7.254 1 95.69 37 ILE B N 1
ATOM 3166 C CA . ILE B 1 37 ? -26.172 -25.969 -6.082 1 95.69 37 ILE B CA 1
ATOM 3167 C C . ILE B 1 37 ? -26.734 -27.328 -6.52 1 95.69 37 ILE B C 1
ATOM 3169 O O . ILE B 1 37 ? -27.719 -27.391 -7.238 1 95.69 37 ILE B O 1
ATOM 3173 N N . LYS B 1 38 ? -26.062 -28.328 -6.148 1 92.88 38 LYS B N 1
ATOM 3174 C CA . LYS B 1 38 ? -26.438 -29.703 -6.422 1 92.88 38 LYS B CA 1
ATOM 3175 C C . LYS B 1 38 ? -26.031 -30.625 -5.273 1 92.88 38 LYS B C 1
ATOM 3177 O O . LYS B 1 38 ? -24.906 -30.531 -4.77 1 92.88 38 LYS B O 1
ATOM 3182 N N . ASN B 1 39 ? -26.953 -31.516 -4.82 1 90.62 39 ASN B N 1
ATOM 3183 C CA . ASN B 1 39 ? -26.656 -32.5 -3.799 1 90.62 39 ASN B CA 1
ATOM 3184 C C . ASN B 1 39 ? -26.078 -31.875 -2.541 1 90.62 39 ASN B C 1
ATOM 3186 O O . ASN B 1 39 ? -25.062 -32.312 -2.016 1 90.62 39 ASN B O 1
ATOM 3190 N N . ASN B 1 40 ? -26.609 -30.781 -2.115 1 91.31 40 ASN B N 1
ATOM 3191 C CA . ASN B 1 40 ? -26.25 -30.062 -0.901 1 91.31 40 ASN B CA 1
ATOM 3192 C C . ASN B 1 40 ? -24.828 -29.516 -0.968 1 91.31 40 ASN B C 1
ATOM 3194 O O . ASN B 1 40 ? -24.141 -29.438 0.054 1 91.31 40 ASN B O 1
ATOM 3198 N N . GLN B 1 41 ? -24.391 -29.266 -2.17 1 93.5 41 GLN B N 1
ATOM 3199 C CA . GLN B 1 41 ? -23.078 -28.672 -2.389 1 93.5 41 GLN B CA 1
ATOM 3200 C C . GLN B 1 41 ? -23.172 -27.438 -3.283 1 93.5 41 GLN B C 1
ATOM 3202 O O . GLN B 1 41 ? -23.859 -27.453 -4.301 1 93.5 41 GLN B O 1
ATOM 3207 N N . LEU B 1 42 ? -22.547 -26.438 -2.848 1 95.88 42 LEU B N 1
ATOM 3208 C CA . LEU B 1 42 ? -22.422 -25.234 -3.654 1 95.88 42 LEU B CA 1
ATOM 3209 C C . LEU B 1 42 ? -21.078 -25.188 -4.367 1 95.88 42 LEU B C 1
ATOM 3211 O O . LEU B 1 42 ? -20.031 -25.281 -3.729 1 95.88 42 LEU B O 1
ATOM 3215 N N . THR B 1 43 ? -21.125 -25.109 -5.68 1 96.19 43 THR B N 1
ATOM 3216 C CA . THR B 1 43 ? -19.922 -24.875 -6.48 1 96.19 43 THR B CA 1
ATOM 3217 C C . THR B 1 43 ? -19.922 -23.453 -7.059 1 96.19 43 THR B C 1
ATOM 3219 O O . THR B 1 43 ? -20.891 -23.047 -7.699 1 96.19 43 THR B O 1
ATOM 3222 N N . ILE B 1 44 ? -18.906 -22.734 -6.766 1 97.94 44 ILE B N 1
ATOM 3223 C CA . ILE B 1 44 ? -18.734 -21.406 -7.332 1 97.94 44 ILE B CA 1
ATOM 3224 C C . ILE B 1 44 ? -17.609 -21.438 -8.367 1 97.94 44 ILE B C 1
ATOM 3226 O O . ILE B 1 44 ? -16.531 -21.969 -8.109 1 97.94 44 ILE B O 1
ATOM 3230 N N . THR B 1 45 ? -17.859 -20.828 -9.547 1 97.81 45 THR B N 1
ATOM 3231 C CA . THR B 1 45 ? -16.922 -20.891 -10.656 1 97.81 45 THR B CA 1
ATOM 3232 C C . THR B 1 45 ? -16.609 -19.484 -11.172 1 97.81 45 THR B C 1
ATOM 3234 O O . THR B 1 45 ? -17.5 -18.656 -11.305 1 97.81 45 THR B O 1
ATOM 3237 N N . ALA B 1 46 ? -15.383 -19.188 -11.391 1 97.75 46 ALA B N 1
ATOM 3238 C CA . ALA B 1 46 ? -14.906 -18 -12.086 1 97.75 46 ALA B CA 1
ATOM 3239 C C . ALA B 1 46 ? -14.086 -18.375 -13.312 1 97.75 46 ALA B C 1
ATOM 3241 O O . ALA B 1 46 ? -13.406 -19.406 -13.32 1 97.75 46 ALA B O 1
ATOM 3242 N N . SER B 1 47 ? -14.164 -17.531 -14.367 1 97.19 47 SER B N 1
ATOM 3243 C CA . SER B 1 47 ? -13.453 -17.844 -15.602 1 97.19 47 SER B CA 1
ATOM 3244 C C . SER B 1 47 ? -13.078 -16.578 -16.359 1 97.19 47 SER B C 1
ATOM 3246 O O . SER B 1 47 ? -13.766 -15.555 -16.25 1 97.19 47 SER B O 1
ATOM 3248 N N . ASP B 1 48 ? -11.945 -16.625 -17.031 1 96.12 48 ASP B N 1
ATOM 3249 C CA . ASP B 1 48 ? -11.609 -15.609 -18.031 1 96.12 48 ASP B CA 1
ATOM 3250 C C . ASP B 1 48 ? -11.477 -16.219 -19.422 1 96.12 48 ASP B C 1
ATOM 3252 O O . ASP B 1 48 ? -10.75 -15.703 -20.266 1 96.12 48 ASP B O 1
ATOM 3256 N N . SER B 1 49 ? -12.172 -17.359 -19.578 1 93 49 SER B N 1
ATOM 3257 C CA . SER B 1 49 ? -12.211 -18.109 -20.828 1 93 49 SER B CA 1
ATOM 3258 C C . SER B 1 49 ? -10.984 -19 -20.969 1 93 49 SER B C 1
ATOM 3260 O O . SER B 1 49 ? -11.094 -20.141 -21.422 1 93 49 SER B O 1
ATOM 3262 N N . GLU B 1 50 ? -9.812 -18.578 -20.531 1 94.06 50 GLU B N 1
ATOM 3263 C CA . GLU B 1 50 ? -8.586 -19.359 -20.625 1 94.06 50 GLU B CA 1
ATOM 3264 C C . GLU B 1 50 ? -8.32 -20.109 -19.312 1 94.06 50 GLU B C 1
ATOM 3266 O O . GLU B 1 50 ? -7.684 -21.172 -19.328 1 94.06 50 GLU B O 1
ATOM 3271 N N . ASN B 1 51 ? -8.719 -19.516 -18.266 1 96.69 51 ASN B N 1
ATOM 3272 C CA . ASN B 1 51 ? -8.602 -20.062 -16.922 1 96.69 51 ASN B CA 1
ATOM 3273 C C . ASN B 1 51 ? -9.961 -20.188 -16.234 1 96.69 51 ASN B C 1
ATOM 3275 O O . ASN B 1 51 ? -10.742 -19.234 -16.234 1 96.69 51 ASN B O 1
ATOM 3279 N N . THR B 1 52 ? -10.273 -21.312 -15.727 1 97.31 52 THR B N 1
ATOM 3280 C CA . THR B 1 52 ? -11.5 -21.531 -14.969 1 97.31 52 THR B CA 1
ATOM 3281 C C . THR B 1 52 ? -11.195 -22.188 -13.625 1 97.31 52 THR B C 1
ATOM 3283 O O . THR B 1 52 ? -10.508 -23.203 -13.578 1 97.31 52 THR B O 1
ATOM 3286 N N . MET B 1 53 ? -11.656 -21.609 -12.57 1 97.25 53 MET B N 1
ATOM 3287 C CA . MET B 1 53 ? -11.438 -22.125 -11.219 1 97.25 53 MET B CA 1
ATOM 3288 C C . MET B 1 53 ? -12.758 -22.359 -10.5 1 97.25 53 MET B C 1
ATOM 3290 O O . MET B 1 53 ? -13.688 -21.562 -10.633 1 97.25 53 MET B O 1
ATOM 3294 N N . HIS B 1 54 ? -12.781 -23.438 -9.75 1 95.75 54 HIS B N 1
ATOM 3295 C CA . HIS B 1 54 ? -13.961 -23.812 -8.984 1 95.75 54 HIS B CA 1
ATOM 3296 C C . HIS B 1 54 ? -13.633 -23.938 -7.5 1 95.75 54 HIS B C 1
ATOM 3298 O O . HIS B 1 54 ? -12.57 -24.453 -7.141 1 95.75 54 HIS B O 1
ATOM 3304 N N . SER B 1 55 ? -14.539 -23.531 -6.734 1 95.19 55 SER B N 1
ATOM 3305 C CA . SER B 1 55 ? -14.508 -23.797 -5.297 1 95.19 55 SER B CA 1
ATOM 3306 C C . SER B 1 55 ? -15.82 -24.438 -4.828 1 95.19 55 SER B C 1
ATOM 3308 O O . SER B 1 55 ? -16.891 -24.109 -5.344 1 95.19 55 SER B O 1
ATOM 3310 N N . THR B 1 56 ? -15.688 -25.297 -3.855 1 93.25 56 THR B N 1
ATOM 3311 C CA . THR B 1 56 ? -16.875 -25.984 -3.373 1 93.25 56 THR B CA 1
ATOM 3312 C C . THR B 1 56 ? -17.094 -25.719 -1.887 1 93.25 56 THR B C 1
ATOM 3314 O O . THR B 1 56 ? -16.141 -25.641 -1.118 1 93.25 56 THR B O 1
ATOM 3317 N N . ILE B 1 57 ? -18.328 -25.562 -1.51 1 93.94 57 ILE B N 1
ATOM 3318 C CA . ILE B 1 57 ? -18.75 -25.406 -0.128 1 93.94 57 ILE B CA 1
ATOM 3319 C C . ILE B 1 57 ? -19.859 -26.406 0.189 1 93.94 57 ILE B C 1
ATOM 3321 O O . ILE B 1 57 ? -20.859 -26.469 -0.521 1 93.94 57 ILE B O 1
ATOM 3325 N N . ASN B 1 58 ? -19.625 -27.156 1.256 1 92.94 58 ASN B N 1
ATOM 3326 C CA . ASN B 1 58 ? -20.703 -28.031 1.713 1 92.94 58 ASN B CA 1
ATOM 3327 C C . ASN B 1 58 ? -21.781 -27.266 2.451 1 92.94 58 ASN B C 1
ATOM 3329 O O . ASN B 1 58 ? -21.484 -26.438 3.324 1 92.94 58 ASN B O 1
ATOM 3333 N N . LEU B 1 59 ? -22.953 -27.531 2.039 1 93.44 59 LEU B N 1
ATOM 3334 C CA . LEU B 1 59 ? -24.094 -26.875 2.668 1 93.44 59 LEU B CA 1
ATOM 3335 C C . LEU B 1 59 ? -24.781 -27.812 3.66 1 93.44 59 LEU B C 1
ATOM 3337 O O . LEU B 1 59 ? -24.828 -29.016 3.447 1 93.44 59 LEU B O 1
ATOM 3341 N N . ASP B 1 60 ? -25.25 -27.25 4.754 1 87.19 60 ASP B N 1
ATOM 3342 C CA . ASP B 1 60 ? -26 -28.078 5.699 1 87.19 60 ASP B CA 1
ATOM 3343 C C . ASP B 1 60 ? -27.328 -28.531 5.098 1 87.19 60 ASP B C 1
ATOM 3345 O O . ASP B 1 60 ? -27.75 -29.672 5.289 1 87.19 60 ASP B O 1
ATOM 3349 N N . SER B 1 61 ? -28.016 -27.625 4.484 1 83.75 61 SER B N 1
ATOM 3350 C CA . SER B 1 61 ? -29.281 -27.953 3.824 1 83.75 61 SER B CA 1
ATOM 3351 C C . SER B 1 61 ? -29.547 -27 2.662 1 83.75 61 SER B C 1
ATOM 3353 O O . SER B 1 61 ? -29.266 -25.812 2.748 1 83.75 61 SER B O 1
ATOM 3355 N N . ALA B 1 62 ? -29.812 -27.703 1.52 1 81.62 62 ALA B N 1
ATOM 3356 C CA . ALA B 1 62 ? -30.281 -26.922 0.367 1 81.62 62 ALA B CA 1
ATOM 3357 C C . ALA B 1 62 ? -31.5 -27.594 -0.28 1 81.62 62 ALA B C 1
ATOM 3359 O O . ALA B 1 62 ? -31.531 -28.812 -0.436 1 81.62 62 ALA B O 1
ATOM 3360 N N . GLU B 1 63 ? -32.562 -26.781 -0.38 1 77.75 63 GLU B N 1
ATOM 3361 C CA . GLU B 1 63 ? -33.781 -27.328 -1.021 1 77.75 63 GLU B CA 1
ATOM 3362 C C . GLU B 1 63 ? -33.688 -27.234 -2.541 1 77.75 63 GLU B C 1
ATOM 3364 O O . GLU B 1 63 ? -33.781 -26.141 -3.105 1 77.75 63 GLU B O 1
ATOM 3369 N N . GLY B 1 64 ? -33.438 -28.344 -3.191 1 82.31 64 GLY B N 1
ATOM 3370 C CA . GLY B 1 64 ? -33.469 -28.391 -4.645 1 82.31 64 GLY B CA 1
ATOM 3371 C C . GLY B 1 64 ? -32.125 -28.094 -5.281 1 82.31 64 GLY B C 1
ATOM 3372 O O . GLY B 1 64 ? -31.109 -28.141 -4.609 1 82.31 64 GLY B O 1
ATOM 3373 N N . GLU B 1 65 ? -32.156 -28.031 -6.695 1 91.75 65 GLU B N 1
ATOM 3374 C CA . GLU B 1 65 ? -30.984 -27.703 -7.52 1 91.75 65 GLU B CA 1
ATOM 3375 C C . GLU B 1 65 ? -31.203 -26.422 -8.305 1 91.75 65 GLU B C 1
ATOM 3377 O O . GLU B 1 65 ? -32.312 -26.125 -8.727 1 91.75 65 GLU B O 1
ATOM 3382 N N . THR B 1 66 ? -30.188 -25.594 -8.383 1 93.19 66 THR B N 1
ATOM 3383 C CA . THR B 1 66 ? -30.281 -24.344 -9.125 1 93.19 66 THR B CA 1
ATOM 3384 C C . THR B 1 66 ? -28.906 -23.875 -9.57 1 93.19 66 THR B C 1
ATOM 3386 O O . THR B 1 66 ? -27.891 -24.328 -9.047 1 93.19 66 THR B O 1
ATOM 3389 N N . SER B 1 67 ? -28.906 -23.062 -10.672 1 96.5 67 SER B N 1
ATOM 3390 C CA . SER B 1 67 ? -27.688 -22.422 -11.172 1 96.5 67 SER B CA 1
ATOM 3391 C C . SER B 1 67 ? -27.969 -20.984 -11.594 1 96.5 67 SER B C 1
ATOM 3393 O O . SER B 1 67 ? -29 -20.703 -12.195 1 96.5 67 SER B O 1
ATOM 3395 N N . PHE B 1 68 ? -27.125 -20.094 -11.242 1 97.5 68 PHE B N 1
ATOM 3396 C CA . PHE B 1 68 ? -27.281 -18.688 -11.578 1 97.5 68 PHE B CA 1
ATOM 3397 C C . PHE B 1 68 ? -25.938 -17.969 -11.5 1 97.5 68 PHE B C 1
ATOM 3399 O O . PHE B 1 68 ? -24.969 -18.484 -10.93 1 97.5 68 PHE B O 1
ATOM 3406 N N . ALA B 1 69 ? -25.844 -16.828 -12.133 1 98.12 69 ALA B N 1
ATOM 3407 C CA . ALA B 1 69 ? -24.641 -16 -12.109 1 98.12 69 ALA B CA 1
ATOM 3408 C C . ALA B 1 69 ? -24.875 -14.695 -11.359 1 98.12 69 ALA B C 1
ATOM 3410 O O . ALA B 1 69 ? -25.969 -14.125 -11.422 1 98.12 69 ALA B O 1
ATOM 3411 N N . VAL B 1 70 ? -23.875 -14.312 -10.648 1 97.75 70 VAL B N 1
ATOM 3412 C CA . VAL B 1 70 ? -23.953 -13.086 -9.859 1 97.75 70 VAL B CA 1
ATOM 3413 C C . VAL B 1 70 ? -22.734 -12.211 -10.156 1 97.75 70 VAL B C 1
ATOM 3415 O O . VAL B 1 70 ? -21.609 -12.695 -10.195 1 97.75 70 VAL B O 1
ATOM 3418 N N . ASN B 1 71 ? -22.969 -10.938 -10.312 1 97.12 71 ASN B N 1
ATOM 3419 C CA . ASN B 1 71 ? -21.875 -10.016 -10.555 1 97.12 71 ASN B CA 1
ATOM 3420 C C . ASN B 1 71 ? -20.812 -10.117 -9.461 1 97.12 71 ASN B C 1
ATOM 3422 O O . ASN B 1 71 ? -21.125 -10.086 -8.273 1 97.12 71 ASN B O 1
ATOM 3426 N N . ASN B 1 72 ? -19.547 -10.211 -9.883 1 97.75 72 ASN B N 1
ATOM 3427 C CA . ASN B 1 72 ? -18.469 -10.492 -8.938 1 97.75 72 ASN B CA 1
ATOM 3428 C C . ASN B 1 72 ? -18.281 -9.344 -7.953 1 97.75 72 ASN B C 1
ATOM 3430 O O . ASN B 1 72 ? -18.125 -9.57 -6.754 1 97.75 72 ASN B O 1
ATOM 3434 N N . ARG B 1 73 ? -18.359 -8.109 -8.383 1 96.31 73 ARG B N 1
ATOM 3435 C CA . ARG B 1 73 ? -18.141 -6.949 -7.523 1 96.31 73 ARG B CA 1
ATOM 3436 C C . ARG B 1 73 ? -19.25 -6.816 -6.496 1 96.31 73 ARG B C 1
ATOM 3438 O O . ARG B 1 73 ? -19 -6.574 -5.316 1 96.31 73 ARG B O 1
ATOM 3445 N N . THR B 1 74 ? -20.438 -6.98 -6.977 1 97.06 74 THR B N 1
ATOM 3446 C CA . THR B 1 74 ? -21.609 -6.785 -6.133 1 97.06 74 THR B CA 1
ATOM 3447 C C . THR B 1 74 ? -21.594 -7.75 -4.953 1 97.06 74 THR B C 1
ATOM 3449 O O . THR B 1 74 ? -21.781 -7.34 -3.803 1 97.06 74 THR B O 1
ATOM 3452 N N . ILE B 1 75 ? -21.375 -8.938 -5.23 1 98.06 75 ILE B N 1
ATOM 3453 C CA . ILE B 1 75 ? -21.484 -9.93 -4.168 1 98.06 75 ILE B CA 1
ATOM 3454 C C . ILE B 1 75 ? -20.281 -9.836 -3.244 1 98.06 75 ILE B C 1
ATOM 3456 O O . ILE B 1 75 ? -20.391 -10.055 -2.035 1 98.06 75 ILE B O 1
ATOM 3460 N N . ILE B 1 76 ? -19.141 -9.586 -3.734 1 98.06 76 ILE B N 1
ATOM 3461 C CA . ILE B 1 76 ? -17.984 -9.391 -2.877 1 98.06 76 ILE B CA 1
ATOM 3462 C C . ILE B 1 76 ? -18.219 -8.211 -1.938 1 98.06 76 ILE B C 1
ATOM 3464 O O . ILE B 1 76 ? -17.969 -8.297 -0.736 1 98.06 76 ILE B O 1
ATOM 3468 N N . ASP B 1 77 ? -18.688 -7.129 -2.479 1 96.56 77 ASP B N 1
ATOM 3469 C CA . ASP B 1 77 ? -19 -5.965 -1.66 1 96.56 77 ASP B CA 1
ATOM 3470 C C . ASP B 1 77 ? -20 -6.32 -0.561 1 96.56 77 ASP B C 1
ATOM 3472 O O . ASP B 1 77 ? -19.969 -5.746 0.529 1 96.56 77 ASP B O 1
ATOM 3476 N N . ALA B 1 78 ? -20.859 -7.203 -0.838 1 96.25 78 ALA B N 1
ATOM 3477 C CA . ALA B 1 78 ? -21.875 -7.617 0.121 1 96.25 78 ALA B CA 1
ATOM 3478 C C . ALA B 1 78 ? -21.25 -8.375 1.292 1 96.25 78 ALA B C 1
ATOM 3480 O O . ALA B 1 78 ? -21.672 -8.203 2.441 1 96.25 78 ALA B O 1
ATOM 3481 N N . VAL B 1 79 ? -20.203 -9.078 1.003 1 96.81 79 VAL B N 1
ATOM 3482 C CA . VAL B 1 79 ? -19.828 -10.031 2.045 1 96.81 79 VAL B CA 1
ATOM 3483 C C . VAL B 1 79 ? -18.469 -9.641 2.631 1 96.81 79 VAL B C 1
ATOM 3485 O O . VAL B 1 79 ? -18.109 -10.086 3.721 1 96.81 79 VAL B O 1
ATOM 3488 N N . LYS B 1 80 ? -17.703 -8.812 1.996 1 95.56 80 LYS B N 1
ATOM 3489 C CA . LYS B 1 80 ? -16.312 -8.562 2.377 1 95.56 80 LYS B CA 1
ATOM 3490 C C . LYS B 1 80 ? -16.219 -7.844 3.719 1 95.56 80 LYS B C 1
ATOM 3492 O O . LYS B 1 80 ? -15.258 -8.016 4.465 1 95.56 80 LYS B O 1
ATOM 3497 N N . GLU B 1 81 ? -17.25 -7.051 4.074 1 93.56 81 GLU B N 1
ATOM 3498 C CA . GLU B 1 81 ? -17.188 -6.27 5.305 1 93.56 81 GLU B CA 1
ATOM 3499 C C . GLU B 1 81 ? -17.984 -6.938 6.418 1 93.56 81 GLU B C 1
ATOM 3501 O O . GLU B 1 81 ? -18.078 -6.414 7.531 1 93.56 81 GLU B O 1
ATOM 3506 N N . LEU B 1 82 ? -18.562 -8.094 6.176 1 96.88 82 LEU B N 1
ATOM 3507 C CA . LEU B 1 82 ? -19.375 -8.773 7.184 1 96.88 82 LEU B CA 1
ATOM 3508 C C . LEU B 1 82 ? -18.5 -9.516 8.18 1 96.88 82 LEU B C 1
ATOM 3510 O O . LEU B 1 82 ? -17.578 -10.25 7.785 1 96.88 82 LEU B O 1
ATOM 3514 N N . PRO B 1 83 ? -18.766 -9.344 9.469 1 95.38 83 PRO B N 1
ATOM 3515 C CA . PRO B 1 83 ? -18.125 -10.25 10.422 1 95.38 83 PRO B CA 1
ATOM 3516 C C . PRO B 1 83 ? -18.578 -11.695 10.266 1 95.38 83 PRO B C 1
ATOM 3518 O O . PRO B 1 83 ? -19.578 -11.961 9.586 1 95.38 83 PRO B O 1
ATOM 3521 N N . GLU B 1 84 ? -17.859 -12.602 10.828 1 97.19 84 GLU B N 1
ATOM 3522 C CA . GLU B 1 84 ? -18.25 -14.008 10.781 1 97.19 84 GLU B CA 1
ATOM 3523 C C . GLU B 1 84 ? -19.625 -14.227 11.391 1 97.19 84 GLU B C 1
ATOM 3525 O O . GLU B 1 84 ? -19.844 -13.898 12.562 1 97.19 84 GLU B O 1
ATOM 3530 N N . GLN B 1 85 ? -20.516 -14.711 10.633 1 97 85 GLN B N 1
ATOM 3531 C CA . GLN B 1 85 ? -21.891 -15.008 11.039 1 97 85 GLN B CA 1
ATOM 3532 C C . GLN B 1 85 ? -22.594 -15.859 9.984 1 97 85 GLN B C 1
ATOM 3534 O O . GLN B 1 85 ? -22.172 -15.922 8.836 1 97 85 GLN B O 1
ATOM 3539 N N . PRO B 1 86 ? -23.688 -16.453 10.344 1 95.94 86 PRO B N 1
ATOM 3540 C CA . PRO B 1 86 ? -24.484 -17.188 9.344 1 95.94 86 PRO B CA 1
ATOM 3541 C C . PRO B 1 86 ? -25.203 -16.25 8.375 1 95.94 86 PRO B C 1
ATOM 3543 O O . PRO B 1 86 ? -25.688 -15.195 8.773 1 95.94 86 PRO B O 1
ATOM 3546 N N . LEU B 1 87 ? -25.203 -16.641 7.145 1 96.38 87 LEU B N 1
ATOM 3547 C CA . LEU B 1 87 ? -25.953 -15.953 6.094 1 96.38 87 LEU B CA 1
ATOM 3548 C C . LEU B 1 87 ? -27.078 -16.828 5.562 1 96.38 87 LEU B C 1
ATOM 3550 O O . LEU B 1 87 ? -26.891 -18.031 5.371 1 96.38 87 LEU B O 1
ATOM 3554 N N . SER B 1 88 ? -28.172 -16.234 5.367 1 96 88 SER B N 1
ATOM 3555 C CA . SER B 1 88 ? -29.266 -16.891 4.656 1 96 88 SER B CA 1
ATOM 3556 C C . SER B 1 88 ? -29.422 -16.328 3.248 1 96 88 SER B C 1
ATOM 3558 O O . SER B 1 88 ? -29.656 -15.125 3.076 1 96 88 SER B O 1
ATOM 3560 N N . LEU B 1 89 ? -29.281 -17.156 2.283 1 95.75 89 LEU B N 1
ATOM 3561 C CA . LEU B 1 89 ? -29.438 -16.75 0.892 1 95.75 89 LEU B CA 1
ATOM 3562 C C . LEU B 1 89 ? -30.734 -17.312 0.312 1 95.75 89 LEU B C 1
ATOM 3564 O O . LEU B 1 89 ? -31.031 -18.5 0.456 1 95.75 89 LEU B O 1
ATOM 3568 N N . ASP B 1 90 ? -31.5 -16.422 -0.231 1 95.88 90 ASP B N 1
ATOM 3569 C CA . ASP B 1 90 ? -32.75 -16.766 -0.92 1 95.88 90 ASP B CA 1
ATOM 3570 C C . ASP B 1 90 ? -32.688 -16.344 -2.387 1 95.88 90 ASP B C 1
ATOM 3572 O O . ASP B 1 90 ? -32.688 -15.156 -2.693 1 95.88 90 ASP B O 1
ATOM 3576 N N . VAL B 1 91 ? -32.688 -17.359 -3.273 1 95.62 91 VAL B N 1
ATOM 3577 C CA . VAL B 1 91 ? -32.594 -17.094 -4.707 1 95.62 91 VAL B CA 1
ATOM 3578 C C . VAL B 1 91 ? -33.969 -17.203 -5.34 1 95.62 91 VAL B C 1
ATOM 3580 O O . VAL B 1 91 ? -34.625 -18.266 -5.277 1 95.62 91 VAL B O 1
ATOM 3583 N N . ASN B 1 92 ? -34.406 -16.094 -5.945 1 95.44 92 ASN B N 1
ATOM 3584 C CA . ASN B 1 92 ? -35.656 -16.047 -6.648 1 95.44 92 ASN B CA 1
ATOM 3585 C C . ASN B 1 92 ? -35.469 -15.977 -8.164 1 95.44 92 ASN B C 1
ATOM 3587 O O . ASN B 1 92 ? -35.188 -14.906 -8.703 1 95.44 92 ASN B O 1
ATOM 3591 N N . MET B 1 93 ? -35.719 -17.078 -8.82 1 93.38 93 MET B N 1
ATOM 3592 C CA . MET B 1 93 ? -35.469 -17.172 -10.258 1 93.38 93 MET B CA 1
ATOM 3593 C C . MET B 1 93 ? -36.531 -16.406 -11.047 1 93.38 93 MET B C 1
ATOM 3595 O O . MET B 1 93 ? -36.25 -15.938 -12.156 1 93.38 93 MET B O 1
ATOM 3599 N N . ASP B 1 94 ? -37.656 -16.25 -10.469 1 94.94 94 ASP B N 1
ATOM 3600 C CA . ASP B 1 94 ? -38.75 -15.516 -11.125 1 94.94 94 ASP B CA 1
ATOM 3601 C C . ASP B 1 94 ? -38.438 -14.016 -11.164 1 94.94 94 ASP B C 1
ATOM 3603 O O . ASP B 1 94 ? -38.625 -13.367 -12.203 1 94.94 94 ASP B O 1
ATOM 3607 N N . GLU B 1 95 ? -37.969 -13.555 -10.07 1 95.62 95 GLU B N 1
ATOM 3608 C CA . GLU B 1 95 ? -37.625 -12.133 -9.969 1 95.62 95 GLU B CA 1
ATOM 3609 C C . GLU B 1 95 ? -36.219 -11.867 -10.508 1 95.62 95 GLU B C 1
ATOM 3611 O O . GLU B 1 95 ? -35.844 -10.711 -10.742 1 95.62 95 GLU B O 1
ATOM 3616 N N . GLN B 1 96 ? -35.469 -12.93 -10.695 1 96.25 96 GLN B N 1
ATOM 3617 C CA . GLN B 1 96 ? -34.062 -12.836 -11.055 1 96.25 96 GLN B CA 1
ATOM 3618 C C . GLN B 1 96 ? -33.281 -12.008 -10.039 1 96.25 96 GLN B C 1
ATOM 3620 O O . GLN B 1 96 ? -32.562 -11.086 -10.414 1 96.25 96 GLN B O 1
ATOM 3625 N N . LYS B 1 97 ? -33.531 -12.375 -8.734 1 97.69 97 LYS B N 1
ATOM 3626 C CA . LYS B 1 97 ? -32.906 -11.664 -7.629 1 97.69 97 LYS B CA 1
ATOM 3627 C C . LYS B 1 97 ? -32.438 -12.633 -6.547 1 97.69 97 LYS B C 1
ATOM 3629 O O . LYS B 1 97 ? -33 -13.719 -6.398 1 97.69 97 LYS B O 1
ATOM 3634 N N . ILE B 1 98 ? -31.422 -12.203 -5.855 1 97.75 98 ILE B N 1
ATOM 3635 C CA . ILE B 1 98 ? -30.969 -12.914 -4.664 1 97.75 98 ILE B CA 1
ATOM 3636 C C . ILE B 1 98 ? -31.125 -12.016 -3.438 1 97.75 98 ILE B C 1
ATOM 3638 O O . ILE B 1 98 ? -30.875 -10.812 -3.51 1 97.75 98 ILE B O 1
ATOM 3642 N N . TYR B 1 99 ? -31.625 -12.602 -2.365 1 98 99 TYR B N 1
ATOM 3643 C CA . TYR B 1 99 ? -31.766 -11.945 -1.073 1 98 99 TYR B CA 1
ATOM 3644 C C . TYR B 1 99 ? -30.812 -12.555 -0.043 1 98 99 TYR B C 1
ATOM 3646 O O . TYR B 1 99 ? -30.875 -13.758 0.221 1 98 99 TYR B O 1
ATOM 3654 N N . ILE B 1 100 ? -29.953 -11.766 0.491 1 97.81 100 ILE B N 1
ATOM 3655 C CA . ILE B 1 100 ? -29.016 -12.211 1.52 1 97.81 100 ILE B CA 1
ATOM 3656 C C . ILE B 1 100 ? -29.391 -11.562 2.857 1 97.81 100 ILE B C 1
ATOM 3658 O O . ILE B 1 100 ? -29.422 -10.336 2.971 1 97.81 100 ILE B O 1
ATOM 3662 N N . THR B 1 101 ? -29.609 -12.383 3.838 1 98.12 101 THR B N 1
ATOM 3663 C CA . THR B 1 101 ? -30 -11.891 5.156 1 98.12 101 THR B CA 1
ATOM 3664 C C . THR B 1 101 ? -28.938 -12.266 6.199 1 98.12 101 THR B C 1
ATOM 3666 O O . THR B 1 101 ? -28.438 -13.391 6.207 1 98.12 101 THR B O 1
ATOM 3669 N N . TYR B 1 102 ? -28.531 -11.352 7.027 1 97.06 102 TYR B N 1
ATOM 3670 C CA . TYR B 1 102 ? -27.641 -11.555 8.164 1 97.06 102 TYR B CA 1
ATOM 3671 C C . TYR B 1 102 ? -28.219 -10.945 9.43 1 97.06 102 TYR B C 1
ATOM 3673 O O . TYR B 1 102 ? -29.391 -10.578 9.461 1 97.06 102 TYR B O 1
ATOM 3681 N N . GLN B 1 103 ? -27.516 -10.938 10.555 1 95.44 103 GLN B N 1
ATOM 3682 C CA . GLN B 1 103 ? -28.047 -10.68 11.891 1 95.44 103 GLN B CA 1
ATOM 3683 C C . GLN B 1 103 ? -28.766 -9.328 11.945 1 95.44 103 GLN B C 1
ATOM 3685 O O . GLN B 1 103 ? -29.891 -9.242 12.438 1 95.44 103 GLN B O 1
ATOM 3690 N N . ASN B 1 104 ? -28.172 -8.25 11.328 1 95.81 104 ASN B N 1
ATOM 3691 C CA . ASN B 1 104 ? -28.734 -6.918 11.516 1 95.81 104 ASN B CA 1
ATOM 3692 C C . ASN B 1 104 ? -29.109 -6.273 10.188 1 95.81 104 ASN B C 1
ATOM 3694 O O . ASN B 1 104 ? -29.359 -5.07 10.125 1 95.81 104 ASN B O 1
ATOM 3698 N N . GLY B 1 105 ? -29.188 -7.168 9.078 1 97.88 105 GLY B N 1
ATOM 3699 C CA . GLY B 1 105 ? -29.438 -6.512 7.809 1 97.88 105 GLY B CA 1
ATOM 3700 C C . GLY B 1 105 ? -29.625 -7.48 6.656 1 97.88 105 GLY B C 1
ATOM 3701 O O . GLY B 1 105 ? -29.781 -8.688 6.875 1 97.88 105 GLY B O 1
ATOM 3702 N N . SER B 1 106 ? -29.719 -6.855 5.492 1 98.38 106 SER B N 1
ATOM 3703 C CA . SER B 1 106 ? -29.953 -7.656 4.297 1 98.38 106 SER B CA 1
ATOM 3704 C C . SER B 1 106 ? -29.516 -6.914 3.039 1 98.38 106 SER B C 1
ATOM 3706 O O . SER B 1 106 ? -29.391 -5.688 3.047 1 98.38 106 SER B O 1
ATOM 3708 N N . TYR B 1 107 ? -29.25 -7.703 2.041 1 98.25 107 TYR B N 1
ATOM 3709 C CA . TYR B 1 107 ? -28.938 -7.234 0.691 1 98.25 107 TYR B CA 1
ATOM 3710 C C . TYR B 1 107 ? -29.875 -7.879 -0.328 1 98.25 107 TYR B C 1
ATOM 3712 O O . TYR B 1 107 ? -30.375 -8.984 -0.11 1 98.25 107 TYR B O 1
ATOM 3720 N N . ASN B 1 108 ? -30.078 -7.246 -1.377 1 97.75 108 ASN B N 1
ATOM 3721 C CA . ASN B 1 108 ? -30.609 -7.918 -2.557 1 97.75 108 ASN B CA 1
ATOM 3722 C C . ASN B 1 108 ? -30.094 -7.297 -3.846 1 97.75 108 ASN B C 1
ATOM 3724 O O . ASN B 1 108 ? -29.859 -6.086 -3.908 1 97.75 108 ASN B O 1
ATOM 3728 N N . PHE B 1 109 ? -29.906 -8.062 -4.824 1 98.06 109 PHE B N 1
ATOM 3729 C CA . PHE B 1 109 ? -29.391 -7.625 -6.113 1 98.06 109 PHE B CA 1
ATOM 3730 C C . PHE B 1 109 ? -29.688 -8.656 -7.195 1 98.06 109 PHE B C 1
ATOM 3732 O O . PHE B 1 109 ? -30.062 -9.789 -6.891 1 98.06 109 PHE B O 1
ATOM 3739 N N . PRO B 1 110 ? -29.547 -8.25 -8.422 1 98 110 PRO B N 1
ATOM 3740 C CA . PRO B 1 110 ? -29.938 -9.117 -9.539 1 98 110 PRO B CA 1
ATOM 3741 C C . PRO B 1 110 ? -29 -10.312 -9.727 1 98 110 PRO B C 1
ATOM 3743 O O . PRO B 1 110 ? -27.828 -10.25 -9.336 1 98 110 PRO B O 1
ATOM 3746 N N . ILE B 1 111 ? -29.578 -11.391 -10.266 1 97.62 111 ILE B N 1
ATOM 3747 C CA . ILE B 1 111 ? -28.828 -12.539 -10.75 1 97.62 111 ILE B CA 1
ATOM 3748 C C . ILE B 1 111 ? -29.109 -12.75 -12.234 1 97.62 111 ILE B C 1
ATOM 3750 O O . ILE B 1 111 ? -30 -12.117 -12.805 1 97.62 111 ILE B O 1
ATOM 3754 N N . GLN B 1 112 ? -28.266 -13.523 -12.859 1 95.75 112 GLN B N 1
ATOM 3755 C CA . GLN B 1 112 ? -28.422 -13.836 -14.273 1 95.75 112 GLN B CA 1
ATOM 3756 C C . GLN B 1 112 ? -28.484 -15.344 -14.5 1 95.75 112 GLN B C 1
ATOM 3758 O O . GLN B 1 112 ? -27.922 -16.125 -13.719 1 95.75 112 GLN B O 1
ATOM 3763 N N . PRO B 1 113 ? -29.172 -15.68 -15.594 1 95.62 113 PRO B N 1
ATOM 3764 C CA . PRO B 1 113 ? -29.172 -17.109 -15.93 1 95.62 113 PRO B CA 1
ATOM 3765 C C . PRO B 1 113 ? -27.766 -17.641 -16.219 1 95.62 113 PRO B C 1
ATOM 3767 O O . PRO B 1 113 ? -26.938 -16.938 -16.812 1 95.62 113 PRO B O 1
ATOM 3770 N N . ALA B 1 114 ? -27.594 -18.828 -15.875 1 95.5 114 ALA B N 1
ATOM 3771 C CA . ALA B 1 114 ? -26.297 -19.469 -15.961 1 95.5 114 ALA B CA 1
ATOM 3772 C C . ALA B 1 114 ? -26.016 -19.984 -17.375 1 95.5 114 ALA B C 1
ATOM 3774 O O . ALA B 1 114 ? -24.875 -20.328 -17.703 1 95.5 114 ALA B O 1
ATOM 3775 N N . ASP B 1 115 ? -26.891 -19.938 -18.25 1 93.25 115 ASP B N 1
ATOM 3776 C CA . ASP B 1 115 ? -26.859 -20.688 -19.5 1 93.25 115 ASP B CA 1
ATOM 3777 C C . ASP B 1 115 ? -25.719 -20.219 -20.406 1 93.25 115 ASP B C 1
ATOM 3779 O O . ASP B 1 115 ? -25.141 -21 -21.141 1 93.25 115 ASP B O 1
ATOM 3783 N N . GLU B 1 116 ? -25.422 -19 -20.266 1 92.19 116 GLU B N 1
ATOM 3784 C CA . GLU B 1 116 ? -24.438 -18.438 -21.172 1 92.19 116 GLU B CA 1
ATOM 3785 C C . GLU B 1 116 ? -23.031 -18.562 -20.609 1 92.19 116 GLU B C 1
ATOM 3787 O O . GLU B 1 116 ? -22.047 -18.234 -21.281 1 92.19 116 GLU B O 1
ATOM 3792 N N . PHE B 1 117 ? -22.953 -19.047 -19.453 1 95.44 117 PHE B N 1
ATOM 3793 C CA . PHE B 1 117 ? -21.625 -19.219 -18.875 1 95.44 117 PHE B CA 1
ATOM 3794 C C . PHE B 1 117 ? -20.875 -20.344 -19.594 1 95.44 117 PHE B C 1
ATOM 3796 O O . PHE B 1 117 ? -21.375 -21.453 -19.719 1 95.44 117 PHE B O 1
ATOM 3803 N N . PRO B 1 118 ? -19.703 -20.062 -20.031 1 92.62 118 PRO B N 1
ATOM 3804 C CA . PRO B 1 118 ? -18.984 -21.078 -20.828 1 92.62 118 PRO B CA 1
ATOM 3805 C C . PRO B 1 118 ? -18.688 -22.344 -20.031 1 92.62 118 PRO B C 1
ATOM 3807 O O . PRO B 1 118 ? -18.359 -22.266 -18.844 1 92.62 118 PRO B O 1
ATOM 3810 N N . LYS B 1 119 ? -18.812 -23.375 -20.703 1 88.56 119 LYS B N 1
ATOM 3811 C CA . LYS B 1 119 ? -18.5 -24.656 -20.078 1 88.56 119 LYS B CA 1
ATOM 3812 C C . LYS B 1 119 ? -17.047 -25.062 -20.359 1 88.56 119 LYS B C 1
ATOM 3814 O O . LYS B 1 119 ? -16.547 -24.844 -21.453 1 88.56 119 LYS B O 1
ATOM 3819 N N . VAL B 1 120 ? -16.484 -25.641 -19.344 1 86.19 120 VAL B N 1
ATOM 3820 C CA . VAL B 1 120 ? -15.117 -26.125 -19.469 1 86.19 120 VAL B CA 1
ATOM 3821 C C . VAL B 1 120 ? -15.117 -27.469 -20.203 1 86.19 120 VAL B C 1
ATOM 3823 O O . VAL B 1 120 ? -15.898 -28.359 -19.875 1 86.19 120 VAL B O 1
ATOM 3826 N N . GLN B 1 121 ? -14.273 -27.516 -21.172 1 84.44 121 GLN B N 1
ATOM 3827 C CA . GLN B 1 121 ? -14.117 -28.797 -21.875 1 84.44 121 GLN B CA 1
ATOM 3828 C C . GLN B 1 121 ? -13.242 -29.75 -21.062 1 84.44 121 GLN B C 1
ATOM 3830 O O . GLN B 1 121 ? -12.156 -29.375 -20.625 1 84.44 121 GLN B O 1
ATOM 3835 N N . PRO B 1 122 ? -13.773 -30.953 -20.938 1 85.19 122 PRO B N 1
ATOM 3836 C CA . PRO B 1 122 ? -12.969 -31.906 -20.172 1 85.19 122 PRO B CA 1
ATOM 3837 C C . PRO B 1 122 ? -11.703 -32.344 -20.922 1 85.19 122 PRO B C 1
ATOM 3839 O O . PRO B 1 122 ? -11.68 -32.344 -22.156 1 85.19 122 PRO B O 1
ATOM 3842 N N . ILE B 1 123 ? -10.688 -32.594 -20.156 1 87.75 123 ILE B N 1
ATOM 3843 C CA . ILE B 1 123 ? -9.43 -33.094 -20.719 1 87.75 123 ILE B CA 1
ATOM 3844 C C . ILE B 1 123 ? -9.602 -34.531 -21.188 1 87.75 123 ILE B C 1
ATOM 3846 O O . ILE B 1 123 ? -10.383 -35.281 -20.625 1 87.75 123 ILE B O 1
ATOM 3850 N N . ALA B 1 124 ? -8.875 -34.906 -22.219 1 84.5 124 ALA B N 1
ATOM 3851 C CA . ALA B 1 124 ? -8.984 -36.219 -22.812 1 84.5 124 ALA B CA 1
ATOM 3852 C C . ALA B 1 124 ? -8.609 -37.312 -21.828 1 84.5 124 ALA B C 1
ATOM 3854 O O . ALA B 1 124 ? -7.82 -37.094 -20.906 1 84.5 124 ALA B O 1
ATOM 3855 N N . ALA B 1 125 ? -9.133 -38.469 -21.969 1 84.44 125 ALA B N 1
ATOM 3856 C CA . ALA B 1 125 ? -8.891 -39.625 -21.094 1 84.44 125 ALA B CA 1
ATOM 3857 C C . ALA B 1 125 ? -7.422 -40.062 -21.156 1 84.44 125 ALA B C 1
ATOM 3859 O O . ALA B 1 125 ? -6.875 -40.531 -20.156 1 84.44 125 ALA B O 1
ATOM 3860 N N . GLY B 1 126 ? -6.672 -39.812 -22.219 1 87.19 126 GLY B N 1
ATOM 3861 C CA . GLY B 1 126 ? -5.281 -40.219 -22.375 1 87.19 126 GLY B CA 1
ATOM 3862 C C . GLY B 1 126 ? -4.301 -39.156 -21.906 1 87.19 126 GLY B C 1
ATOM 3863 O O . GLY B 1 126 ? -3.107 -39.25 -22.203 1 87.19 126 GLY B O 1
ATOM 3864 N N . ALA B 1 127 ? -4.777 -38.281 -21.109 1 91.38 127 ALA B N 1
ATOM 3865 C CA . ALA B 1 127 ? -3.918 -37.188 -20.625 1 91.38 127 ALA B CA 1
ATOM 3866 C C . ALA B 1 127 ? -2.896 -37.719 -19.609 1 91.38 127 ALA B C 1
ATOM 3868 O O . ALA B 1 127 ? -3.15 -38.719 -18.922 1 91.38 127 ALA B O 1
ATOM 3869 N N . THR B 1 128 ? -1.717 -37.156 -19.594 1 95.31 128 THR B N 1
ATOM 3870 C CA . THR B 1 128 ? -0.699 -37.469 -18.594 1 95.31 128 THR B CA 1
ATOM 3871 C C . THR B 1 128 ? -1.108 -36.938 -17.219 1 95.31 128 THR B C 1
ATOM 3873 O O . THR B 1 128 ? -1.738 -35.906 -17.109 1 95.31 128 THR B O 1
ATOM 3876 N N . THR B 1 129 ? -0.75 -37.719 -16.188 1 96.44 129 THR B N 1
ATOM 3877 C CA . THR B 1 129 ? -1.113 -37.344 -14.836 1 96.44 129 THR B CA 1
ATOM 3878 C C . THR B 1 129 ? 0.121 -37.281 -13.938 1 96.44 129 THR B C 1
ATOM 3880 O O . THR B 1 129 ? 0.951 -38.219 -13.969 1 96.44 129 THR B O 1
ATOM 3883 N N . ILE B 1 130 ? 0.235 -36.219 -13.211 1 96.56 130 ILE B N 1
ATOM 3884 C CA . ILE B 1 130 ? 1.258 -36.062 -12.188 1 96.56 130 ILE B CA 1
ATOM 3885 C C . ILE B 1 130 ? 0.598 -35.75 -10.844 1 96.56 130 ILE B C 1
ATOM 3887 O O . ILE B 1 130 ? -0.369 -34.969 -10.781 1 96.56 130 ILE B O 1
ATOM 3891 N N . THR B 1 131 ? 1.07 -36.406 -9.82 1 97.44 131 THR B N 1
ATOM 3892 C CA . THR B 1 131 ? 0.664 -36.062 -8.461 1 97.44 131 THR B CA 1
ATOM 3893 C C . THR B 1 131 ? 1.821 -35.438 -7.688 1 97.44 131 THR B C 1
ATOM 3895 O O . THR B 1 131 ? 2.928 -36 -7.668 1 97.44 131 THR B O 1
ATOM 3898 N N . ILE B 1 132 ? 1.54 -34.344 -7.125 1 96.69 132 ILE B N 1
ATOM 3899 C CA . ILE B 1 132 ? 2.59 -33.625 -6.43 1 96.69 132 ILE B CA 1
ATOM 3900 C C . ILE B 1 132 ? 2.045 -33.062 -5.117 1 96.69 132 ILE B C 1
ATOM 3902 O O . ILE B 1 132 ? 0.88 -32.656 -5.043 1 96.69 132 ILE B O 1
ATOM 3906 N N . ASP B 1 133 ? 2.891 -33.094 -4.133 1 95.94 133 ASP B N 1
ATOM 3907 C CA . ASP B 1 133 ? 2.514 -32.469 -2.865 1 95.94 133 ASP B CA 1
ATOM 3908 C C . ASP B 1 133 ? 2.254 -30.969 -3.039 1 95.94 133 ASP B C 1
ATOM 3910 O O . ASP B 1 133 ? 3.002 -30.281 -3.734 1 95.94 133 ASP B O 1
ATOM 3914 N N . ALA B 1 134 ? 1.226 -30.453 -2.35 1 96.19 134 ALA B N 1
ATOM 3915 C CA . ALA B 1 134 ? 0.792 -29.078 -2.51 1 96.19 134 ALA B CA 1
ATOM 3916 C C . ALA B 1 134 ? 1.896 -28.109 -2.105 1 96.19 134 ALA B C 1
ATOM 3918 O O . ALA B 1 134 ? 2.139 -27.109 -2.793 1 96.19 134 ALA B O 1
ATOM 3919 N N . ASP B 1 135 ? 2.568 -28.391 -1.03 1 94.88 135 ASP B N 1
ATOM 3920 C CA . ASP B 1 135 ? 3.625 -27.5 -0.547 1 94.88 135 ASP B CA 1
ATOM 3921 C C . ASP B 1 135 ? 4.797 -27.469 -1.523 1 94.88 135 ASP B C 1
ATOM 3923 O O . ASP B 1 135 ? 5.363 -26.391 -1.781 1 94.88 135 ASP B O 1
ATOM 3927 N N . ILE B 1 136 ? 5.141 -28.609 -2.051 1 95.88 136 ILE B N 1
ATOM 3928 C CA . ILE B 1 136 ? 6.246 -28.719 -2.996 1 95.88 136 ILE B CA 1
ATOM 3929 C C . ILE B 1 136 ? 5.922 -27.922 -4.258 1 95.88 136 ILE B C 1
ATOM 3931 O O . ILE B 1 136 ? 6.75 -27.141 -4.746 1 95.88 136 ILE B O 1
ATOM 3935 N N . LEU B 1 137 ? 4.699 -28.109 -4.707 1 97.25 137 LEU B N 1
ATOM 3936 C CA . LEU B 1 137 ? 4.301 -27.375 -5.906 1 97.25 137 LEU B CA 1
ATOM 3937 C C . LEU B 1 137 ? 4.297 -25.875 -5.652 1 97.25 137 LEU B C 1
ATOM 3939 O O . LEU B 1 137 ? 4.816 -25.094 -6.465 1 97.25 137 LEU B O 1
ATOM 3943 N N . ALA B 1 138 ? 3.74 -25.453 -4.551 1 96.25 138 ALA B N 1
ATOM 3944 C CA . ALA B 1 138 ? 3.664 -24.031 -4.211 1 96.25 138 ALA B CA 1
ATOM 3945 C C . ALA B 1 138 ? 5.059 -23.406 -4.129 1 96.25 138 ALA B C 1
ATOM 3947 O O . ALA B 1 138 ? 5.297 -22.328 -4.68 1 96.25 138 ALA B O 1
ATOM 3948 N N . GLU B 1 139 ? 5.949 -24.047 -3.477 1 95.5 139 GLU B N 1
ATOM 3949 C CA . GLU B 1 139 ? 7.309 -23.547 -3.311 1 95.5 139 GLU B CA 1
ATOM 3950 C C . GLU B 1 139 ? 8.016 -23.422 -4.656 1 95.5 139 GLU B C 1
ATOM 3952 O O . GLU B 1 139 ? 8.719 -22.438 -4.906 1 95.5 139 GLU B O 1
ATOM 3957 N N . ASN B 1 140 ? 7.832 -24.438 -5.473 1 97.06 140 ASN B N 1
ATOM 3958 C CA . ASN B 1 140 ? 8.477 -24.422 -6.781 1 97.06 140 ASN B CA 1
ATOM 3959 C C . ASN B 1 140 ? 7.922 -23.328 -7.672 1 97.06 140 ASN B C 1
ATOM 3961 O O . ASN B 1 140 ? 8.672 -22.641 -8.367 1 97.06 140 ASN B O 1
ATOM 3965 N N . ILE B 1 141 ? 6.645 -23.109 -7.602 1 97.75 141 ILE B N 1
ATOM 3966 C CA . ILE B 1 141 ? 6.027 -22.016 -8.359 1 97.75 141 ILE B CA 1
ATOM 3967 C C . ILE B 1 141 ? 6.539 -20.672 -7.848 1 97.75 141 ILE B C 1
ATOM 3969 O O . ILE B 1 141 ? 6.961 -19.828 -8.633 1 97.75 141 ILE B O 1
ATOM 3973 N N . ASN B 1 142 ? 6.613 -20.516 -6.598 1 96.25 142 ASN B N 1
ATOM 3974 C CA . ASN B 1 142 ? 7.047 -19.266 -5.973 1 96.25 142 ASN B CA 1
ATOM 3975 C C . ASN B 1 142 ? 8.484 -18.922 -6.34 1 96.25 142 ASN B C 1
ATOM 3977 O O . ASN B 1 142 ? 8.805 -17.766 -6.605 1 96.25 142 ASN B O 1
ATOM 3981 N N . ARG B 1 143 ? 9.297 -19.906 -6.441 1 96.62 143 ARG B N 1
ATOM 3982 C CA . ARG B 1 143 ? 10.719 -19.719 -6.711 1 96.62 143 ARG B CA 1
ATOM 3983 C C . ARG B 1 143 ? 10.961 -19.438 -8.188 1 96.62 143 ARG B C 1
ATOM 3985 O O . ARG B 1 143 ? 12.039 -18.969 -8.57 1 96.62 143 ARG B O 1
ATOM 3992 N N . SER B 1 144 ? 9.914 -19.688 -8.977 1 98.25 144 SER B N 1
ATOM 3993 C CA . SER B 1 144 ? 10.211 -19.719 -10.406 1 98.25 144 SER B CA 1
ATOM 3994 C C . SER B 1 144 ? 9.508 -18.594 -11.133 1 98.25 144 SER B C 1
ATOM 3996 O O . SER B 1 144 ? 9.984 -18.109 -12.172 1 98.25 144 SER B O 1
ATOM 3998 N N . LEU B 1 145 ? 8.43 -18.109 -10.602 1 98 145 LEU B N 1
ATOM 3999 C CA . LEU B 1 145 ? 7.52 -17.234 -11.32 1 98 145 LEU B CA 1
ATOM 4000 C C . LEU B 1 145 ? 8.242 -15.961 -11.773 1 98 145 LEU B C 1
ATOM 4002 O O . LEU B 1 145 ? 8.039 -15.5 -12.898 1 98 145 LEU B O 1
ATOM 4006 N N . PHE B 1 146 ? 9.102 -15.398 -10.984 1 97.5 146 PHE B N 1
ATOM 4007 C CA . PHE B 1 146 ? 9.734 -14.117 -11.25 1 97.5 146 PHE B CA 1
ATOM 4008 C C . PHE B 1 146 ? 10.641 -14.203 -12.469 1 97.5 146 PHE B C 1
ATOM 4010 O O . PHE B 1 146 ? 10.992 -13.18 -13.07 1 97.5 146 PHE B O 1
ATOM 4017 N N . ALA B 1 147 ? 11.023 -15.398 -12.836 1 98.44 147 ALA B N 1
ATOM 4018 C CA . ALA B 1 147 ? 12.023 -15.578 -13.883 1 98.44 147 ALA B CA 1
ATOM 4019 C C . ALA B 1 147 ? 11.367 -15.734 -15.25 1 98.44 147 ALA B C 1
ATOM 4021 O O . ALA B 1 147 ? 12.055 -15.805 -16.266 1 98.44 147 ALA B O 1
ATOM 4022 N N . THR B 1 148 ? 10.047 -15.789 -15.258 1 98.31 148 THR B N 1
ATOM 4023 C CA . THR B 1 148 ? 9.367 -15.898 -16.547 1 98.31 148 THR B CA 1
ATOM 4024 C C . THR B 1 148 ? 9.523 -14.609 -17.344 1 98.31 148 THR B C 1
ATOM 4026 O O . THR B 1 148 ? 9.742 -13.539 -16.781 1 98.31 148 THR B O 1
ATOM 4029 N N . ALA B 1 149 ? 9.406 -14.719 -18.625 1 97.44 149 ALA B N 1
ATOM 4030 C CA . ALA B 1 149 ? 9.5 -13.562 -19.5 1 97.44 149 ALA B CA 1
ATOM 4031 C C . ALA B 1 149 ? 8.133 -12.914 -19.703 1 97.44 149 ALA B C 1
ATOM 4033 O O . ALA B 1 149 ? 7.133 -13.375 -19.141 1 97.44 149 ALA B O 1
ATOM 4034 N N . GLN B 1 150 ? 8.188 -11.789 -20.219 1 94.38 150 GLN B N 1
ATOM 4035 C CA . GLN B 1 150 ? 7.012 -11.102 -20.75 1 94.38 150 GLN B CA 1
ATOM 4036 C C . GLN B 1 150 ? 7.211 -10.727 -22.219 1 94.38 150 GLN B C 1
ATOM 4038 O O . GLN B 1 150 ? 7.094 -9.555 -22.594 1 94.38 150 GLN B O 1
ATOM 4043 N N . ASP B 1 151 ? 7.484 -11.734 -22.984 1 89.81 151 ASP B N 1
ATOM 4044 C CA . ASP B 1 151 ? 7.863 -11.555 -24.391 1 89.81 151 ASP B CA 1
ATOM 4045 C C . ASP B 1 151 ? 6.719 -11.953 -25.312 1 89.81 151 ASP B C 1
ATOM 4047 O O . ASP B 1 151 ? 6.32 -13.117 -25.359 1 89.81 151 ASP B O 1
ATOM 4051 N N . GLU B 1 152 ? 6.312 -11.117 -26.172 1 91.06 152 GLU B N 1
ATOM 4052 C CA . GLU B 1 152 ? 5.227 -11.422 -27.094 1 91.06 152 GLU B CA 1
ATOM 4053 C C . GLU B 1 152 ? 5.727 -12.242 -28.281 1 91.06 152 GLU B C 1
ATOM 4055 O O . GLU B 1 152 ? 4.965 -13.008 -28.875 1 91.06 152 GLU B O 1
ATOM 4060 N N . LEU B 1 153 ? 7.008 -12.109 -28.562 1 91.75 153 LEU B N 1
ATOM 4061 C CA . LEU B 1 153 ? 7.594 -12.805 -29.703 1 91.75 153 LEU B CA 1
ATOM 4062 C C . LEU B 1 153 ? 7.934 -14.25 -29.344 1 91.75 153 LEU B C 1
ATOM 4064 O O . LEU B 1 153 ? 7.98 -15.117 -30.219 1 91.75 153 LEU B O 1
ATOM 4068 N N . ARG B 1 154 ? 8.234 -14.516 -28.094 1 91.62 154 ARG B N 1
ATOM 4069 C CA . ARG B 1 154 ? 8.555 -15.859 -27.625 1 91.62 154 ARG B CA 1
ATOM 4070 C C . ARG B 1 154 ? 7.66 -16.25 -26.453 1 91.62 154 ARG B C 1
ATOM 4072 O O . ARG B 1 154 ? 8.141 -16.422 -25.328 1 91.62 154 ARG B O 1
ATOM 4079 N N . PRO B 1 155 ? 6.461 -16.562 -26.703 1 96.06 155 PRO B N 1
ATOM 4080 C CA . PRO B 1 155 ? 5.504 -16.812 -25.625 1 96.06 155 PRO B CA 1
ATOM 4081 C C . PRO B 1 155 ? 5.84 -18.062 -24.812 1 96.06 155 PRO B C 1
ATOM 4083 O O . PRO B 1 155 ? 5.383 -18.188 -23.672 1 96.06 155 PRO B O 1
ATOM 4086 N N . VAL B 1 156 ? 6.59 -18.938 -25.359 1 97.5 156 VAL B N 1
ATOM 4087 C CA . VAL B 1 156 ? 6.941 -20.172 -24.672 1 97.5 156 VAL B CA 1
ATOM 4088 C C . VAL B 1 156 ? 7.73 -19.859 -23.406 1 97.5 156 VAL B C 1
ATOM 4090 O O . VAL B 1 156 ? 7.793 -20.688 -22.484 1 97.5 156 VAL B O 1
ATOM 4093 N N . MET B 1 157 ? 8.289 -18.656 -23.312 1 97.44 157 MET B N 1
ATOM 4094 C CA . MET B 1 157 ? 9.102 -18.281 -22.156 1 97.44 157 MET B CA 1
ATOM 4095 C C . MET B 1 157 ? 8.266 -17.547 -21.125 1 97.44 157 MET B C 1
ATOM 4097 O O . MET B 1 157 ? 8.773 -17.172 -20.062 1 97.44 157 MET B O 1
ATOM 4101 N N . ASN B 1 158 ? 6.984 -17.344 -21.406 1 98.12 158 ASN B N 1
ATOM 4102 C CA . ASN B 1 158 ? 6.105 -16.562 -20.531 1 98.12 158 ASN B CA 1
ATOM 4103 C C . ASN B 1 158 ? 5.414 -17.453 -19.5 1 98.12 158 ASN B C 1
ATOM 4105 O O . ASN B 1 158 ? 4.391 -17.062 -18.938 1 98.12 158 ASN B O 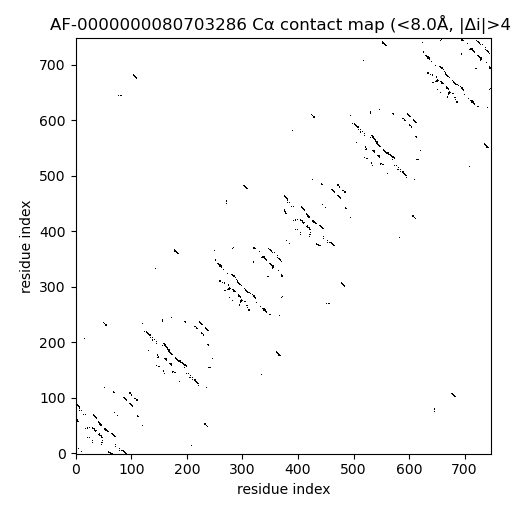1
ATOM 4109 N N . GLY B 1 159 ? 5.941 -18.641 -19.234 1 98.56 159 GLY B N 1
ATOM 4110 C CA . GLY B 1 159 ? 5.348 -19.578 -18.297 1 98.56 159 GLY B CA 1
ATOM 4111 C C . GLY B 1 159 ? 6.371 -20.484 -17.625 1 98.56 159 GLY B C 1
ATOM 4112 O O . GLY B 1 159 ? 7.574 -20.297 -17.797 1 98.56 159 GLY B O 1
ATOM 4113 N N . LEU B 1 160 ? 5.871 -21.328 -16.812 1 98.81 160 LEU B N 1
ATOM 4114 C CA . LEU B 1 160 ? 6.676 -22.344 -16.156 1 98.81 160 LEU B CA 1
ATOM 4115 C C . LEU B 1 160 ? 6.719 -23.625 -16.969 1 98.81 160 LEU B C 1
ATOM 4117 O O . LEU B 1 160 ? 5.672 -24.172 -17.344 1 98.81 160 LEU B O 1
ATOM 4121 N N . TYR B 1 161 ? 7.879 -24.109 -17.25 1 98.81 161 TYR B N 1
ATOM 4122 C CA . TYR B 1 161 ? 8.078 -25.344 -18 1 98.81 161 TYR B CA 1
ATOM 4123 C C . T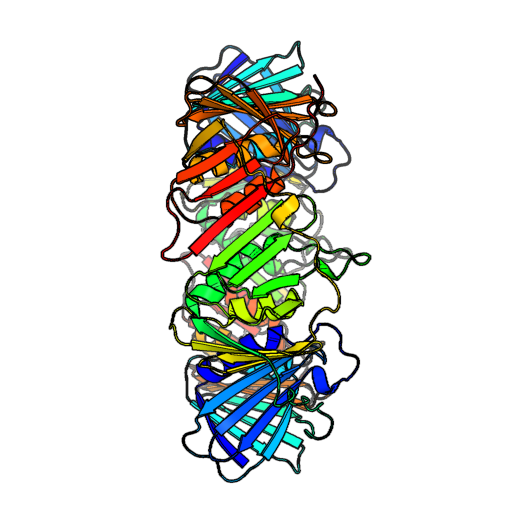YR B 1 161 ? 8.164 -26.531 -17.062 1 98.81 161 TYR B C 1
ATOM 4125 O O . TYR B 1 161 ? 9.062 -26.609 -16.219 1 98.81 161 TYR B O 1
ATOM 4133 N N . PHE B 1 162 ? 7.18 -27.391 -17.188 1 98.88 162 PHE B N 1
ATOM 4134 C CA . PHE B 1 162 ? 7.203 -28.672 -16.484 1 98.88 162 PHE B CA 1
ATOM 4135 C C . PHE B 1 162 ? 7.812 -29.75 -17.359 1 98.88 162 PHE B C 1
ATOM 4137 O O . PHE B 1 162 ? 7.254 -30.109 -18.391 1 98.88 162 PHE B O 1
ATOM 4144 N N . ASP B 1 163 ? 8.93 -30.25 -16.906 1 98.62 163 ASP B N 1
ATOM 4145 C CA . ASP B 1 163 ? 9.719 -31.219 -17.656 1 98.62 163 ASP B CA 1
ATOM 4146 C C . ASP B 1 163 ? 9.82 -32.562 -16.922 1 98.62 163 ASP B C 1
ATOM 4148 O O . ASP B 1 163 ? 10.664 -32.719 -16.031 1 98.62 163 ASP B O 1
ATOM 4152 N N . LEU B 1 164 ? 8.945 -33.5 -17.344 1 98.5 164 LEU B N 1
ATOM 4153 C CA . LEU B 1 164 ? 8.891 -34.812 -16.703 1 98.5 164 LEU B CA 1
ATOM 4154 C C . LEU B 1 164 ? 9.781 -35.812 -17.438 1 98.5 164 LEU B C 1
ATOM 4156 O O . LEU B 1 164 ? 9.602 -36.062 -18.625 1 98.5 164 LEU B O 1
ATOM 4160 N N . SER B 1 165 ? 10.773 -36.344 -16.703 1 98.06 165 SER B N 1
ATOM 4161 C CA . SER B 1 165 ? 11.711 -37.312 -17.266 1 98.06 165 SER B CA 1
ATOM 4162 C C . SER B 1 165 ? 11.82 -38.531 -16.391 1 98.06 165 SER B C 1
ATOM 4164 O O . SER B 1 165 ? 11.086 -38.688 -15.398 1 98.06 165 SER B O 1
ATOM 4166 N N . ALA B 1 166 ? 12.664 -39.438 -16.75 1 97.75 166 ALA B N 1
ATOM 4167 C CA . ALA B 1 166 ? 12.867 -40.656 -16.016 1 97.75 166 ALA B CA 1
ATOM 4168 C C . ALA B 1 166 ? 13.57 -40.406 -14.688 1 97.75 166 ALA B C 1
ATOM 4170 O O . ALA B 1 166 ? 13.531 -41.25 -13.773 1 97.75 166 ALA B O 1
ATOM 4171 N N . ASP B 1 167 ? 14.141 -39.281 -14.547 1 97.44 167 ASP B N 1
ATOM 4172 C CA . ASP B 1 167 ? 14.969 -39.031 -13.375 1 97.44 167 ASP B CA 1
ATOM 4173 C C . ASP B 1 167 ? 14.242 -38.125 -12.391 1 97.44 167 ASP B C 1
ATOM 4175 O O . ASP B 1 167 ? 14.461 -38.188 -11.18 1 97.44 167 ASP B O 1
ATOM 4179 N N . SER B 1 168 ? 13.461 -37.188 -12.953 1 98.38 168 SER B N 1
ATOM 4180 C CA . SER B 1 168 ? 12.852 -36.156 -12.086 1 98.38 168 SER B CA 1
ATOM 4181 C C . SER B 1 168 ? 11.812 -35.344 -12.836 1 98.38 168 SER B C 1
ATOM 4183 O O . SER B 1 168 ? 11.672 -35.469 -14.055 1 98.38 168 SER B O 1
ATOM 4185 N N . LEU B 1 169 ? 11.102 -34.594 -12.125 1 98.75 169 LEU B N 1
ATOM 4186 C CA . LEU B 1 169 ? 10.336 -33.469 -12.664 1 98.75 169 LEU B CA 1
ATOM 4187 C C . LEU B 1 169 ? 11.086 -32.156 -12.453 1 98.75 169 LEU B C 1
ATOM 4189 O O . LEU B 1 169 ? 11.391 -31.766 -11.32 1 98.75 169 LEU B O 1
ATOM 4193 N N . ALA B 1 170 ? 11.383 -31.484 -13.516 1 98.75 170 ALA B N 1
ATOM 4194 C CA . ALA B 1 170 ? 11.984 -30.156 -13.438 1 98.75 170 ALA B CA 1
ATOM 4195 C C . ALA B 1 170 ? 10.953 -29.078 -13.719 1 98.75 170 ALA B C 1
ATOM 4197 O O . ALA B 1 170 ? 10.195 -29.156 -14.695 1 98.75 170 ALA B O 1
ATOM 4198 N N . ILE B 1 171 ? 10.844 -28.125 -12.891 1 98.81 171 ILE B N 1
ATOM 4199 C CA . ILE B 1 171 ? 10.055 -26.922 -13.125 1 98.81 171 ILE B CA 1
ATOM 4200 C C . ILE B 1 171 ? 10.984 -25.734 -13.398 1 98.81 171 ILE B C 1
ATOM 4202 O O . ILE B 1 171 ? 11.781 -25.344 -12.539 1 98.81 171 ILE B O 1
ATOM 4206 N N . VAL B 1 172 ? 10.844 -25.141 -14.578 1 98.81 172 VAL B N 1
ATOM 4207 C CA . VAL B 1 172 ? 11.859 -24.234 -15.094 1 98.81 172 VAL B CA 1
ATOM 4208 C C . VAL B 1 172 ? 11.203 -22.938 -15.562 1 98.81 172 VAL B C 1
ATOM 4210 O O . VAL B 1 172 ? 10.109 -22.969 -16.141 1 98.81 172 VAL B O 1
ATOM 4213 N N . ALA B 1 173 ? 11.828 -21.828 -15.312 1 98.75 173 ALA B N 1
ATOM 4214 C CA . ALA B 1 173 ? 11.453 -20.547 -15.883 1 98.75 173 ALA B CA 1
ATOM 4215 C C . ALA B 1 173 ? 12.695 -19.734 -16.25 1 98.75 173 ALA B C 1
ATOM 4217 O O . ALA B 1 173 ? 13.727 -19.812 -15.586 1 98.75 173 ALA B O 1
ATOM 4218 N N . SER B 1 174 ? 12.609 -18.984 -17.312 1 98.25 174 SER B N 1
ATOM 4219 C CA . SER B 1 174 ? 13.703 -18.125 -17.75 1 98.25 174 SER B CA 1
ATOM 4220 C C . SER B 1 174 ? 13.188 -16.953 -18.578 1 98.25 174 SER B C 1
ATOM 4222 O O . SER B 1 174 ? 12.18 -17.078 -19.281 1 98.25 174 SER B O 1
ATOM 4224 N N . ASP B 1 175 ? 13.875 -15.812 -18.422 1 97.38 175 ASP B N 1
ATOM 4225 C CA . ASP B 1 175 ? 13.578 -14.68 -19.297 1 97.38 175 ASP B CA 1
ATOM 4226 C C . ASP B 1 175 ? 14.75 -14.383 -20.219 1 97.38 175 ASP B C 1
ATOM 4228 O O . ASP B 1 175 ? 14.828 -13.305 -20.812 1 97.38 175 ASP B O 1
ATOM 4232 N N . GLY B 1 176 ? 15.664 -15.281 -20.297 1 96.19 176 GLY B N 1
ATOM 4233 C CA . GLY B 1 176 ? 16.828 -15.094 -21.156 1 96.19 176 GLY B CA 1
ATOM 4234 C C . GLY B 1 176 ? 18.016 -14.5 -20.422 1 96.19 176 GLY B C 1
ATOM 4235 O O . GLY B 1 176 ? 19.156 -14.688 -20.828 1 96.19 176 GLY B O 1
ATOM 4236 N N . HIS B 1 177 ? 17.766 -13.82 -19.328 1 96.19 177 HIS B N 1
ATOM 4237 C CA . HIS B 1 177 ? 18.844 -13.203 -18.547 1 96.19 177 HIS B CA 1
ATOM 4238 C C . HIS B 1 177 ? 19.016 -13.914 -17.203 1 96.19 177 HIS B C 1
ATOM 4240 O O . HIS B 1 177 ? 20.094 -13.844 -16.594 1 96.19 177 HIS B O 1
ATOM 4246 N N . LYS B 1 178 ? 18.016 -14.477 -16.766 1 98.12 178 LYS B N 1
ATOM 4247 C CA . LYS B 1 178 ? 18.031 -15.328 -15.578 1 98.12 178 LYS B CA 1
ATOM 4248 C C . LYS B 1 178 ? 17.266 -16.625 -15.812 1 98.12 178 LYS B C 1
ATOM 4250 O O . LYS B 1 178 ? 16.453 -16.703 -16.734 1 98.12 178 LYS B O 1
ATOM 4255 N N . LEU B 1 179 ? 17.547 -17.625 -14.969 1 98.62 179 LEU B N 1
ATOM 4256 C CA . LEU B 1 179 ? 16.922 -18.938 -15.07 1 98.62 179 LEU B CA 1
ATOM 4257 C C . LEU B 1 179 ? 16.781 -19.578 -13.695 1 98.62 179 LEU B C 1
ATOM 4259 O O . LEU B 1 179 ? 17.672 -19.5 -12.859 1 98.62 179 LEU B O 1
ATOM 4263 N N . VAL B 1 180 ? 15.633 -20.188 -13.453 1 98.81 180 VAL B N 1
ATOM 4264 C CA . VAL B 1 180 ? 15.398 -21.016 -12.273 1 98.81 180 VAL B CA 1
ATOM 4265 C C . VAL B 1 180 ? 15.086 -22.453 -12.695 1 98.81 180 VAL B C 1
ATOM 4267 O O . VAL B 1 180 ? 14.273 -22.672 -13.594 1 98.81 180 VAL B O 1
ATOM 4270 N N . ARG B 1 181 ? 15.727 -23.375 -12.141 1 98.81 181 ARG B N 1
ATOM 4271 C CA . ARG B 1 181 ? 15.414 -24.797 -12.32 1 98.81 181 ARG B CA 1
ATOM 4272 C C . ARG B 1 181 ? 15.266 -25.5 -10.977 1 98.81 181 ARG B C 1
ATOM 4274 O O . ARG B 1 181 ? 16.203 -25.516 -10.172 1 98.81 181 ARG B O 1
ATOM 4281 N N . ASN B 1 182 ? 14.125 -26.016 -10.727 1 98.44 182 ASN B N 1
ATOM 4282 C CA . ASN B 1 182 ? 13.836 -26.875 -9.586 1 98.44 182 ASN B CA 1
ATOM 4283 C C . ASN B 1 182 ? 13.633 -28.328 -10.008 1 98.44 182 ASN B C 1
ATOM 4285 O O . ASN B 1 182 ? 12.688 -28.641 -10.734 1 98.44 182 ASN B O 1
ATOM 4289 N N . LYS B 1 183 ? 14.461 -29.188 -9.57 1 98.62 183 LYS B N 1
ATOM 4290 C CA . LYS B 1 183 ? 14.25 -30.609 -9.812 1 98.62 183 LYS B CA 1
ATOM 4291 C C . LYS B 1 183 ? 13.617 -31.297 -8.602 1 98.62 183 LYS B C 1
ATOM 4293 O O . LYS B 1 183 ? 14.062 -31.094 -7.469 1 98.62 183 LYS B O 1
ATOM 4298 N N . ILE B 1 184 ? 12.57 -32 -8.836 1 98.56 184 ILE B N 1
ATOM 4299 C CA . ILE B 1 184 ? 11.906 -32.812 -7.84 1 98.56 184 ILE B CA 1
ATOM 4300 C C . ILE B 1 184 ? 12.148 -34.312 -8.148 1 98.56 184 ILE B C 1
ATOM 4302 O O . ILE B 1 184 ? 11.602 -34.844 -9.117 1 98.56 184 ILE B O 1
ATOM 4306 N N . PHE B 1 185 ? 12.875 -34.969 -7.277 1 98.5 185 PHE B N 1
ATOM 4307 C CA . PHE B 1 185 ? 13.367 -36.312 -7.609 1 98.5 185 PHE B CA 1
ATOM 4308 C C . PHE B 1 185 ? 12.32 -37.375 -7.289 1 98.5 185 PHE B C 1
ATOM 4310 O O . PHE B 1 185 ? 12.422 -38.5 -7.762 1 98.5 185 PHE B O 1
ATOM 4317 N N . THR B 1 186 ? 11.328 -37.031 -6.5 1 97.5 186 THR B N 1
ATOM 4318 C CA . THR B 1 186 ? 10.305 -38 -6.105 1 97.5 186 THR B CA 1
ATOM 4319 C C . THR B 1 186 ? 9.258 -38.156 -7.203 1 97.5 186 THR B C 1
ATOM 4321 O O . THR B 1 186 ? 8.398 -39.031 -7.137 1 97.5 186 THR B O 1
ATOM 4324 N N . ILE B 1 187 ? 9.273 -37.312 -8.156 1 97.88 187 ILE B N 1
ATOM 4325 C CA . ILE B 1 187 ? 8.32 -37.375 -9.266 1 97.88 187 ILE B CA 1
ATOM 4326 C C . ILE B 1 187 ? 9.062 -37.656 -10.57 1 97.88 187 ILE B C 1
ATOM 4328 O O . ILE B 1 187 ? 9.867 -36.844 -11.023 1 97.88 187 ILE B O 1
ATOM 4332 N N . LYS B 1 188 ? 8.766 -38.75 -11.172 1 96.94 188 LYS B N 1
ATOM 4333 C CA . LYS B 1 188 ? 9.438 -39.156 -12.391 1 96.94 188 LYS B CA 1
ATOM 4334 C C . LYS B 1 188 ? 8.539 -40.062 -13.227 1 96.94 188 LYS B C 1
ATOM 4336 O O . LYS B 1 188 ? 7.516 -40.562 -12.734 1 96.94 188 LYS B O 1
ATOM 4341 N N . SER B 1 189 ? 8.875 -40.188 -14.477 1 96.75 189 SER B N 1
ATOM 4342 C CA . SER B 1 189 ? 8.141 -41.031 -15.406 1 96.75 189 SER B CA 1
ATOM 4343 C C . SER B 1 189 ? 9.047 -41.562 -16.5 1 96.75 189 SER B C 1
ATOM 4345 O O . SER B 1 189 ? 9.875 -40.844 -17.047 1 96.75 189 SER B O 1
ATOM 4347 N N . ASP B 1 190 ? 8.805 -42.812 -16.891 1 95.88 190 ASP B N 1
ATOM 4348 C CA . ASP B 1 190 ? 9.562 -43.406 -17.984 1 95.88 190 ASP B CA 1
ATOM 4349 C C . ASP B 1 190 ? 9.133 -42.844 -19.328 1 95.88 190 ASP B C 1
ATOM 4351 O O . ASP B 1 190 ? 9.859 -42.938 -20.328 1 95.88 190 ASP B O 1
ATOM 4355 N N . THR B 1 191 ? 8 -42.312 -19.359 1 95.81 191 THR B N 1
ATOM 4356 C CA . THR B 1 191 ? 7.527 -41.625 -20.562 1 95.81 191 THR B CA 1
ATOM 4357 C C . THR B 1 191 ? 7.691 -40.125 -20.406 1 95.81 191 THR B C 1
ATOM 4359 O O . THR B 1 191 ? 6.883 -39.438 -19.75 1 95.81 191 THR B O 1
ATOM 4362 N N . PRO B 1 192 ? 8.703 -39.625 -21 1 96.19 192 PRO B N 1
ATOM 4363 C CA . PRO B 1 192 ? 8.922 -38.188 -20.891 1 96.19 192 PRO B CA 1
ATOM 4364 C C . PRO B 1 192 ? 7.746 -37.375 -21.406 1 96.19 192 PRO B C 1
ATOM 4366 O O . PRO B 1 192 ? 7.098 -37.75 -22.375 1 96.19 192 PRO B O 1
ATOM 4369 N N . SER B 1 193 ? 7.438 -36.312 -20.766 1 96.69 193 SER B N 1
ATOM 4370 C CA . SER B 1 193 ? 6.387 -35.375 -21.156 1 96.69 193 SER B CA 1
ATOM 4371 C C . SER B 1 193 ? 6.637 -34 -20.562 1 96.69 193 SER B C 1
ATOM 4373 O O . SER B 1 193 ? 7.367 -33.844 -19.578 1 96.69 193 SER B O 1
ATOM 4375 N N . ALA B 1 194 ? 6.078 -33.031 -21.281 1 97.88 194 ALA B N 1
ATOM 4376 C CA . ALA B 1 194 ? 6.297 -31.672 -20.797 1 97.88 194 ALA B CA 1
ATOM 4377 C C . ALA B 1 194 ? 5.117 -30.766 -21.156 1 97.88 194 ALA B C 1
ATOM 4379 O O . ALA B 1 194 ? 4.336 -31.078 -22.047 1 97.88 194 ALA B O 1
ATOM 4380 N N . PHE B 1 195 ? 4.977 -29.719 -20.469 1 98.31 195 PHE B N 1
ATOM 4381 C CA . PHE B 1 195 ? 4.023 -28.672 -20.797 1 98.31 195 PHE B CA 1
ATOM 4382 C C . PHE B 1 195 ? 4.477 -27.328 -20.234 1 98.31 195 PHE B C 1
ATOM 4384 O O . PHE B 1 195 ? 5.379 -27.281 -19.391 1 98.31 195 PHE B O 1
ATOM 4391 N N . ILE B 1 196 ? 3.895 -26.266 -20.703 1 98.75 196 ILE B N 1
ATOM 4392 C CA . ILE B 1 196 ? 4.203 -24.922 -20.25 1 98.75 196 ILE B CA 1
ATOM 4393 C C . ILE B 1 196 ? 2.961 -24.281 -19.625 1 98.75 196 ILE B C 1
ATOM 4395 O O . ILE B 1 196 ? 1.979 -24.016 -20.328 1 98.75 196 ILE B O 1
ATOM 4399 N N . LEU B 1 197 ? 3.029 -24.109 -18.328 1 98.75 197 LEU B N 1
ATOM 4400 C CA . LEU B 1 197 ? 1.947 -23.469 -17.594 1 98.75 197 LEU B CA 1
ATOM 4401 C C . LEU B 1 197 ? 2.072 -21.953 -17.656 1 98.75 197 LEU B C 1
ATOM 4403 O O . LEU B 1 197 ? 3.062 -21.391 -17.172 1 98.75 197 LEU B O 1
ATOM 4407 N N . PRO B 1 198 ? 1.063 -21.297 -18.156 1 98.19 198 PRO B N 1
ATOM 4408 C CA . PRO B 1 198 ? 1.15 -19.844 -18.234 1 98.19 198 PRO B CA 1
ATOM 4409 C C . PRO B 1 198 ? 1.28 -19.188 -16.859 1 98.19 198 PRO B C 1
ATOM 4411 O O . PRO B 1 198 ? 0.955 -19.812 -15.844 1 98.19 198 PRO B O 1
ATOM 4414 N N . LYS B 1 199 ? 1.734 -17.953 -16.859 1 97.31 199 LYS B N 1
ATOM 4415 C CA . LYS B 1 199 ? 2.01 -17.203 -15.633 1 97.31 199 LYS B CA 1
ATOM 4416 C C . LYS B 1 199 ? 0.745 -17.031 -14.797 1 97.31 199 LYS B C 1
ATOM 4418 O O . LYS B 1 199 ? 0.769 -17.203 -13.586 1 97.31 199 LYS B O 1
ATOM 4423 N N . LYS B 1 200 ? -0.349 -16.719 -15.383 1 96.56 200 LYS B N 1
ATOM 4424 C CA . LYS B 1 200 ? -1.568 -16.406 -14.648 1 96.56 200 LYS B CA 1
ATOM 4425 C C . LYS B 1 200 ? -2.061 -17.609 -13.852 1 96.56 200 LYS B C 1
ATOM 4427 O O . LYS B 1 200 ? -2.234 -17.531 -12.633 1 96.56 200 LYS B O 1
ATOM 4432 N N . PRO B 1 201 ? -2.316 -18.75 -14.516 1 98.12 201 PRO B N 1
ATOM 4433 C CA . PRO B 1 201 ? -2.746 -19.891 -13.703 1 98.12 201 PRO B CA 1
ATOM 4434 C C . PRO B 1 201 ? -1.7 -20.312 -12.672 1 98.12 201 PRO B C 1
ATOM 4436 O O . PRO B 1 201 ? -2.051 -20.797 -11.594 1 98.12 201 PRO B O 1
ATOM 4439 N N . ALA B 1 202 ? -0.415 -20.109 -12.961 1 98.19 202 ALA B N 1
ATOM 4440 C CA . ALA B 1 202 ? 0.612 -20.375 -11.953 1 98.19 202 ALA B CA 1
ATOM 4441 C C . ALA B 1 202 ? 0.426 -19.484 -10.727 1 98.19 202 ALA B C 1
ATOM 4443 O O . ALA B 1 202 ? 0.519 -19.953 -9.594 1 98.19 202 ALA B O 1
ATOM 4444 N N . ASN B 1 203 ? 0.154 -18.25 -10.977 1 97.12 203 ASN B N 1
ATOM 4445 C CA . ASN B 1 203 ? -0.094 -17.312 -9.891 1 97.12 203 ASN B CA 1
ATOM 4446 C C . ASN B 1 203 ? -1.35 -17.672 -9.109 1 97.12 203 ASN B C 1
ATOM 4448 O O . ASN B 1 203 ? -1.38 -17.547 -7.883 1 97.12 203 ASN B O 1
ATOM 4452 N N . LEU B 1 204 ? -2.367 -18.078 -9.805 1 97.12 204 LEU B N 1
ATOM 4453 C CA . LEU B 1 204 ? -3.596 -18.516 -9.141 1 97.12 204 LEU B CA 1
ATOM 4454 C C . LEU B 1 204 ? -3.322 -19.672 -8.195 1 97.12 204 LEU B C 1
ATOM 4456 O O . LEU B 1 204 ? -3.828 -19.703 -7.07 1 97.12 204 LEU B O 1
ATOM 4460 N N . LEU B 1 205 ? -2.521 -20.594 -8.672 1 96.88 205 LEU B N 1
ATOM 4461 C CA . LEU B 1 205 ? -2.184 -21.766 -7.859 1 96.88 205 LEU B CA 1
ATOM 4462 C C . LEU B 1 205 ? -1.387 -21.359 -6.625 1 96.88 205 LEU B C 1
ATOM 4464 O O . LEU B 1 205 ? -1.617 -21.875 -5.531 1 96.88 205 LEU B O 1
ATOM 4468 N N . LYS B 1 206 ? -0.477 -20.453 -6.844 1 94.38 206 LYS B N 1
ATOM 4469 C CA . LYS B 1 206 ? 0.334 -19.938 -5.742 1 94.38 206 LYS B CA 1
ATOM 4470 C C . LYS B 1 206 ? -0.543 -19.438 -4.605 1 94.38 206 LYS B C 1
ATOM 4472 O O . LYS B 1 206 ? -0.229 -19.641 -3.432 1 94.38 206 LYS B O 1
ATOM 4477 N N . ASN B 1 207 ? -1.63 -18.875 -4.91 1 91.88 207 ASN B N 1
ATOM 4478 C CA . ASN B 1 207 ? -2.512 -18.219 -3.941 1 91.88 207 ASN B CA 1
ATOM 4479 C C . ASN B 1 207 ? -3.393 -19.25 -3.223 1 91.88 207 ASN B C 1
ATOM 4481 O O . ASN B 1 207 ? -3.879 -18.984 -2.121 1 91.88 207 ASN B O 1
ATOM 4485 N N . VAL B 1 208 ? -3.607 -20.375 -3.762 1 93.44 208 VAL B N 1
ATOM 4486 C CA . VAL B 1 208 ? -4.613 -21.266 -3.191 1 93.44 208 VAL B CA 1
ATOM 4487 C C . VAL B 1 208 ? -3.932 -22.484 -2.549 1 93.44 208 VAL B C 1
ATOM 4489 O O . VAL B 1 208 ? -4.535 -23.172 -1.733 1 93.44 208 VAL B O 1
ATOM 4492 N N . LEU B 1 209 ? -2.73 -22.703 -3.033 1 93.12 209 LEU B N 1
ATOM 4493 C CA . LEU B 1 209 ? -2.053 -23.875 -2.488 1 93.12 209 LEU B CA 1
ATOM 4494 C C . LEU B 1 209 ? -1.491 -23.594 -1.102 1 93.12 209 LEU B C 1
ATOM 4496 O O . LEU B 1 209 ? -0.75 -22.609 -0.919 1 93.12 209 LEU B O 1
ATOM 4500 N N . THR B 1 210 ? -2.359 -23.812 -0.129 1 76.12 210 THR B N 1
ATOM 4501 C CA . THR B 1 210 ? -2.002 -23.531 1.258 1 76.12 210 THR B CA 1
ATOM 4502 C C . THR B 1 210 ? -1.1 -24.625 1.813 1 76.12 210 THR B C 1
ATOM 4504 O O . THR B 1 210 ? -0.953 -25.688 1.2 1 76.12 210 THR B O 1
ATOM 4507 N N . LYS B 1 211 ? -0.536 -24.234 2.9 1 64.5 211 LYS B N 1
ATOM 4508 C CA . LYS B 1 211 ? 0.413 -25.141 3.531 1 64.5 211 LYS B CA 1
ATOM 4509 C C . LYS B 1 211 ? -0.31 -26.297 4.219 1 64.5 211 LYS B C 1
ATOM 4511 O O . LYS B 1 211 ? 0.329 -27.188 4.773 1 64.5 211 LYS B O 1
ATOM 4516 N N . ASP B 1 212 ? -1.654 -26.203 4.051 1 66.62 212 ASP B N 1
ATOM 4517 C CA . ASP B 1 212 ? -2.291 -27.281 4.809 1 66.62 212 ASP B CA 1
ATOM 4518 C C . ASP B 1 212 ? -1.989 -28.641 4.191 1 66.62 212 ASP B C 1
ATOM 4520 O O . ASP B 1 212 ? -2.465 -29.672 4.68 1 66.62 212 ASP B O 1
ATOM 4524 N N . GLY B 1 213 ? -1.268 -28.672 3.094 1 77.44 213 GLY B N 1
ATOM 4525 C CA . GLY B 1 213 ? -0.762 -29.922 2.525 1 77.44 213 GLY B CA 1
ATOM 4526 C C . GLY B 1 213 ? -1.777 -30.625 1.655 1 77.44 213 GLY B C 1
ATOM 4527 O O . GLY B 1 213 ? -2.73 -30.016 1.172 1 77.44 213 GLY B O 1
ATOM 4528 N N . GLY B 1 214 ? -1.417 -31.781 1.192 1 90.31 214 GLY B N 1
ATOM 4529 C CA . GLY B 1 214 ? -2.232 -32.656 0.357 1 90.31 214 GLY B CA 1
ATOM 4530 C C . GLY B 1 214 ? -1.677 -32.812 -1.043 1 90.31 214 GLY B C 1
ATOM 4531 O O . GLY B 1 214 ? -0.681 -32.188 -1.404 1 90.31 214 GLY B O 1
ATOM 4532 N N . ASP B 1 215 ? -2.365 -33.688 -1.746 1 95.06 215 ASP B N 1
ATOM 4533 C CA . ASP B 1 215 ? -1.938 -33.969 -3.107 1 95.06 215 ASP B CA 1
ATOM 4534 C C . ASP B 1 215 ? -2.584 -33.031 -4.113 1 95.06 215 ASP B C 1
ATOM 4536 O O . ASP B 1 215 ? -3.754 -32.688 -3.973 1 95.06 215 ASP B O 1
ATOM 4540 N N . VAL B 1 216 ? -1.796 -32.656 -4.977 1 97.31 216 VAL B N 1
ATOM 4541 C CA . VAL B 1 216 ? -2.279 -31.969 -6.164 1 97.31 216 VAL B CA 1
ATOM 4542 C C . VAL B 1 216 ? -2.15 -32.875 -7.383 1 97.31 216 VAL B C 1
ATOM 4544 O O . VAL B 1 216 ? -1.077 -33.438 -7.641 1 97.31 216 VAL B O 1
ATOM 4547 N N . VAL B 1 217 ? -3.238 -33.062 -8.078 1 97.25 217 VAL B N 1
ATOM 4548 C CA . VAL B 1 217 ? -3.232 -33.875 -9.273 1 97.25 217 VAL B CA 1
ATOM 4549 C C . VAL B 1 217 ? -3.295 -33 -10.523 1 97.25 217 VAL B C 1
ATOM 4551 O O . VAL B 1 217 ? -4.246 -32.25 -10.695 1 97.25 217 VAL B O 1
ATOM 4554 N N . ILE B 1 218 ? -2.291 -33.125 -11.344 1 98 218 ILE B N 1
ATOM 4555 C CA . ILE B 1 218 ? -2.221 -32.375 -12.594 1 98 218 ILE B CA 1
ATOM 4556 C C . ILE B 1 218 ? -2.441 -33.344 -13.773 1 98 218 ILE B C 1
ATOM 4558 O O . ILE B 1 218 ? -1.647 -34.25 -14 1 98 218 ILE B O 1
ATOM 4562 N N . ARG B 1 219 ? -3.492 -33.125 -14.477 1 97.69 219 ARG B N 1
ATOM 4563 C CA . ARG B 1 219 ? -3.746 -33.812 -15.75 1 97.69 219 ARG B CA 1
ATOM 4564 C C . ARG B 1 219 ? -3.584 -32.844 -16.922 1 97.69 219 ARG B C 1
ATOM 4566 O O . ARG B 1 219 ? -4.102 -31.719 -16.891 1 97.69 219 ARG B O 1
ATOM 4573 N N . TYR B 1 220 ? -2.766 -33.25 -17.922 1 97.75 220 TYR B N 1
ATOM 4574 C CA . TYR B 1 220 ? -2.547 -32.312 -19 1 97.75 220 TYR B CA 1
ATOM 4575 C C . TYR B 1 220 ? -2.371 -33 -20.328 1 97.75 220 TYR B C 1
ATOM 4577 O O . TYR B 1 220 ? -1.984 -34.188 -20.375 1 97.75 220 TYR B O 1
ATOM 4585 N N . ASP B 1 221 ? -2.723 -32.312 -21.344 1 95 221 ASP B N 1
ATOM 4586 C CA . ASP B 1 221 ? -2.406 -32.656 -22.719 1 95 221 ASP B CA 1
ATOM 4587 C C . ASP B 1 221 ? -1.664 -31.516 -23.422 1 95 221 ASP B C 1
ATOM 4589 O O . ASP B 1 221 ? -0.982 -30.719 -22.766 1 95 221 ASP B O 1
ATOM 4593 N N . GLN B 1 222 ? -1.764 -31.469 -24.734 1 91.75 222 GLN B N 1
ATOM 4594 C CA . GLN B 1 222 ? -0.967 -30.5 -25.469 1 91.75 222 GLN B CA 1
ATOM 4595 C C . GLN B 1 222 ? -1.572 -29.094 -25.359 1 91.75 222 GLN B C 1
ATOM 4597 O O . GLN B 1 222 ? -0.879 -28.094 -25.547 1 91.75 222 GLN B O 1
ATOM 4602 N N . ARG B 1 223 ? -2.842 -29.062 -24.922 1 93.75 223 ARG B N 1
ATOM 4603 C CA . ARG B 1 223 ? -3.547 -27.781 -25.062 1 93.75 223 ARG B CA 1
ATOM 4604 C C . ARG B 1 223 ? -4.008 -27.266 -23.703 1 93.75 223 ARG B C 1
ATOM 4606 O O . ARG B 1 223 ? -4.172 -26.062 -23.5 1 93.75 223 ARG B O 1
ATOM 4613 N N . SER B 1 224 ? -4.254 -28.219 -22.797 1 96.25 224 SER B N 1
ATOM 4614 C CA . SER B 1 224 ? -4.906 -27.797 -21.562 1 96.25 224 SER B CA 1
ATOM 4615 C C . SER B 1 224 ? -4.41 -28.609 -20.359 1 96.25 224 SER B C 1
ATOM 4617 O O . SER B 1 224 ? -3.785 -29.656 -20.547 1 96.25 224 SER B O 1
ATOM 4619 N N . ALA B 1 225 ? -4.605 -28.0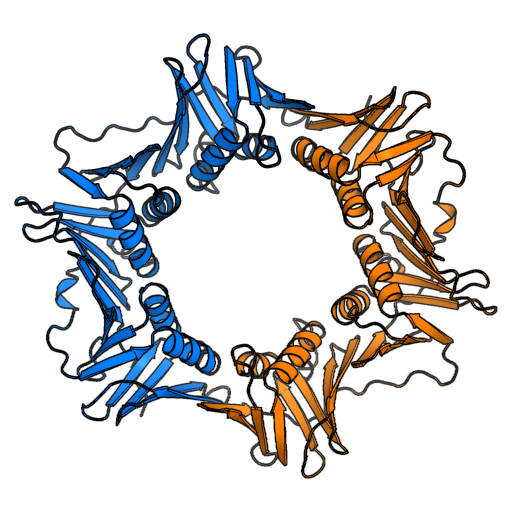78 -19.219 1 97.44 225 ALA B N 1
ATOM 4620 C CA . ALA B 1 225 ? -4.316 -28.75 -17.953 1 97.44 225 ALA B CA 1
ATOM 4621 C C . ALA B 1 225 ? -5.477 -28.609 -16.984 1 97.44 225 ALA B C 1
ATOM 4623 O O . ALA B 1 225 ? -6.168 -27.594 -16.969 1 97.44 225 ALA B O 1
ATOM 4624 N N . GLU B 1 226 ? -5.703 -29.625 -16.25 1 97.25 226 GLU B N 1
ATOM 4625 C CA . GLU B 1 226 ? -6.617 -29.641 -15.109 1 97.25 226 GLU B CA 1
ATOM 4626 C C . GLU B 1 226 ? -5.879 -29.953 -13.812 1 97.25 226 GLU B C 1
ATOM 4628 O O . GLU B 1 226 ? -5.223 -31 -13.695 1 97.25 226 GLU B O 1
ATOM 4633 N N . ILE B 1 227 ? -6.02 -29.109 -12.859 1 97.19 227 ILE B N 1
ATOM 4634 C CA . ILE B 1 227 ? -5.281 -29.234 -11.609 1 97.19 227 ILE B CA 1
ATOM 4635 C C . ILE B 1 227 ? -6.262 -29.312 -10.438 1 97.19 227 ILE B C 1
ATOM 4637 O O . ILE B 1 227 ? -7 -28.359 -10.18 1 97.19 227 ILE B O 1
ATOM 4641 N N . SER B 1 228 ? -6.234 -30.406 -9.758 1 95.5 228 SER B N 1
ATOM 4642 C CA . SER B 1 228 ? -7.121 -30.625 -8.625 1 95.5 228 SER B CA 1
ATOM 4643 C C . SER B 1 228 ? -6.359 -30.531 -7.305 1 95.5 228 SER B C 1
ATOM 4645 O O . SER B 1 228 ? -5.289 -31.109 -7.148 1 95.5 228 SER B O 1
ATOM 4647 N N . TYR B 1 229 ? -6.844 -29.812 -6.395 1 94.31 229 TYR B N 1
ATOM 4648 C CA . TYR B 1 229 ? -6.293 -29.656 -5.051 1 94.31 229 TYR B CA 1
ATOM 4649 C C . TYR B 1 229 ? -7.395 -29.734 -4 1 94.31 229 TYR B C 1
ATOM 4651 O O . TYR B 1 229 ? -8.562 -29.953 -4.328 1 94.31 229 TYR B O 1
ATOM 4659 N N . ALA B 1 230 ? -7.125 -29.672 -2.752 1 88.12 230 ALA B N 1
ATOM 4660 C CA . ALA B 1 230 ? -8.023 -29.984 -1.644 1 88.12 230 ALA B CA 1
ATOM 4661 C C . ALA B 1 230 ? -9.289 -29.125 -1.711 1 88.12 230 ALA B C 1
ATOM 4663 O O . ALA B 1 230 ? -10.398 -29.625 -1.56 1 88.12 230 ALA B O 1
ATOM 4664 N N . GLU B 1 231 ? -9.234 -27.844 -2.102 1 83.69 231 GLU B N 1
ATOM 4665 C CA . GLU B 1 231 ? -10.367 -26.938 -1.953 1 83.69 231 GLU B CA 1
ATOM 4666 C C . GLU B 1 231 ? -10.969 -26.578 -3.309 1 83.69 231 GLU B C 1
ATOM 4668 O O . GLU B 1 231 ? -11.836 -25.703 -3.398 1 83.69 231 GLU B O 1
ATOM 4673 N N . GLY B 1 232 ? -10.383 -27.266 -4.375 1 90.5 232 GLY B N 1
ATOM 4674 C CA . GLY B 1 232 ? -10.922 -26.844 -5.656 1 90.5 232 GLY B CA 1
ATOM 4675 C C . GLY B 1 232 ? -10.164 -27.422 -6.84 1 90.5 232 GLY B C 1
ATOM 4676 O O . GLY B 1 232 ? -9.484 -28.438 -6.711 1 90.5 232 GLY B O 1
ATOM 4677 N N . TYR B 1 233 ? -10.484 -26.844 -8.023 1 93.19 233 TYR B N 1
ATOM 4678 C CA . TYR B 1 233 ? -9.812 -27.266 -9.25 1 93.19 233 TYR B CA 1
ATOM 4679 C C . TYR B 1 233 ? -9.641 -26.094 -10.203 1 93.19 233 TYR B C 1
ATOM 4681 O O . TYR B 1 233 ? -10.422 -25.141 -10.172 1 93.19 233 TYR B O 1
ATOM 4689 N N . LEU B 1 234 ? -8.562 -26.141 -10.945 1 97.06 234 LEU B N 1
ATOM 4690 C CA . LEU B 1 234 ? -8.203 -25.156 -11.953 1 97.06 234 LEU B CA 1
ATOM 4691 C C . LEU B 1 234 ? -8.039 -25.797 -13.32 1 97.06 234 LEU B C 1
ATOM 4693 O O . LEU B 1 234 ? -7.352 -26.812 -13.453 1 97.06 234 LEU B O 1
ATOM 4697 N N . SER B 1 235 ? -8.766 -25.328 -14.289 1 97.25 235 SER B N 1
ATOM 4698 C CA . SER B 1 235 ? -8.562 -25.688 -15.688 1 97.25 235 SER B CA 1
ATOM 4699 C C . SER B 1 235 ? -7.984 -24.516 -16.469 1 97.25 235 SER B C 1
ATOM 4701 O O . SER B 1 235 ? -8.461 -23.375 -16.344 1 97.25 235 SER B O 1
ATOM 4703 N N . CYS B 1 236 ? -6.973 -24.781 -17.266 1 97.38 236 CYS B N 1
ATOM 4704 C CA . CYS B 1 236 ? -6.371 -23.672 -18 1 97.38 236 CYS B CA 1
ATOM 4705 C C . CYS B 1 236 ? -5.824 -24.141 -19.344 1 97.38 236 CYS B C 1
ATOM 4707 O O . CYS B 1 236 ? -5.629 -25.328 -19.562 1 97.38 236 CYS B O 1
ATOM 4709 N N . ARG B 1 237 ? -5.676 -23.156 -20.203 1 96.5 237 ARG B N 1
ATOM 4710 C CA . ARG B 1 237 ? -4.98 -23.375 -21.469 1 96.5 237 ARG B CA 1
ATOM 4711 C C . ARG B 1 237 ? -3.467 -23.297 -21.281 1 96.5 237 ARG B C 1
ATOM 4713 O O . ARG B 1 237 ? -2.971 -22.469 -20.516 1 96.5 237 ARG B O 1
ATOM 4720 N N . LEU B 1 238 ? -2.775 -24.172 -22.016 1 97.94 238 LEU B N 1
ATOM 4721 C CA . LEU B 1 238 ? -1.319 -24.203 -21.938 1 97.94 238 LEU B CA 1
ATOM 4722 C C . LEU B 1 238 ? -0.691 -23.438 -23.078 1 97.94 238 LEU B C 1
ATOM 4724 O O . LEU B 1 238 ? -1.354 -23.156 -24.078 1 97.94 238 LEU B O 1
ATOM 4728 N N . ILE B 1 239 ? 0.534 -22.984 -22.891 1 98.06 239 ILE B N 1
ATOM 4729 C CA . ILE B 1 239 ? 1.284 -22.391 -23.984 1 98.06 239 ILE B CA 1
ATOM 4730 C C . ILE B 1 239 ? 1.823 -23.484 -24.906 1 98.06 239 ILE B C 1
ATOM 4732 O O . ILE B 1 239 ? 2.461 -24.438 -24.438 1 98.06 239 ILE B O 1
ATOM 4736 N N . GLU B 1 240 ? 1.566 -23.297 -26.141 1 96.81 240 GLU B N 1
ATOM 4737 C CA . GLU B 1 240 ? 2.039 -24.281 -27.109 1 96.81 240 GLU B CA 1
ATOM 4738 C C . GLU B 1 240 ? 3.43 -23.922 -27.625 1 96.81 240 GLU B C 1
ATOM 4740 O O . GLU B 1 240 ? 3.742 -22.734 -27.812 1 96.81 240 GLU B O 1
ATOM 4745 N N . GLY B 1 241 ? 4.262 -25 -27.781 1 96.31 241 GLY B N 1
ATOM 4746 C CA . GLY B 1 241 ? 5.578 -24.781 -28.359 1 96.31 241 GLY B CA 1
ATOM 4747 C C . GLY B 1 241 ? 6.68 -25.516 -27.625 1 96.31 241 GLY B C 1
ATOM 4748 O O . GLY B 1 241 ? 6.422 -26.203 -26.625 1 96.31 241 GLY B O 1
ATOM 4749 N N . ARG B 1 242 ? 7.82 -25.359 -28.188 1 96.19 242 ARG B N 1
ATOM 4750 C CA . ARG B 1 242 ? 8.992 -26 -27.609 1 96.19 242 ARG B CA 1
ATOM 4751 C C . ARG B 1 242 ? 9.766 -25.047 -26.719 1 96.19 242 ARG B C 1
ATOM 4753 O O . ARG B 1 242 ? 10.148 -23.953 -27.156 1 96.19 242 ARG B O 1
ATOM 4760 N N . TYR B 1 243 ? 9.922 -25.484 -25.516 1 97.75 243 TYR B N 1
ATOM 4761 C CA . TYR B 1 243 ? 10.719 -24.688 -24.609 1 97.75 243 TYR B CA 1
ATOM 4762 C C . TYR B 1 243 ? 12.203 -24.797 -24.938 1 97.75 243 TYR B C 1
ATOM 4764 O O . TYR B 1 243 ? 12.688 -25.875 -25.297 1 97.75 243 TYR B O 1
ATOM 4772 N N . PRO B 1 244 ? 12.984 -23.719 -24.828 1 96.62 244 PRO B N 1
ATOM 4773 C CA . PRO B 1 244 ? 14.414 -23.797 -25.125 1 96.62 244 PRO B CA 1
ATOM 4774 C C . PRO B 1 244 ? 15.141 -24.828 -24.266 1 96.62 244 PRO B C 1
ATOM 4776 O O . PRO B 1 244 ? 14.688 -25.141 -23.156 1 96.62 244 PRO B O 1
ATOM 4779 N N . ASN B 1 245 ? 16.219 -25.344 -24.812 1 97.44 245 ASN B N 1
ATOM 4780 C CA . ASN B 1 245 ? 17.047 -26.266 -24.047 1 97.44 245 ASN B CA 1
ATOM 4781 C C . ASN B 1 245 ? 17.719 -25.578 -22.875 1 97.44 245 ASN B C 1
ATOM 4783 O O . ASN B 1 245 ? 18.859 -25.125 -22.984 1 97.44 245 ASN B O 1
ATOM 4787 N N . TYR B 1 246 ? 17.094 -25.641 -21.781 1 97.88 246 TYR B N 1
ATOM 4788 C CA . TYR B 1 246 ? 17.547 -24.891 -20.625 1 97.88 246 TYR B CA 1
ATOM 4789 C C . TYR B 1 246 ? 18.812 -25.484 -20.031 1 97.88 246 TYR B C 1
ATOM 4791 O O . TYR B 1 246 ? 19.609 -24.781 -19.406 1 97.88 246 TYR B O 1
ATOM 4799 N N . ASN B 1 247 ? 19.062 -26.719 -20.125 1 96.62 247 ASN B N 1
ATOM 4800 C CA . ASN B 1 247 ? 20.25 -27.375 -19.578 1 96.62 247 ASN B CA 1
ATOM 4801 C C . ASN B 1 247 ? 21.531 -26.875 -20.234 1 96.62 247 ASN B C 1
ATOM 4803 O O . ASN B 1 247 ? 22.594 -26.859 -19.609 1 96.62 247 ASN B O 1
ATOM 4807 N N . SER B 1 248 ? 21.469 -26.453 -21.438 1 96.25 248 SER B N 1
ATOM 4808 C CA . SER B 1 248 ? 22.641 -26.078 -22.219 1 96.25 248 SER B CA 1
ATOM 4809 C C . SER B 1 248 ? 23.266 -24.797 -21.688 1 96.25 248 SER B C 1
ATOM 4811 O O . SER B 1 248 ? 24.453 -24.531 -21.922 1 96.25 248 SER B O 1
ATOM 4813 N N . VAL B 1 249 ? 22.547 -23.969 -21.016 1 95.56 249 VAL B N 1
ATOM 4814 C CA . VAL B 1 249 ? 23.047 -22.672 -20.578 1 95.56 249 VAL B CA 1
ATOM 4815 C C . VAL B 1 249 ? 23.578 -22.781 -19.156 1 95.56 249 VAL B C 1
ATOM 4817 O O . VAL B 1 249 ? 24.219 -21.859 -18.641 1 95.56 249 VAL B O 1
ATOM 4820 N N . ILE B 1 250 ? 23.312 -23.844 -18.484 1 97.38 250 ILE B N 1
ATOM 4821 C CA . ILE B 1 250 ? 23.75 -24.031 -17.109 1 97.38 250 ILE B CA 1
ATOM 4822 C C . ILE B 1 250 ? 25.188 -24.547 -17.094 1 97.38 250 ILE B C 1
ATOM 4824 O O . ILE B 1 250 ? 25.469 -25.656 -17.547 1 97.38 250 ILE B O 1
ATOM 4828 N N . PRO B 1 251 ? 26.047 -23.75 -16.5 1 95.5 251 PRO B N 1
ATOM 4829 C CA . PRO B 1 251 ? 27.438 -24.203 -16.453 1 95.5 251 PRO B CA 1
ATOM 4830 C C . PRO B 1 251 ? 27.625 -25.453 -15.602 1 95.5 251 PRO B C 1
ATOM 4832 O O . PRO B 1 251 ? 26.984 -25.578 -14.547 1 95.5 251 PRO B O 1
ATOM 4835 N N . GLU B 1 252 ? 28.469 -26.297 -16.047 1 89.56 252 GLU B N 1
ATOM 4836 C CA . GLU B 1 252 ? 28.703 -27.547 -15.336 1 89.56 252 GLU B CA 1
ATOM 4837 C C . GLU B 1 252 ? 29.953 -27.453 -14.461 1 89.56 252 GLU B C 1
ATOM 4839 O O . GLU B 1 252 ? 30.094 -28.203 -13.492 1 89.56 252 GLU B O 1
ATOM 4844 N N . THR B 1 253 ? 30.828 -26.594 -14.867 1 89.62 253 THR B N 1
ATOM 4845 C CA . THR B 1 253 ? 32.062 -26.453 -14.117 1 89.62 253 THR B CA 1
ATOM 4846 C C . THR B 1 253 ? 32.281 -25.016 -13.672 1 89.62 253 THR B C 1
ATOM 4848 O O . THR B 1 253 ? 32.438 -24.125 -14.5 1 89.62 253 THR B O 1
ATOM 4851 N N . ASN B 1 254 ? 32.094 -24.766 -12.422 1 92.69 254 ASN B N 1
ATOM 4852 C CA . ASN B 1 254 ? 32.375 -23.469 -11.797 1 92.69 254 ASN B CA 1
ATOM 4853 C C . ASN B 1 254 ? 33.375 -23.609 -10.648 1 92.69 254 ASN B C 1
ATOM 4855 O O . ASN B 1 254 ? 33 -23.969 -9.531 1 92.69 254 ASN B O 1
ATOM 4859 N N . PRO B 1 255 ? 34.594 -23.297 -10.922 1 92.5 255 PRO B N 1
ATOM 4860 C CA . PRO B 1 255 ? 35.625 -23.562 -9.922 1 92.5 255 PRO B CA 1
ATOM 4861 C C . PRO B 1 255 ? 35.594 -22.609 -8.742 1 92.5 255 PRO B C 1
ATOM 4863 O O . PRO B 1 255 ? 36.125 -22.906 -7.672 1 92.5 255 PRO B O 1
ATOM 4866 N N . ASN B 1 256 ? 35.031 -21.453 -8.914 1 94.44 256 ASN B N 1
ATOM 4867 C CA . ASN B 1 256 ? 34.969 -20.453 -7.855 1 94.44 256 ASN B CA 1
ATOM 4868 C C . ASN B 1 256 ? 33.656 -20.516 -7.094 1 94.44 256 ASN B C 1
ATOM 4870 O O . ASN B 1 256 ? 32.594 -20.25 -7.66 1 94.44 256 ASN B O 1
ATOM 4874 N N . GLN B 1 257 ? 33.781 -20.844 -5.816 1 95.38 257 GLN B N 1
ATOM 4875 C CA . GLN B 1 257 ? 32.594 -20.969 -4.965 1 95.38 257 GLN B CA 1
ATOM 4876 C C . GLN B 1 257 ? 32.625 -19.953 -3.826 1 95.38 257 GLN B C 1
ATOM 4878 O O . GLN B 1 257 ? 33.562 -19.922 -3.039 1 95.38 257 GLN B O 1
ATOM 4883 N N . ILE B 1 258 ? 31.625 -19.188 -3.791 1 97.12 258 ILE B N 1
ATOM 4884 C CA . ILE B 1 258 ? 31.484 -18.188 -2.738 1 97.12 258 ILE B CA 1
ATOM 4885 C C . ILE B 1 258 ? 30.312 -18.547 -1.827 1 97.12 258 ILE B C 1
ATOM 4887 O O . ILE B 1 258 ? 29.172 -18.656 -2.285 1 97.12 258 ILE B O 1
ATOM 4891 N N . THR B 1 259 ? 30.516 -18.766 -0.541 1 98 259 THR B N 1
ATOM 4892 C CA . THR B 1 259 ? 29.438 -18.922 0.437 1 98 259 THR B CA 1
ATOM 4893 C C . THR B 1 259 ? 29.234 -17.625 1.223 1 98 259 THR B C 1
ATOM 4895 O O . THR B 1 259 ? 30.188 -17.062 1.758 1 98 259 THR B O 1
ATOM 4898 N N . ILE B 1 260 ? 28.031 -17.188 1.295 1 98.31 260 ILE B N 1
ATOM 4899 C CA . ILE B 1 260 ? 27.797 -15.852 1.85 1 98.31 260 ILE B CA 1
ATOM 4900 C C . ILE B 1 260 ? 26.406 -15.805 2.5 1 98.31 260 ILE B C 1
ATOM 4902 O O . ILE B 1 260 ? 25.5 -16.531 2.086 1 98.31 260 ILE B O 1
ATOM 4906 N N . ASP B 1 261 ? 26.281 -15.008 3.5 1 98.31 261 ASP B N 1
ATOM 4907 C CA . ASP B 1 261 ? 24.984 -14.781 4.133 1 98.31 261 ASP B CA 1
ATOM 4908 C C . ASP B 1 261 ? 24.016 -14.078 3.18 1 98.31 261 ASP B C 1
ATOM 4910 O O . ASP B 1 261 ? 24.312 -12.984 2.693 1 98.31 261 ASP B O 1
ATOM 4914 N N . ARG B 1 262 ? 22.875 -14.633 2.936 1 98.25 262 ARG B N 1
ATOM 4915 C CA . ARG B 1 262 ? 21.906 -14.164 1.943 1 98.25 262 ARG B CA 1
ATOM 4916 C C . ARG B 1 262 ? 21.375 -12.781 2.309 1 98.25 262 ARG B C 1
ATOM 4918 O O . ARG B 1 262 ? 21.281 -11.898 1.453 1 98.25 262 ARG B O 1
ATOM 4925 N N . ARG B 1 263 ? 21 -12.586 3.52 1 97.62 263 ARG B N 1
ATOM 4926 C CA . ARG B 1 263 ? 20.406 -11.328 3.965 1 97.62 263 ARG B CA 1
ATOM 4927 C C . ARG B 1 263 ? 21.406 -10.188 3.912 1 97.62 263 ARG B C 1
ATOM 4929 O O . ARG B 1 263 ? 21.062 -9.07 3.537 1 97.62 263 ARG B O 1
ATOM 4936 N N . SER B 1 264 ? 22.625 -10.5 4.316 1 97.75 264 SER B N 1
ATOM 4937 C CA . SER B 1 264 ? 23.688 -9.5 4.246 1 97.75 264 SER B CA 1
ATOM 4938 C C . SER B 1 264 ? 23.922 -9.047 2.809 1 97.75 264 SER B C 1
ATOM 4940 O O . SER B 1 264 ? 24.094 -7.852 2.551 1 97.75 264 SER B O 1
ATOM 4942 N N . LEU B 1 265 ? 23.906 -10.008 1.981 1 98.5 265 LEU B N 1
ATOM 4943 C CA . LEU B 1 265 ? 24.125 -9.688 0.575 1 98.5 265 LEU B CA 1
ATOM 4944 C C . LEU B 1 265 ? 22.969 -8.867 0.021 1 98.5 265 LEU B C 1
ATOM 4946 O O . LEU B 1 265 ? 23.188 -7.883 -0.692 1 98.5 265 LEU B O 1
ATOM 4950 N N . ILE B 1 266 ? 21.75 -9.211 0.354 1 98.44 266 ILE B N 1
ATOM 4951 C CA . ILE B 1 266 ? 20.578 -8.469 -0.071 1 98.44 266 ILE B CA 1
ATOM 4952 C C . ILE B 1 266 ? 20.688 -7.02 0.402 1 98.44 266 ILE B C 1
ATOM 4954 O O . ILE B 1 266 ? 20.5 -6.086 -0.385 1 98.44 266 ILE B O 1
ATOM 4958 N N . GLY B 1 267 ? 20.969 -6.875 1.7 1 97.81 267 GLY B N 1
ATOM 4959 C CA . GLY B 1 267 ? 21.109 -5.535 2.252 1 97.81 267 GLY B CA 1
ATOM 4960 C C . GLY B 1 267 ? 22.156 -4.699 1.537 1 97.81 267 GLY B C 1
ATOM 4961 O O . GLY B 1 267 ? 21.906 -3.533 1.214 1 97.81 267 GLY B O 1
ATOM 4962 N N . ALA B 1 268 ? 23.281 -5.273 1.274 1 98.38 268 ALA B N 1
ATOM 4963 C CA . ALA B 1 268 ? 24.375 -4.566 0.62 1 98.38 268 ALA B CA 1
ATOM 4964 C C . ALA B 1 268 ? 24 -4.152 -0.798 1 98.38 268 ALA B C 1
ATOM 4966 O O . ALA B 1 268 ? 24.266 -3.023 -1.216 1 98.38 268 ALA B O 1
ATOM 4967 N N . ILE B 1 269 ? 23.391 -5.078 -1.52 1 98.56 269 ILE B N 1
ATOM 4968 C CA . ILE B 1 269 ? 22.984 -4.777 -2.887 1 98.56 269 ILE B CA 1
ATOM 4969 C C . ILE B 1 269 ? 21.938 -3.662 -2.881 1 98.56 269 ILE B C 1
ATOM 4971 O O . ILE B 1 269 ? 22 -2.742 -3.699 1 98.56 269 ILE B O 1
ATOM 4975 N N . ARG B 1 270 ? 21 -3.707 -1.966 1 97.94 270 ARG B N 1
ATOM 4976 C CA . ARG B 1 270 ? 19.984 -2.672 -1.852 1 97.94 270 ARG B CA 1
ATOM 4977 C C . ARG B 1 270 ? 20.609 -1.308 -1.588 1 97.94 270 ARG B C 1
ATOM 4979 O O . ARG B 1 270 ? 20.125 -0.288 -2.086 1 97.94 270 ARG B O 1
ATOM 4986 N N . ARG B 1 271 ? 21.641 -1.272 -0.804 1 97.88 271 ARG B N 1
ATOM 4987 C CA . ARG B 1 271 ? 22.281 -0.02 -0.402 1 97.88 271 ARG B CA 1
ATOM 4988 C C . ARG B 1 271 ? 23.125 0.55 -1.532 1 97.88 271 ARG B C 1
ATOM 4990 O O . ARG B 1 271 ? 23.188 1.767 -1.718 1 97.88 271 ARG B O 1
ATOM 4997 N N . VAL B 1 272 ? 23.703 -0.269 -2.426 1 98.19 272 VAL B N 1
ATOM 4998 C CA . VAL B 1 272 ? 24.609 0.244 -3.449 1 98.19 272 VAL B CA 1
ATOM 4999 C C . VAL B 1 272 ? 23.844 0.484 -4.746 1 98.19 272 VAL B C 1
ATOM 5001 O O . VAL B 1 272 ? 24.203 1.348 -5.543 1 98.19 272 VAL B O 1
ATOM 5004 N N . SER B 1 273 ? 22.766 -0.194 -4.953 1 97.88 273 SER B N 1
ATOM 5005 C CA . SER B 1 273 ? 22.031 -0.248 -6.219 1 97.88 273 SER B CA 1
ATOM 5006 C C . SER B 1 273 ? 21.578 1.141 -6.652 1 97.88 273 SER B C 1
ATOM 5008 O O . SER B 1 273 ? 21.656 1.486 -7.832 1 97.88 273 SER B O 1
ATOM 5010 N N . PRO B 1 274 ? 21.094 2.029 -5.707 1 97.12 274 PRO B N 1
ATOM 5011 C CA . PRO B 1 274 ? 20.578 3.332 -6.137 1 97.12 274 PRO B CA 1
ATOM 5012 C C . PRO B 1 274 ? 21.656 4.203 -6.793 1 97.12 274 PRO B C 1
ATOM 5014 O O . PRO B 1 274 ? 21.328 5.219 -7.414 1 97.12 274 PRO B O 1
ATOM 5017 N N . PHE B 1 275 ? 22.906 3.863 -6.738 1 97.69 275 PHE B N 1
ATOM 5018 C CA . PHE B 1 275 ? 24 4.695 -7.223 1 97.69 275 PHE B CA 1
ATOM 5019 C C . PHE B 1 275 ? 24.531 4.176 -8.562 1 97.69 275 PHE B C 1
ATOM 5021 O O . PHE B 1 275 ? 25.438 4.762 -9.148 1 97.69 275 PHE B O 1
ATOM 5028 N N . ALA B 1 276 ? 23.938 3.07 -8.992 1 96.81 276 ALA B N 1
ATOM 5029 C CA . ALA B 1 276 ? 24.203 2.557 -10.336 1 96.81 276 ALA B CA 1
ATOM 5030 C C . ALA B 1 276 ? 23.406 3.314 -11.383 1 96.81 276 ALA B C 1
ATOM 5032 O O . ALA B 1 276 ? 22.422 3.982 -11.062 1 96.81 276 ALA B O 1
ATOM 5033 N N . SER B 1 277 ? 23.906 3.205 -12.594 1 95.06 277 SER B N 1
ATOM 5034 C CA . SER B 1 277 ? 23.125 3.77 -13.695 1 95.06 277 SER B CA 1
ATOM 5035 C C . SER B 1 277 ? 21.734 3.16 -13.766 1 95.06 277 SER B C 1
ATOM 5037 O O . SER B 1 277 ? 21.578 1.944 -13.625 1 95.06 277 SER B O 1
ATOM 5039 N N . GLU B 1 278 ? 20.719 4.043 -13.922 1 91.38 278 GLU B N 1
ATOM 5040 C CA . GLU B 1 278 ? 19.328 3.57 -13.977 1 91.38 278 GLU B CA 1
ATOM 5041 C C . GLU B 1 278 ? 19.125 2.635 -15.164 1 91.38 278 GLU B C 1
ATOM 5043 O O . GLU B 1 278 ? 18.344 1.688 -15.086 1 91.38 278 GLU B O 1
ATOM 5048 N N . SER B 1 279 ? 19.875 2.93 -16.234 1 92.31 279 SER B N 1
ATOM 5049 C CA . SER B 1 279 ? 19.703 2.16 -17.453 1 92.31 279 SER B CA 1
ATOM 5050 C C . SER B 1 279 ? 20.312 0.767 -17.328 1 92.31 279 SER B C 1
ATOM 5052 O O . SER B 1 279 ? 19.656 -0.231 -17.656 1 92.31 279 SER B O 1
ATOM 5054 N N . SER B 1 280 ? 21.5 0.661 -16.75 1 91.56 280 SER B N 1
ATOM 5055 C CA . SER B 1 280 ? 22.188 -0.627 -16.734 1 91.56 280 SER B CA 1
ATOM 5056 C C . SER B 1 280 ? 21.938 -1.37 -15.43 1 91.56 280 SER B C 1
ATOM 5058 O O . SER B 1 280 ? 21.859 -2.602 -15.414 1 91.56 280 SER B O 1
ATOM 5060 N N . GLN B 1 281 ? 21.844 -0.631 -14.305 1 96.5 281 GLN B N 1
ATOM 5061 C CA . GLN B 1 281 ? 21.734 -1.199 -12.969 1 96.5 281 GLN B CA 1
ATOM 5062 C C . GLN B 1 281 ? 22.906 -2.145 -12.68 1 96.5 281 GLN B C 1
ATOM 5064 O O . GLN B 1 281 ? 22.734 -3.168 -12.016 1 96.5 281 GLN B O 1
ATOM 5069 N N . LEU B 1 282 ? 24.078 -1.855 -13.266 1 97.69 282 LEU B N 1
ATOM 5070 C CA . LEU B 1 282 ? 25.266 -2.693 -13.148 1 97.69 282 LEU B CA 1
ATOM 5071 C C . LEU B 1 282 ? 25.875 -2.574 -11.758 1 97.69 282 LEU B C 1
ATOM 5073 O O . LEU B 1 282 ? 26.141 -1.466 -11.281 1 97.69 282 LEU B O 1
ATOM 5077 N N . ILE B 1 283 ? 26.078 -3.676 -11.133 1 98.38 283 ILE B N 1
ATOM 5078 C CA . ILE B 1 283 ? 26.859 -3.766 -9.898 1 98.38 283 ILE B CA 1
ATOM 5079 C C . ILE B 1 283 ? 28.094 -4.633 -10.141 1 98.38 283 ILE B C 1
ATOM 5081 O O . ILE B 1 283 ? 27.984 -5.77 -10.602 1 98.38 283 ILE B O 1
ATOM 5085 N N . ARG B 1 284 ? 29.266 -4.125 -9.82 1 98.12 284 ARG B N 1
ATOM 5086 C CA . ARG B 1 284 ? 30.5 -4.879 -9.914 1 98.12 284 ARG B CA 1
ATOM 5087 C C . ARG B 1 284 ? 30.75 -5.684 -8.641 1 98.12 284 ARG B C 1
ATOM 5089 O O . ARG B 1 284 ? 30.781 -5.125 -7.543 1 98.12 284 ARG B O 1
ATOM 5096 N N . PHE B 1 285 ? 30.891 -6.957 -8.844 1 98.44 285 PHE B N 1
ATOM 5097 C CA . PHE B 1 285 ? 31.266 -7.879 -7.773 1 98.44 285 PHE B CA 1
ATOM 5098 C C . PHE B 1 285 ? 32.75 -8.188 -7.82 1 98.44 285 PHE B C 1
ATOM 5100 O O . PHE B 1 285 ? 33.219 -8.812 -8.766 1 98.44 285 PHE B O 1
ATOM 5107 N N . HIS B 1 286 ? 33.438 -7.715 -6.809 1 98.12 286 HIS B N 1
ATOM 5108 C CA . HIS B 1 286 ? 34.844 -8.07 -6.672 1 98.12 286 HIS B CA 1
ATOM 5109 C C . HIS B 1 286 ? 35.062 -9 -5.488 1 98.12 286 HIS B C 1
ATOM 5111 O O . HIS B 1 286 ? 34.781 -8.641 -4.344 1 98.12 286 HIS B O 1
ATOM 5117 N N . ILE B 1 287 ? 35.594 -10.172 -5.73 1 97.06 287 ILE B N 1
ATOM 5118 C CA . ILE B 1 287 ? 35.781 -11.148 -4.664 1 97.06 287 ILE B CA 1
ATOM 5119 C C . ILE B 1 287 ? 37.25 -11.445 -4.473 1 97.06 287 ILE B C 1
ATOM 5121 O O . ILE B 1 287 ? 37.969 -11.688 -5.445 1 97.06 287 ILE B O 1
ATOM 5125 N N . GLU B 1 288 ? 37.656 -11.344 -3.219 1 95.31 288 GLU B N 1
ATOM 5126 C CA . GLU B 1 288 ? 39.062 -11.641 -2.865 1 95.31 288 GLU B CA 1
ATOM 5127 C C . GLU B 1 288 ? 39.188 -11.883 -1.366 1 95.31 288 GLU B C 1
ATOM 5129 O O . GLU B 1 288 ? 38.688 -11.117 -0.554 1 95.31 288 GLU B O 1
ATOM 5134 N N . ASN B 1 289 ? 39.938 -12.906 -0.949 1 90.75 289 ASN B N 1
ATOM 5135 C CA . ASN B 1 289 ? 40.375 -13.117 0.421 1 90.75 289 ASN B CA 1
ATOM 5136 C C . ASN B 1 289 ? 39.219 -13.07 1.41 1 90.75 289 ASN B C 1
ATOM 5138 O O . ASN B 1 289 ? 39.281 -12.359 2.414 1 90.75 289 ASN B O 1
ATOM 5142 N N . GLY B 1 290 ? 38.125 -13.742 1.053 1 94.44 290 GLY B N 1
ATOM 5143 C CA . GLY B 1 290 ? 37.031 -13.875 1.999 1 94.44 290 GLY B CA 1
ATOM 5144 C C . GLY B 1 290 ? 36.125 -12.656 2.055 1 94.44 290 GLY B C 1
ATOM 5145 O O . GLY B 1 290 ? 35.375 -12.484 3.002 1 94.44 290 GLY B O 1
ATOM 5146 N N . GLN B 1 291 ? 36.281 -11.828 1.012 1 96.88 291 GLN B N 1
ATOM 5147 C CA . GLN B 1 291 ? 35.5 -10.594 0.988 1 96.88 291 GLN B CA 1
ATOM 5148 C C . GLN B 1 291 ? 34.875 -10.352 -0.394 1 96.88 291 GLN B C 1
ATOM 5150 O O . GLN B 1 291 ? 35.562 -10.508 -1.409 1 96.88 291 GLN B O 1
ATOM 5155 N N . LEU B 1 292 ? 33.656 -10.023 -0.365 1 98.31 292 LEU B N 1
ATOM 5156 C CA . LEU B 1 292 ? 32.969 -9.578 -1.569 1 98.31 292 LEU B CA 1
ATOM 5157 C C . LEU B 1 292 ? 32.719 -8.07 -1.529 1 98.31 292 LEU B C 1
ATOM 5159 O O . LEU B 1 292 ? 32.062 -7.57 -0.633 1 98.31 292 LEU B O 1
ATOM 5163 N N . THR B 1 293 ? 33.312 -7.371 -2.447 1 98.62 293 THR B N 1
ATOM 5164 C CA . THR B 1 293 ? 33.125 -5.93 -2.543 1 98.62 293 THR B CA 1
ATOM 5165 C C . THR B 1 293 ? 32.156 -5.59 -3.691 1 98.62 293 THR B C 1
ATOM 5167 O O . THR B 1 293 ? 32.406 -5.984 -4.836 1 98.62 293 THR B O 1
ATOM 5170 N N . LEU B 1 294 ? 31.141 -4.914 -3.377 1 98.75 294 LEU B N 1
ATOM 5171 C CA . LEU B 1 294 ? 30.172 -4.445 -4.359 1 98.75 294 LEU B CA 1
ATOM 5172 C C . LEU B 1 294 ? 30.422 -2.986 -4.723 1 98.75 294 LEU B C 1
ATOM 5174 O O . LEU B 1 294 ? 30.609 -2.146 -3.838 1 98.75 294 LEU B O 1
ATOM 5178 N N . ASN B 1 295 ? 30.438 -2.746 -5.984 1 98.19 295 ASN B N 1
ATOM 5179 C CA . ASN B 1 295 ? 30.625 -1.388 -6.477 1 98.19 295 ASN B CA 1
ATOM 5180 C C . ASN B 1 295 ? 29.531 -0.999 -7.477 1 98.19 295 ASN B C 1
ATOM 5182 O O . ASN B 1 295 ? 29.219 -1.766 -8.391 1 98.19 295 ASN B O 1
ATOM 5186 N N . ALA B 1 296 ? 28.938 0.114 -7.277 1 97.88 296 ALA B N 1
ATOM 5187 C CA . ALA B 1 296 ? 27.969 0.708 -8.203 1 97.88 296 ALA B CA 1
ATOM 5188 C C . ALA B 1 296 ? 28.344 2.154 -8.523 1 97.88 296 ALA B C 1
ATOM 5190 O O . ALA B 1 296 ? 28.797 2.895 -7.645 1 97.88 296 ALA B O 1
ATOM 5191 N N . GLU B 1 297 ? 28.156 2.52 -9.789 1 96.81 297 GLU B N 1
ATOM 5192 C CA . GLU B 1 297 ? 28.453 3.895 -10.18 1 96.81 297 GLU B CA 1
ATOM 5193 C C . GLU B 1 297 ? 27.547 4.363 -11.312 1 96.81 297 GLU B C 1
ATOM 5195 O O . GLU B 1 297 ? 27.125 3.561 -12.141 1 96.81 297 GLU B O 1
ATOM 5200 N N . ASP B 1 298 ? 27.234 5.605 -11.266 1 96.44 298 ASP B N 1
ATOM 5201 C CA . ASP B 1 298 ? 26.594 6.328 -12.367 1 96.44 298 ASP B CA 1
ATOM 5202 C C . ASP B 1 298 ? 27.469 7.488 -12.836 1 96.44 298 ASP B C 1
ATOM 5204 O O . ASP B 1 298 ? 27.531 8.539 -12.195 1 96.44 298 ASP B O 1
ATOM 5208 N N . ILE B 1 299 ? 28.047 7.316 -13.914 1 93.81 299 ILE B N 1
ATOM 5209 C CA . ILE B 1 299 ? 29.031 8.266 -14.414 1 93.81 299 ILE B CA 1
ATOM 5210 C C . ILE B 1 299 ? 28.344 9.578 -14.797 1 93.81 299 ILE B C 1
ATOM 5212 O O . ILE B 1 299 ? 28.859 10.664 -14.523 1 93.81 299 ILE B O 1
ATOM 5216 N N . ASP B 1 300 ? 27.156 9.484 -15.375 1 93.44 300 ASP B N 1
ATOM 5217 C CA . ASP B 1 300 ? 26.422 10.664 -15.844 1 93.44 300 ASP B CA 1
ATOM 5218 C C . ASP B 1 300 ? 26.062 11.578 -14.672 1 93.44 300 ASP B C 1
ATOM 5220 O O . ASP B 1 300 ? 26.031 12.797 -14.82 1 93.44 300 ASP B O 1
ATOM 5224 N N . PHE B 1 301 ? 25.906 10.969 -13.523 1 93.31 301 PHE B N 1
ATOM 5225 C CA . PHE B 1 301 ? 25.453 11.758 -12.391 1 93.31 301 PHE B CA 1
ATOM 5226 C C . PHE B 1 301 ? 26.516 11.82 -11.305 1 93.31 301 PHE B C 1
ATOM 5228 O O . PHE B 1 301 ? 26.281 12.359 -10.227 1 93.31 301 PHE B O 1
ATOM 5235 N N . SER B 1 302 ? 27.641 11.203 -11.547 1 96.12 302 SER B N 1
ATOM 5236 C CA . SER B 1 302 ? 28.812 11.242 -10.672 1 96.12 302 SER B CA 1
ATOM 5237 C C . SER B 1 302 ? 28.484 10.695 -9.289 1 96.12 302 SER B C 1
ATOM 5239 O O . SER B 1 302 ? 28.844 11.297 -8.273 1 96.12 302 SER B O 1
ATOM 5241 N N . THR B 1 303 ? 27.719 9.633 -9.211 1 96.81 303 THR B N 1
ATOM 5242 C CA . THR B 1 303 ? 27.422 8.945 -7.957 1 96.81 303 THR B CA 1
ATOM 5243 C C . THR B 1 303 ? 28.156 7.609 -7.887 1 96.81 303 THR B C 1
ATOM 5245 O O . THR B 1 303 ? 28.406 6.98 -8.914 1 96.81 303 THR B O 1
ATOM 5248 N N . SER B 1 304 ? 28.516 7.227 -6.711 1 97.5 304 SER B N 1
ATOM 5249 C CA . SER B 1 304 ? 29.172 5.938 -6.523 1 97.5 304 SER B CA 1
ATOM 5250 C C . SER B 1 304 ? 28.906 5.383 -5.125 1 97.5 304 SER B C 1
ATOM 5252 O O . SER B 1 304 ? 28.656 6.141 -4.188 1 97.5 304 SER B O 1
ATOM 5254 N N . ALA B 1 305 ? 28.938 4.117 -5.02 1 98.38 305 ALA B N 1
ATOM 5255 C CA . ALA B 1 305 ? 28.797 3.393 -3.76 1 98.38 305 ALA B CA 1
ATOM 5256 C C . ALA B 1 305 ? 29.688 2.15 -3.74 1 98.38 305 ALA B C 1
ATOM 5258 O O . ALA B 1 305 ? 29.891 1.513 -4.777 1 98.38 305 ALA B O 1
ATOM 5259 N N . LYS B 1 306 ? 30.188 1.886 -2.617 1 98.56 306 LYS B N 1
ATOM 5260 C CA . LYS B 1 306 ? 31 0.705 -2.375 1 98.56 306 LYS B CA 1
ATOM 5261 C C . LYS B 1 306 ? 30.688 0.077 -1.022 1 98.56 306 LYS B C 1
ATOM 5263 O O . LYS B 1 306 ? 30.5 0.786 -0.029 1 98.56 306 LYS B O 1
ATOM 5268 N N . GLU B 1 307 ? 30.594 -1.228 -1.023 1 98.44 307 GLU B N 1
ATOM 5269 C CA . GLU B 1 307 ? 30.359 -1.917 0.242 1 98.44 307 GLU B CA 1
ATOM 5270 C C . GLU B 1 307 ? 30.969 -3.318 0.229 1 98.44 307 GLU B C 1
ATOM 5272 O O . GLU B 1 307 ? 30.938 -4 -0.797 1 98.44 307 GLU B O 1
ATOM 5277 N N . SER B 1 308 ? 31.438 -3.711 1.362 1 98.44 308 SER B N 1
ATOM 5278 C CA . SER B 1 308 ? 32.062 -5.027 1.491 1 98.44 308 SER B CA 1
ATOM 5279 C C . SER B 1 308 ? 31.203 -5.949 2.367 1 98.44 308 SER B C 1
ATOM 5281 O O . SER B 1 308 ? 30.656 -5.516 3.377 1 98.44 308 SER B O 1
ATOM 5283 N N . VAL B 1 309 ? 31.156 -7.184 1.965 1 98.19 309 VAL B N 1
ATOM 5284 C CA . VAL B 1 309 ? 30.469 -8.234 2.707 1 98.19 309 VAL B CA 1
ATOM 5285 C C . VAL B 1 309 ? 31.406 -9.406 2.941 1 98.19 309 VAL B C 1
ATOM 5287 O O . VAL B 1 309 ? 32.094 -9.867 2.016 1 98.19 309 VAL B O 1
ATOM 5290 N N . ILE B 1 310 ? 31.391 -9.859 4.145 1 97.94 310 ILE B N 1
ATOM 5291 C CA . ILE B 1 310 ? 32.25 -11.016 4.461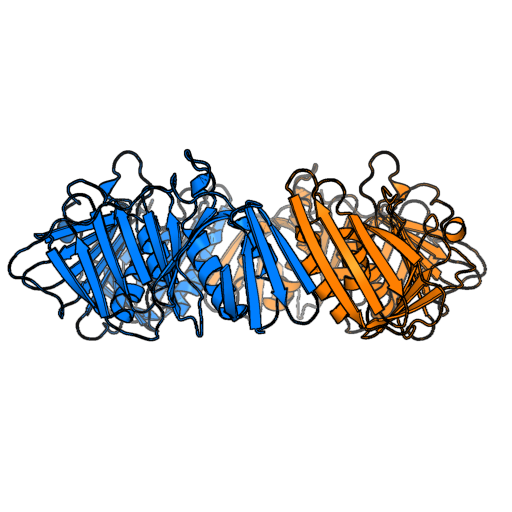 1 97.94 310 ILE B CA 1
ATOM 5292 C C . ILE B 1 310 ? 31.641 -12.273 3.838 1 97.94 310 ILE B C 1
ATOM 5294 O O . ILE B 1 310 ? 30.422 -12.477 3.875 1 97.94 310 ILE B O 1
ATOM 5298 N N . CYS B 1 311 ? 32.531 -13.086 3.316 1 97.88 311 CYS B N 1
ATOM 5299 C CA . CYS B 1 311 ? 32.094 -14.344 2.721 1 97.88 311 CYS B CA 1
ATOM 5300 C C . CYS B 1 311 ? 33.188 -15.406 2.846 1 97.88 311 CYS B C 1
ATOM 5302 O O . CYS B 1 311 ? 34.281 -15.141 3.354 1 97.88 311 CYS B O 1
ATOM 5304 N N . ASP B 1 312 ? 32.781 -16.625 2.52 1 97.5 312 ASP B N 1
ATOM 5305 C CA . ASP B 1 312 ? 33.75 -17.719 2.439 1 97.5 312 ASP B CA 1
ATOM 5306 C C . ASP B 1 312 ? 34.188 -17.953 0.999 1 97.5 312 ASP B C 1
ATOM 5308 O O . ASP B 1 312 ? 33.375 -18.391 0.161 1 97.5 312 ASP B O 1
ATOM 5312 N N . TYR B 1 313 ? 35.375 -17.625 0.722 1 95.81 313 TYR B N 1
ATOM 5313 C CA . TYR B 1 313 ? 35.969 -17.75 -0.607 1 95.81 313 TYR B CA 1
ATOM 5314 C C . TYR B 1 313 ? 37.5 -17.875 -0.524 1 95.81 313 TYR B C 1
ATOM 5316 O O . TYR B 1 313 ? 38.156 -17.062 0.123 1 95.81 313 TYR B O 1
ATOM 5324 N N . ALA B 1 314 ? 38.062 -18.906 -1.238 1 89.38 314 ALA B N 1
ATOM 5325 C CA . ALA B 1 314 ? 39.5 -19.141 -1.165 1 89.38 314 ALA B CA 1
ATOM 5326 C C . ALA B 1 314 ? 40.125 -19.188 -2.559 1 89.38 314 ALA B C 1
ATOM 5328 O O . ALA B 1 314 ? 41.281 -19.578 -2.719 1 89.38 314 ALA B O 1
ATOM 5329 N N . GLY B 1 315 ? 39.438 -18.797 -3.555 1 90.19 315 GLY B N 1
ATOM 5330 C CA . GLY B 1 315 ? 39.969 -18.844 -4.914 1 90.19 315 GLY B CA 1
ATOM 5331 C C . GLY B 1 315 ? 40.688 -17.578 -5.324 1 90.19 315 GLY B C 1
ATOM 5332 O O . GLY B 1 315 ? 41.031 -16.766 -4.473 1 90.19 315 GLY B O 1
ATOM 5333 N N . ASN B 1 316 ? 40.938 -17.453 -6.613 1 92.56 316 ASN B N 1
ATOM 5334 C CA . ASN B 1 316 ? 41.594 -16.266 -7.156 1 92.56 316 ASN B CA 1
ATOM 5335 C C . ASN B 1 316 ? 40.656 -15.07 -7.199 1 92.56 316 ASN B C 1
ATOM 5337 O O . ASN B 1 316 ? 39.438 -15.234 -7.41 1 92.56 316 ASN B O 1
ATOM 5341 N N . ALA B 1 317 ? 41.281 -13.977 -7.066 1 95.69 317 ALA B N 1
ATOM 5342 C CA . ALA B 1 317 ? 40.5 -12.742 -7.164 1 95.69 317 ALA B CA 1
ATOM 5343 C C . ALA B 1 317 ? 39.875 -12.609 -8.539 1 95.69 317 ALA B C 1
ATOM 5345 O O . ALA B 1 317 ? 40.469 -12.961 -9.555 1 95.69 317 ALA B O 1
ATOM 5346 N N . MET B 1 318 ? 38.656 -12.125 -8.547 1 95.31 318 MET B N 1
ATOM 5347 C CA . MET B 1 318 ? 37.969 -11.898 -9.812 1 95.31 318 MET B CA 1
ATOM 5348 C C . MET B 1 318 ? 36.906 -10.805 -9.664 1 95.31 318 MET B C 1
ATOM 5350 O O . MET B 1 318 ? 36.5 -10.477 -8.555 1 95.31 318 MET B O 1
ATOM 5354 N N . SER B 1 319 ? 36.562 -10.242 -10.789 1 97.19 319 SER B N 1
ATOM 5355 C CA . SER B 1 319 ? 35.469 -9.273 -10.883 1 97.19 319 SER B CA 1
ATOM 5356 C C . SER B 1 319 ? 34.469 -9.688 -11.93 1 97.19 319 SER B C 1
ATOM 5358 O O . SER B 1 319 ? 34.812 -10.188 -13 1 97.19 319 SER B O 1
ATOM 5360 N N . ILE B 1 320 ? 33.281 -9.531 -11.594 1 97.56 320 ILE B N 1
ATOM 5361 C CA . ILE B 1 320 ? 32.188 -9.867 -12.508 1 97.56 320 ILE B CA 1
ATOM 5362 C C . ILE B 1 320 ? 31.031 -8.906 -12.289 1 97.56 320 ILE B C 1
ATOM 5364 O O . ILE B 1 320 ? 30.797 -8.438 -11.172 1 97.56 320 ILE B O 1
ATOM 5368 N N . GLY B 1 321 ? 30.328 -8.586 -13.312 1 98 321 GLY B N 1
ATOM 5369 C CA . GLY B 1 321 ? 29.203 -7.672 -13.242 1 98 321 GLY B CA 1
ATOM 5370 C C . GLY B 1 321 ? 27.859 -8.375 -13.344 1 98 321 GLY B C 1
ATOM 5371 O O . GLY B 1 321 ? 27.688 -9.297 -14.141 1 98 321 GLY B O 1
ATOM 5372 N N . PHE B 1 322 ? 26.922 -7.91 -12.5 1 98.31 322 PHE B N 1
ATOM 5373 C CA . PHE B 1 322 ? 25.562 -8.398 -12.586 1 98.31 322 PHE B CA 1
ATOM 5374 C C . PHE B 1 322 ? 24.562 -7.242 -12.492 1 98.31 322 PHE B C 1
ATOM 5376 O O . PHE B 1 322 ? 24.875 -6.184 -11.945 1 98.31 322 PHE B O 1
ATOM 5383 N N . LYS B 1 323 ? 23.422 -7.438 -13.109 1 97.94 323 LYS B N 1
ATOM 5384 C CA . LYS B 1 323 ? 22.312 -6.52 -12.898 1 97.94 323 LYS B CA 1
ATOM 5385 C C . LYS B 1 323 ? 21.781 -6.617 -11.469 1 97.94 323 LYS B C 1
ATOM 5387 O O . LYS B 1 323 ? 21.297 -7.672 -11.047 1 97.94 323 LYS B O 1
ATOM 5392 N N . GLY B 1 324 ? 21.766 -5.539 -10.781 1 98.12 324 GLY B N 1
ATOM 5393 C CA . GLY B 1 324 ? 21.391 -5.52 -9.375 1 98.12 324 GLY B CA 1
ATOM 5394 C C . GLY B 1 324 ? 19.969 -5.996 -9.125 1 98.12 324 GLY B C 1
ATOM 5395 O O . GLY B 1 324 ? 19.734 -6.824 -8.25 1 98.12 324 GLY B O 1
ATOM 5396 N N . ALA B 1 325 ? 19.062 -5.531 -9.898 1 97.69 325 ALA B N 1
ATOM 5397 C CA . ALA B 1 325 ? 17.656 -5.887 -9.734 1 97.69 325 ALA B CA 1
ATOM 5398 C C . ALA B 1 325 ? 17.453 -7.387 -9.914 1 97.69 325 ALA B C 1
ATOM 5400 O O . ALA B 1 325 ? 16.703 -8.008 -9.148 1 97.69 325 ALA B O 1
ATOM 5401 N N . SER B 1 326 ? 18.109 -7.949 -10.867 1 97.94 326 SER B N 1
ATOM 5402 C CA . SER B 1 326 ? 17.984 -9.383 -11.125 1 97.94 326 SER B CA 1
ATOM 5403 C C . SER B 1 326 ? 18.562 -10.203 -9.977 1 97.94 326 SER B C 1
ATOM 5405 O O . SER B 1 326 ? 17.969 -11.203 -9.562 1 97.94 326 SER B O 1
ATOM 5407 N N . MET B 1 327 ? 19.672 -9.758 -9.5 1 98.5 327 MET B N 1
ATOM 5408 C CA . MET B 1 327 ? 20.297 -10.461 -8.375 1 98.5 327 MET B CA 1
ATOM 5409 C C . MET B 1 327 ? 19.391 -10.422 -7.148 1 98.5 327 MET B C 1
ATOM 5411 O O . MET B 1 327 ? 19.219 -11.43 -6.461 1 98.5 327 MET B O 1
ATOM 5415 N N . LEU B 1 328 ? 18.828 -9.281 -6.902 1 98.38 328 LEU B N 1
ATOM 5416 C CA . LEU B 1 328 ? 17.922 -9.141 -5.77 1 98.38 328 LEU B CA 1
ATOM 5417 C C . LEU B 1 328 ? 16.719 -10.062 -5.922 1 98.38 328 LEU B C 1
ATOM 5419 O O . LEU B 1 328 ? 16.281 -10.695 -4.957 1 98.38 328 LEU B O 1
ATOM 5423 N N . GLU B 1 329 ? 16.172 -10.133 -7.09 1 98.06 329 GLU B N 1
ATOM 5424 C CA . GLU B 1 329 ? 15.055 -11.039 -7.336 1 98.06 329 GLU B CA 1
ATOM 5425 C C . GLU B 1 329 ? 15.438 -12.484 -7.012 1 98.06 329 GLU B C 1
ATOM 5427 O O . GLU B 1 329 ? 14.68 -13.188 -6.34 1 98.06 329 GLU B O 1
ATOM 5432 N N . ILE B 1 330 ? 16.547 -12.852 -7.473 1 98.56 330 ILE B N 1
ATOM 5433 C CA . ILE B 1 330 ? 17.047 -14.211 -7.254 1 98.56 330 ILE B CA 1
ATOM 5434 C C . ILE B 1 330 ? 17.188 -14.461 -5.754 1 98.56 330 ILE B C 1
ATOM 5436 O O . ILE B 1 330 ? 16.656 -15.438 -5.227 1 98.56 330 ILE B O 1
ATOM 5440 N N . LEU B 1 331 ? 17.828 -13.562 -5.109 1 98.56 331 LEU B N 1
ATOM 5441 C CA . LEU B 1 331 ? 18.125 -13.734 -3.691 1 98.56 331 LEU B CA 1
ATOM 5442 C C . LEU B 1 331 ? 16.844 -13.734 -2.865 1 98.56 331 LEU B C 1
ATOM 5444 O O . LEU B 1 331 ? 16.75 -14.445 -1.863 1 98.56 331 LEU B O 1
ATOM 5448 N N . ASN B 1 332 ? 15.922 -12.938 -3.275 1 97.94 332 ASN B N 1
ATOM 5449 C CA . ASN B 1 332 ? 14.664 -12.828 -2.543 1 97.94 332 ASN B CA 1
ATOM 5450 C C . ASN B 1 332 ? 13.805 -14.078 -2.719 1 97.94 332 ASN B C 1
ATOM 5452 O O . ASN B 1 332 ? 12.875 -14.32 -1.943 1 97.94 332 ASN B O 1
ATOM 5456 N N . ASN B 1 333 ? 14.086 -14.844 -3.699 1 97.31 333 ASN B N 1
ATOM 5457 C CA . ASN B 1 333 ? 13.273 -16.016 -3.963 1 97.31 333 ASN B CA 1
ATOM 5458 C C . ASN B 1 333 ? 14.008 -17.312 -3.602 1 97.31 333 ASN B C 1
ATOM 5460 O O . ASN B 1 333 ? 13.562 -18.406 -3.953 1 97.31 333 ASN B O 1
ATOM 5464 N N . LEU B 1 334 ? 15.125 -17.141 -3.008 1 95.81 334 LEU B N 1
ATOM 5465 C CA . LEU B 1 334 ? 15.852 -18.25 -2.424 1 95.81 334 LEU B CA 1
ATOM 5466 C C . LEU B 1 334 ? 15.609 -18.344 -0.919 1 95.81 334 LEU B C 1
ATOM 5468 O O . LEU B 1 334 ? 15.398 -17.312 -0.265 1 95.81 334 LEU B O 1
ATOM 5472 N N . GLU B 1 335 ? 15.578 -19.5 -0.443 1 91.06 335 GLU B N 1
ATOM 5473 C CA . GLU B 1 335 ? 15.398 -19.672 0.996 1 91.06 335 GLU B CA 1
ATOM 5474 C C . GLU B 1 335 ? 16.719 -20.062 1.673 1 91.06 335 GLU B C 1
ATOM 5476 O O . GLU B 1 335 ? 17.641 -20.547 1.021 1 91.06 335 GLU B O 1
ATOM 5481 N N . GLY B 1 336 ? 16.719 -19.719 2.959 1 92.19 336 GLY B N 1
ATOM 5482 C CA . GLY B 1 336 ? 17.891 -20.078 3.75 1 92.19 336 GLY B CA 1
ATOM 5483 C C . GLY B 1 336 ? 18.719 -18.891 4.168 1 92.19 336 GLY B C 1
ATOM 5484 O O . GLY B 1 336 ? 18.594 -17.812 3.596 1 92.19 336 GLY B O 1
ATOM 5485 N N . ASP B 1 337 ? 19.625 -19.172 5.027 1 95.12 337 ASP B N 1
ATOM 5486 C CA . ASP B 1 337 ? 20.469 -18.109 5.57 1 95.12 337 ASP B CA 1
ATOM 5487 C C . ASP B 1 337 ? 21.703 -17.906 4.695 1 95.12 337 ASP B C 1
ATOM 5489 O O . ASP B 1 337 ? 22.031 -16.766 4.348 1 95.12 337 ASP B O 1
ATOM 5493 N N . ASP B 1 338 ? 22.297 -19.062 4.25 1 96.94 338 ASP B N 1
ATOM 5494 C CA . ASP B 1 338 ? 23.469 -19 3.398 1 96.94 338 ASP B CA 1
ATOM 5495 C C . ASP B 1 338 ? 23.156 -19.453 1.976 1 96.94 338 ASP B C 1
ATOM 5497 O O . ASP B 1 338 ? 22.297 -20.312 1.771 1 96.94 338 ASP B O 1
ATOM 5501 N N . ILE B 1 339 ? 23.875 -18.812 1.083 1 98.06 339 ILE B N 1
ATOM 5502 C CA . ILE B 1 339 ? 23.797 -19.25 -0.311 1 98.06 339 ILE B CA 1
ATOM 5503 C C . ILE B 1 339 ? 25.203 -19.438 -0.871 1 98.06 339 ILE B C 1
ATOM 5505 O O . ILE B 1 339 ? 26.188 -18.953 -0.285 1 98.06 339 ILE B O 1
ATOM 5509 N N . THR B 1 340 ? 25.266 -20.141 -1.931 1 97.81 340 THR B N 1
ATOM 5510 C CA . THR B 1 340 ? 26.531 -20.344 -2.645 1 97.81 340 THR B CA 1
ATOM 5511 C C . THR B 1 340 ? 26.438 -19.781 -4.062 1 97.81 340 THR B C 1
ATOM 5513 O O . THR B 1 340 ? 25.516 -20.125 -4.809 1 97.81 340 THR B O 1
ATOM 5516 N N . ILE B 1 341 ? 27.359 -18.922 -4.355 1 98 341 ILE B N 1
ATOM 5517 C CA . ILE B 1 341 ? 27.5 -18.422 -5.711 1 98 341 ILE B CA 1
ATOM 5518 C C . ILE B 1 341 ? 28.656 -19.141 -6.406 1 98 341 ILE B C 1
ATOM 5520 O O . ILE B 1 341 ? 29.797 -19.125 -5.918 1 98 341 ILE B O 1
ATOM 5524 N N . GLN B 1 342 ? 28.312 -19.75 -7.52 1 97.56 342 GLN B N 1
ATOM 5525 C CA . GLN B 1 342 ? 29.297 -20.5 -8.289 1 97.56 342 GLN B CA 1
ATOM 5526 C C . GLN B 1 342 ? 29.672 -19.766 -9.578 1 97.56 342 GLN B C 1
ATOM 5528 O O . GLN B 1 342 ? 28.812 -19.5 -10.422 1 97.56 342 GLN B O 1
ATOM 5533 N N . LEU B 1 343 ? 31.016 -19.516 -9.68 1 96.69 343 LEU B N 1
ATOM 5534 C CA . LEU B 1 343 ? 31.484 -18.703 -10.805 1 96.69 343 LEU B CA 1
ATOM 5535 C C . LEU B 1 343 ? 32.625 -19.406 -11.523 1 96.69 343 LEU B C 1
ATOM 5537 O O . LEU B 1 343 ? 33.344 -20.234 -10.938 1 96.69 343 LEU B O 1
ATOM 5541 N N . ALA B 1 344 ? 32.75 -19.109 -12.789 1 93.94 344 ALA B N 1
ATOM 5542 C CA . ALA B 1 344 ? 33.938 -19.5 -13.578 1 93.94 344 ALA B CA 1
ATOM 5543 C C . ALA B 1 344 ? 34.688 -18.266 -14.055 1 93.94 344 ALA B C 1
ATOM 5545 O O . ALA B 1 344 ? 35.469 -17.688 -13.297 1 93.94 344 ALA B O 1
ATOM 5546 N N . ASP B 1 345 ? 34.406 -17.766 -15.305 1 90.31 345 ASP B N 1
ATOM 5547 C CA . ASP B 1 345 ? 35 -16.516 -15.781 1 90.31 345 ASP B CA 1
ATOM 5548 C C . ASP B 1 345 ? 33.938 -15.43 -15.898 1 90.31 345 ASP B C 1
ATOM 5550 O O . ASP B 1 345 ? 32.75 -15.719 -15.906 1 90.31 345 ASP B O 1
ATOM 5554 N N . PRO B 1 346 ? 34.406 -14.211 -16.016 1 92.44 346 PRO B N 1
ATOM 5555 C CA . PRO B 1 346 ? 33.5 -13.07 -15.953 1 92.44 346 PRO B CA 1
ATOM 5556 C C . PRO B 1 346 ? 32.5 -13.031 -17.125 1 92.44 346 PRO B C 1
ATOM 5558 O O . PRO B 1 346 ? 31.562 -12.258 -17.125 1 92.44 346 PRO B O 1
ATOM 5561 N N . SER B 1 347 ? 32.656 -13.828 -18.109 1 93.56 347 SER B N 1
ATOM 5562 C CA . SER B 1 347 ? 31.766 -13.828 -19.266 1 93.56 347 SER B CA 1
ATOM 5563 C C . SER B 1 347 ? 30.719 -14.93 -19.156 1 93.56 347 SER B C 1
ATOM 5565 O O . SER B 1 347 ? 29.781 -14.977 -19.953 1 93.56 347 SER B O 1
ATOM 5567 N N . ARG B 1 348 ? 30.875 -15.734 -18.219 1 94.75 348 ARG B N 1
ATOM 5568 C CA . ARG B 1 348 ? 30 -16.891 -18.094 1 94.75 348 ARG B CA 1
ATOM 5569 C C . ARG B 1 348 ? 28.922 -16.656 -17.031 1 94.75 348 ARG B C 1
ATOM 5571 O O . ARG B 1 348 ? 29.141 -15.914 -16.078 1 94.75 348 ARG B O 1
ATOM 5578 N N . ALA B 1 349 ? 27.891 -17.422 -17.125 1 96.94 349 ALA B N 1
ATOM 5579 C CA . ALA B 1 349 ? 26.766 -17.297 -16.219 1 96.94 349 ALA B CA 1
ATOM 5580 C C . ALA B 1 349 ? 27.156 -17.703 -14.797 1 96.94 349 ALA B C 1
ATOM 5582 O O . ALA B 1 349 ? 27.953 -18.625 -14.609 1 96.94 349 ALA B O 1
ATOM 5583 N N . GLY B 1 350 ? 26.641 -16.953 -13.82 1 97.75 350 GLY B N 1
ATOM 5584 C CA . GLY B 1 350 ? 26.766 -17.344 -12.43 1 97.75 350 GLY B CA 1
ATOM 5585 C C . GLY B 1 350 ? 25.609 -18.219 -11.961 1 97.75 350 GLY B C 1
ATOM 5586 O O . GLY B 1 350 ? 24.469 -18.016 -12.352 1 97.75 350 GLY B O 1
ATOM 5587 N N . VAL B 1 351 ? 25.938 -19.188 -11.133 1 98.5 351 VAL B N 1
ATOM 5588 C CA . VAL B 1 351 ? 24.938 -20.078 -10.57 1 98.5 351 VAL B CA 1
ATOM 5589 C C . VAL B 1 351 ? 24.797 -19.828 -9.07 1 98.5 351 VAL B C 1
ATOM 5591 O O . VAL B 1 351 ? 25.797 -19.719 -8.359 1 98.5 351 VAL B O 1
ATOM 5594 N N . ILE B 1 352 ? 23.594 -19.656 -8.633 1 98.56 352 ILE B N 1
ATOM 5595 C CA . ILE B 1 352 ? 23.312 -19.438 -7.219 1 98.56 352 ILE B CA 1
ATOM 5596 C C . ILE B 1 352 ? 22.453 -20.578 -6.688 1 98.56 352 ILE B C 1
ATOM 5598 O O . ILE B 1 352 ? 21.406 -20.906 -7.258 1 98.56 352 ILE B O 1
ATOM 5602 N N . VAL B 1 353 ? 22.875 -21.188 -5.602 1 97.88 353 VAL B N 1
ATOM 5603 C CA . VAL B 1 353 ? 22.156 -22.297 -4.992 1 97.88 353 VAL B CA 1
ATOM 5604 C C . VAL B 1 353 ? 22.047 -22.078 -3.486 1 97.88 353 VAL B C 1
ATOM 5606 O O . VAL B 1 353 ? 22.859 -21.359 -2.893 1 97.88 353 VAL B O 1
ATOM 5609 N N . PRO B 1 354 ? 20.984 -22.641 -2.881 1 97.75 354 PRO B N 1
ATOM 5610 C CA . PRO B 1 354 ? 20.922 -22.562 -1.421 1 97.75 354 PRO B CA 1
ATOM 5611 C C . PRO B 1 354 ? 22.062 -23.297 -0.734 1 97.75 354 PRO B C 1
ATOM 5613 O O . PRO B 1 354 ? 22.594 -24.266 -1.287 1 97.75 354 PRO B O 1
ATOM 5616 N N . GLY B 1 355 ? 22.406 -22.812 0.423 1 95.19 355 GLY B N 1
ATOM 5617 C CA . GLY B 1 355 ? 23.438 -23.516 1.186 1 95.19 355 GLY B CA 1
ATOM 5618 C C . GLY B 1 355 ? 23.094 -24.969 1.461 1 95.19 355 GLY B C 1
ATOM 5619 O O . GLY B 1 355 ? 23.984 -25.812 1.526 1 95.19 355 GLY B O 1
ATOM 5620 N N . LYS B 1 356 ? 21.844 -25.172 1.661 1 95.56 356 LYS B N 1
ATOM 5621 C CA . LYS B 1 356 ? 21.328 -26.531 1.823 1 95.56 356 LYS B CA 1
ATOM 5622 C C . LYS B 1 356 ? 20.125 -26.766 0.913 1 95.56 356 LYS B C 1
ATOM 5624 O O . LYS B 1 356 ? 19.125 -26.031 0.989 1 95.56 356 LYS B O 1
ATOM 5629 N N . GLN B 1 357 ? 20.25 -27.797 0.15 1 96.69 357 GLN B N 1
ATOM 5630 C CA . GLN B 1 357 ? 19.156 -28.141 -0.746 1 96.69 357 GLN B CA 1
ATOM 5631 C C . GLN B 1 357 ? 17.984 -28.719 0.03 1 96.69 357 GLN B C 1
ATOM 5633 O O . GLN B 1 357 ? 18.172 -29.422 1.031 1 96.69 357 GLN B O 1
ATOM 5638 N N . PRO B 1 358 ? 16.75 -28.406 -0.415 1 94.88 358 PRO B N 1
ATOM 5639 C CA . PRO B 1 358 ? 15.609 -29.125 0.176 1 94.88 358 PRO B CA 1
ATOM 5640 C C . PRO B 1 358 ? 15.688 -30.641 -0.055 1 94.88 358 PRO B C 1
ATOM 5642 O O . PRO B 1 358 ? 16.344 -31.094 -0.995 1 94.88 358 PRO B O 1
ATOM 5645 N N . GLU B 1 359 ? 14.992 -31.375 0.754 1 95.38 359 GLU B N 1
ATOM 5646 C CA . GLU B 1 359 ? 15.008 -32.812 0.637 1 95.38 359 GLU B CA 1
ATOM 5647 C C . GLU B 1 359 ? 14.445 -33.281 -0.71 1 95.38 359 GLU B C 1
ATOM 5649 O O . GLU B 1 359 ? 13.359 -32.844 -1.11 1 95.38 359 GLU B O 1
ATOM 5654 N N . ASN B 1 360 ? 15.211 -34.094 -1.432 1 97 360 ASN B N 1
ATOM 5655 C CA . ASN B 1 360 ? 14.836 -34.719 -2.695 1 97 360 ASN B CA 1
ATOM 5656 C C . ASN B 1 360 ? 14.594 -33.688 -3.787 1 97 360 ASN B C 1
ATOM 5658 O O . ASN B 1 360 ? 13.797 -33.906 -4.695 1 97 360 ASN B O 1
ATOM 5662 N N . GLU B 1 361 ? 15.148 -32.5 -3.645 1 97.75 361 GLU B N 1
ATOM 5663 C CA . GLU B 1 361 ? 15.062 -31.453 -4.66 1 97.75 361 GLU B CA 1
ATOM 5664 C C . GLU B 1 361 ? 16.438 -30.891 -4.988 1 97.75 361 GLU B C 1
ATOM 5666 O O . GLU B 1 361 ? 17.406 -31.109 -4.246 1 97.75 361 GLU B O 1
ATOM 5671 N N . ASP B 1 362 ? 16.562 -30.312 -6.051 1 98.12 362 ASP B N 1
ATOM 5672 C CA . ASP B 1 362 ? 17.734 -29.562 -6.504 1 98.12 362 ASP B CA 1
ATOM 5673 C C . ASP B 1 362 ? 17.328 -28.203 -7.07 1 98.12 362 ASP B C 1
ATOM 5675 O O . ASP B 1 362 ? 16.75 -28.125 -8.156 1 98.12 362 ASP B O 1
ATOM 5679 N N . VAL B 1 363 ? 17.625 -27.172 -6.254 1 98.56 363 VAL B N 1
ATOM 5680 C CA . VAL B 1 363 ? 17.266 -25.797 -6.625 1 98.56 363 VAL B CA 1
ATOM 5681 C C . VAL B 1 363 ? 18.469 -25.094 -7.215 1 98.56 363 VAL B C 1
ATOM 5683 O O . VAL B 1 363 ? 19.547 -25.078 -6.621 1 98.56 363 VAL B O 1
ATOM 5686 N N . LEU B 1 364 ? 18.266 -24.5 -8.375 1 98.5 364 LEU B N 1
ATOM 5687 C CA . LEU B 1 364 ? 19.328 -23.766 -9.047 1 98.5 364 LEU B CA 1
ATOM 5688 C C . LEU B 1 364 ? 18.797 -22.5 -9.703 1 98.5 364 LEU B C 1
ATOM 5690 O O . LEU B 1 364 ? 17.75 -22.531 -10.352 1 98.5 364 LEU B O 1
ATOM 5694 N N . MET B 1 365 ? 19.484 -21.438 -9.461 1 98.62 365 MET B N 1
ATOM 5695 C CA . MET B 1 365 ? 19.203 -20.188 -10.172 1 98.62 365 MET B CA 1
ATOM 5696 C C . MET B 1 365 ? 20.438 -19.688 -10.898 1 98.62 365 MET B C 1
ATOM 5698 O O . MET B 1 365 ? 21.562 -19.906 -10.453 1 98.62 365 MET B O 1
ATOM 5702 N N . LEU B 1 366 ? 20.172 -19.109 -12.008 1 98.62 366 LEU B N 1
ATOM 5703 C CA . LEU B 1 366 ? 21.25 -18.656 -12.883 1 98.62 366 LEU B CA 1
ATOM 5704 C C . LEU B 1 366 ? 21.062 -17.188 -13.266 1 98.62 366 LEU B C 1
ATOM 5706 O O . LEU B 1 366 ? 19.922 -16.75 -13.484 1 98.62 366 LEU B O 1
ATOM 5710 N N . ILE B 1 367 ? 22.172 -16.406 -13.383 1 98.56 367 ILE B N 1
ATOM 5711 C CA . ILE B 1 367 ? 22.156 -15.016 -13.805 1 98.56 367 ILE B CA 1
ATOM 5712 C C . ILE B 1 367 ? 23.25 -14.773 -14.836 1 98.56 367 ILE B C 1
ATOM 5714 O O . ILE B 1 367 ? 24.406 -15.188 -14.633 1 98.56 367 ILE B O 1
ATOM 5718 N N . MET B 1 368 ? 22.844 -14.125 -15.93 1 97.81 368 MET B N 1
ATOM 5719 C CA . MET B 1 368 ? 23.828 -13.773 -16.953 1 97.81 368 MET B CA 1
ATOM 5720 C C . MET B 1 368 ? 24.641 -12.562 -16.531 1 97.81 368 MET B C 1
ATOM 5722 O O . MET B 1 368 ? 24.109 -11.609 -15.969 1 97.81 368 MET B O 1
ATOM 5726 N N . PRO B 1 369 ? 25.938 -12.578 -16.766 1 97.44 369 PRO B N 1
ATOM 5727 C CA . PRO B 1 369 ? 26.766 -11.43 -16.406 1 97.44 369 PRO B CA 1
ATOM 5728 C C . PRO B 1 369 ? 26.609 -10.258 -17.359 1 97.44 369 PRO B C 1
ATOM 5730 O O . PRO B 1 369 ? 26.047 -10.406 -18.453 1 97.44 369 PRO B O 1
ATOM 5733 N N . MET B 1 370 ? 26.969 -9.148 -16.875 1 95.94 370 MET B N 1
ATOM 5734 C CA . MET B 1 370 ? 27.062 -7.938 -17.688 1 95.94 370 MET B CA 1
ATOM 5735 C C . MET B 1 370 ? 28.516 -7.598 -17.984 1 95.94 370 MET B C 1
ATOM 5737 O O . MET B 1 370 ? 29.406 -7.902 -17.188 1 95.94 370 MET B O 1
ATOM 5741 N N . LEU B 1 371 ? 28.703 -6.93 -19.141 1 90.38 371 LEU B N 1
ATOM 5742 C CA . LEU B 1 371 ? 30.047 -6.512 -19.5 1 90.38 371 LEU B CA 1
ATOM 5743 C C . LEU B 1 371 ? 30.531 -5.398 -18.578 1 90.38 371 LEU B C 1
ATOM 5745 O O . LEU B 1 371 ? 29.797 -4.449 -18.312 1 90.38 371 LEU B O 1
ATOM 5749 N N . LEU B 1 372 ? 31.688 -5.66 -18.094 1 89.38 372 LEU B N 1
ATOM 5750 C CA . LEU B 1 372 ? 32.312 -4.613 -17.297 1 89.38 372 LEU B CA 1
ATOM 5751 C C . LEU B 1 372 ? 33.156 -3.689 -18.172 1 89.38 372 LEU B C 1
ATOM 5753 O O . LEU B 1 372 ? 33.844 -4.152 -19.094 1 89.38 372 LEU B O 1
ATOM 5757 N N . ASN B 1 373 ? 32.875 -2.406 -18.188 1 73.88 373 ASN B N 1
ATOM 5758 C CA . ASN B 1 373 ? 33.719 -1.473 -18.906 1 73.88 373 ASN B CA 1
ATOM 5759 C C . ASN B 1 373 ? 35 -1.189 -18.156 1 73.88 373 ASN B C 1
ATOM 5761 O O . ASN B 1 373 ? 34.969 -0.875 -16.969 1 73.88 373 ASN B O 1
ATOM 5765 N N . ASP B 1 374 ? 36.219 -1.844 -18.406 1 57.53 374 ASP B N 1
ATOM 5766 C CA . ASP B 1 374 ? 37.5 -1.473 -17.812 1 57.53 374 ASP B CA 1
ATOM 5767 C C . ASP B 1 374 ? 37.844 -0.008 -18.094 1 57.53 374 ASP B C 1
ATOM 5769 O O . ASP B 1 374 ? 37.5 0.518 -19.156 1 57.53 374 ASP B O 1
#

Foldseek 3Di:
DKFKDKLVVVLVVLVLQCLQQDPDAPDPLLQWWKWWDDPQKIKIWHHRPFKIKIFIDGTPDDDDIDMWIDRSVVVNVVRVPDDIFMWMWDQDVVVQKIWIDTDPDIDMDGIGHCVPPDDDDDDDPPWDKWKDKLVVLLLLLLLALVAAAPDPVCCLQQFWKWKAAQQFTWTKHHHPFKIKIKTFRVTHDHDIDMFTDHNSVSVSSNVPSDPVMDMWMWTDDQFKIWIDDDGIIMIGTTDHDDDDPPVVQDDDDFPWKKKFFLVQVLVQLVVFQVAADPVQSKWKWKDDDQKTKIKHHDPVVGGIDIDIGGIDTDDDIAIAIFRSVVVNSNSVSDDDGMKMWTHHHRQGKIKIFRPDDPPSMGIIMIGGTDDDDD/DKFKDKLVVVLVVLVLQCLQQDPDAPDPLLQWWKWWDDPQKIKIWHHRPFKIKIFIDGTPDDDDIDMWIDRSVVVNVVRVPDDIFMWMWDQDVVVQKIWIDTDPDIDMDGIGHCVPPDDDDDDDPPWDKWKDKLVVLLLLLLLALVAAAPDPVCCLQQFWKWKAAQQFTWTKHHHPFKIKIKTFRVTHDHDIDMFTDHNSVSVSSNVPSDPVMDMWMWTDDQFKIWIDDDGIIMIGTTDHDDDDPPVVQDDDDFPWKKKFFLVQVLVQLVVFQVAADPVQSKWKWKDDDQKTKIKHHDPVVGGIDIDIGGIDTDDDIAIAIFRSVVVNSNSVSDDDGMKMWTHHHRQGKIKIFRPDDPPSMGIIMIGGTDDDDD

Sequence (748 aa):
MRFNLSSSVLSSKLQTLSKVIASKNSLAILDSFLFEIKNNQLTITASDSENTMHSTINLDSAEGETSFAVNNRTIIDAVKELPEQPLSLDVNMDEQKIYITYQNGSYNFPIQPADEFPKVQPIAAGATTITIDADILAENINRSLFATAQDELRPVMNGLYFDLSADSLAIVASDGHKLVRNKIFTIKSDTPSAFILPKKPANLLKNVLTKDGGDVVIRYDQRSAEISYAEGYLSCRLIEGRYPNYNSVIPETNPNQITIDRRSLIGAIRRVSPFASESSQLIRFHIENGQLTLNAEDIDFSTSAKESVICDYAGNAMSIGFKGASMLEILNNLEGDDITIQLADPSRAGVIVPGKQPENEDVLMLIMPMLLNDMRFNLSSSVLSSKLQTLSKVIASKNSLAILDSFLFEIKNNQLTITASDSENTMHSTINLDSAEGETSFAVNNRTIIDAVKELPEQPLSLDVNMDEQKIYITYQNGSYNFPIQPADEFPKVQPIAAGATTITIDADILAENINRSLFATAQDELRPVMNGLYFDLSADSLAIVASDGHKLVRNKIFTIKSDTPSAFILPKKPANLLKNVLTKDGGDVVIRYDQRSAEISYAEGYLSCRLIEGRYPNYNSVIPETNPNQITIDRRSLIGAIRRVSPFASESSQLIRFHIENGQLTLNAEDIDFSTSAKESVICDYAGNAMSIGFKGASMLEILNNLEGDDITIQLADPSRAGVIVPGKQPENEDVLMLIMPMLLND

Organism: NCBI:txid868129

Radius of gyration: 32.37 Å; Cα contacts (8 Å, |Δi|>4): 1789; chains: 2; bounding box: 82×86×58 Å

Solvent-accessible surface area (backbone atoms only — not comparable to full-atom values): 38472 Å² total; per-residue (Å²): 79,52,36,49,46,48,29,52,59,52,34,53,52,48,58,60,40,50,72,50,35,56,97,74,63,96,51,70,67,39,57,18,32,38,40,35,35,49,93,40,28,38,38,40,35,24,27,56,89,50,40,36,38,39,37,69,43,84,36,88,53,48,66,69,72,53,62,32,22,34,51,42,66,63,52,44,54,63,31,66,75,48,67,82,43,67,31,40,41,39,44,37,79,88,76,32,32,35,36,38,38,44,96,53,33,37,38,35,34,56,45,39,76,41,82,79,55,82,76,80,78,79,78,64,91,85,40,50,74,46,74,39,48,24,48,61,51,29,51,53,47,64,50,23,58,84,28,30,32,90,40,87,89,49,51,53,31,29,16,40,34,39,42,34,26,69,69,22,29,32,46,31,15,30,52,87,51,36,35,26,40,37,34,33,50,87,38,59,33,88,68,64,48,68,48,28,43,35,49,64,65,50,51,54,44,50,73,65,44,43,80,85,49,54,64,25,41,39,35,34,55,81,52,36,37,40,37,39,42,91,68,33,38,39,36,34,54,38,47,67,76,78,68,76,73,66,70,80,71,54,79,86,73,48,87,37,56,36,37,34,49,42,63,60,50,49,52,51,49,63,51,25,45,78,26,14,32,86,87,66,30,45,29,38,40,35,39,46,85,29,31,38,35,41,37,15,46,14,77,94,66,51,26,33,20,39,38,53,43,74,35,49,38,85,62,77,68,49,62,38,22,33,42,42,67,60,51,47,52,52,57,71,48,51,67,73,60,37,28,33,40,32,29,67,54,53,85,44,53,36,37,42,31,47,64,65,65,59,88,65,37,46,60,41,32,38,41,48,46,36,88,72,85,130,78,49,37,50,48,49,30,51,61,52,33,52,54,48,60,61,40,51,72,48,37,56,96,74,62,96,51,71,68,40,57,18,34,38,41,36,36,49,91,39,28,39,38,40,34,24,26,54,87,50,39,37,40,38,36,67,44,83,35,88,52,49,65,69,72,53,62,32,23,34,50,43,67,62,54,45,53,62,32,67,74,50,68,80,43,66,29,40,39,38,44,37,78,89,77,32,31,34,36,39,38,44,96,52,34,37,38,36,34,58,44,40,75,42,82,78,52,83,76,82,77,80,79,64,91,84,40,52,75,47,73,40,48,24,48,60,51,30,52,51,46,64,49,22,58,85,29,29,32,90,42,86,90,49,52,52,32,31,16,41,35,39,41,34,25,68,68,21,29,31,46,30,14,30,52,86,52,36,35,25,41,36,34,32,50,87,39,58,34,88,67,65,48,68,47,28,44,35,49,63,66,51,51,53,45,50,72,64,46,44,80,86,49,53,63,25,38,38,36,34,55,81,52,36,36,40,36,38,43,94,67,34,39,39,38,34,54,38,47,68,74,77,65,76,74,64,71,77,72,54,78,88,73,48,85,36,57,36,38,33,48,41,65,60,50,49,52,51,49,64,49,25,46,80,25,16,31,86,87,66,28,45,29,38,40,35,38,47,84,29,31,36,35,40,37,15,46,16,78,93,67,51,26,33,21,38,36,56,43,73,35,47,38,86,62,77,69,51,61,38,22,33,41,43,69,60,51,47,53,52,57,72,50,50,66,71,62,38,28,34,41,32,30,66,53,53,83,42,53,35,36,41,30,49,65,66,64,58,87,65,38,47,59,40,32,37,40,49,48,36,87,71,85,129